Protein AF-0000000084531752 (afdb_homodimer)

Solvent-accessible surface area (backbone atoms only — not comparable to full-atom values): 24708 Å² total; per-residue (Å²): 107,68,66,57,52,52,50,52,43,53,70,77,39,72,72,45,44,14,34,28,37,18,66,50,58,51,70,68,70,48,55,97,81,47,59,44,35,33,40,34,35,34,50,82,89,58,66,35,32,36,35,26,39,72,54,98,91,33,48,32,39,37,40,34,20,16,65,68,46,43,53,52,49,44,51,47,26,42,73,69,29,45,38,58,68,29,49,40,47,52,63,26,41,77,75,42,47,91,79,44,53,42,58,51,49,20,50,53,20,44,49,50,62,71,68,32,36,78,77,73,54,68,67,56,50,50,51,44,32,31,50,42,39,51,37,52,51,50,42,74,66,43,76,52,67,66,29,31,52,38,23,46,53,47,40,51,50,36,39,46,52,52,47,18,52,77,57,40,31,51,46,43,61,48,58,36,28,58,55,30,36,37,69,46,32,82,59,64,26,51,46,42,53,51,17,45,49,47,22,42,45,70,64,52,52,62,59,28,50,53,47,43,49,50,46,30,54,75,72,75,31,77,39,53,68,76,43,69,48,68,69,76,86,64,83,77,79,74,119,105,68,67,56,52,50,49,52,43,52,71,76,40,73,73,44,43,13,33,24,37,18,65,50,57,51,70,68,69,48,55,96,81,46,59,43,36,35,39,34,36,35,51,84,89,57,66,34,32,38,35,26,40,72,54,96,89,33,47,33,39,38,39,34,21,16,66,68,47,44,54,52,49,45,51,46,24,41,72,69,29,46,39,57,67,28,48,39,46,50,64,26,41,78,76,41,45,89,80,44,54,42,59,52,50,20,52,52,20,43,52,50,64,70,68,31,36,77,78,74,54,69,68,57,50,51,51,43,33,31,51,42,38,51,38,50,52,50,43,73,65,42,76,52,67,65,29,31,53,39,23,47,54,46,40,50,50,35,40,47,51,53,48,18,50,76,55,41,32,49,45,43,61,48,58,36,27,57,56,31,36,38,70,45,29,83,59,64,26,52,46,40,52,50,16,48,48,46,21,44,46,70,61,51,50,62,59,28,52,52,46,43,48,51,46,30,53,74,70,76,32,76,38,51,68,76,44,69,47,67,68,78,88,63,82,79,82,72,118

pLDDT: mean 94.81, std 6.8, range [54.66, 98.94]

Sequence (478 aa):
MIAQAGRVAAERFPDALAVLLAGSAATGRATATSDLDLAVLVPDGGATYRETVRYEGRLVELFVHTGAGLAELRAADAASRRAVIQSMYATGLLLSDPHGHGARAREQALADLRQGPPALAADTVETMRYGLTDLLDDLADARDPYERLAVAGHVLTAAADLLCDHRRAWLGGGKWLPRRLREADGELGPELLAGHRLLCETGAAGPLSAVARRVLDLTGGPLAEGYRRDWGGAIVRTVMIAQAGRVAAERFPDALAVLLAGSAATGRATATSDLDLAVLVPDGGATYRETVRYEGRLVELFVHTGAGLAELRAADAASRRAVIQSMYATGLLLSDPHGHGARAREQALADLRQGPPALAADTVETMRYGLTDLLDDLADARDPYERLAVAGHVLTAAADLLCDHRRAWLGGGKWLPRRLREADGELGPELLAGHRLLCETGAAGPLSAVARRVLDLTGGPLAEGYRRDWGGAIVRTV

Nearest PDB structures (foldseek):
  6nmm-assembly1_D  TM=6.547E-01  e=3.229E-07  Geobacillus stearothermophilus
  6p06-assembly1_A  TM=6.361E-01  e=2.734E-07  Bacillus sp. (in: firmicutes)
  6un8-assembly1_A  TM=5.957E-01  e=4.764E-07  Staphylococcus aureus
  1kny-assembly1_B  TM=6.139E-01  e=3.327E-06  Staphylococcus aureus
  1kan-assembly1_B  TM=6.199E-01  e=9.555E-06  Staphylococcus aureus

InterPro domains:
  IPR002934 Polymerase, nucleotidyl transferase domain [PF01909] (11-61)
  IPR043519 Nucleotidyltransferase superfamily [G3DSA:3.30.460.10] (4-110)
  IPR043519 Nucleotidyltransferase superfamily [SSF81301] (7-101)

Organism: Streptomyces rubellomurinus (strain ATCC 31215) (NCBI:txid359131)

Secondary structure (DSSP, 8-state):
-HHHHHHHHHHH-TT-SEEEEEGGGTTT---TTPPEEEEEE--TTS--EEEEEEETTEEEEEEEE-HHHHHHHHHHHHHHT--HHHHHHHHSEEEE-TTSHHHHHHHHHHHHHHH-PPPPPHHHHHHHHHHHHHHHHHHHH--SHHHHHHHHHHHHHHHHHHHHHHTT-----TTHHHHHHHHH-TTHHHHHHHHHHHHHHH---HHHHHHHHHHHHHTT---BTB-EEE--SS-----/-HHHHHHHHHHH-TT-SEEEEETTTTTT---TTPPEEEEEE--TTS--EEEEEEETTEEEEEEEE-HHHHHHHHHHHHHTT--HHHHHHHHSEEEE-TTSHHHHHHHHHHHHHHH-PPPPPHHHHHHHHHHHHHHHHHHHH--SHHHHHHHHHHHHHHHHHHHHHHTT-----TTHHHHHHHHH-TTHHHHHHHHHHHHHHH---HHHHHHHHHHHHHTT---BTB-EEE--SS-----

Structure (mmCIF, N/CA/C/O backbone):
data_AF-0000000084531752-model_v1
#
loop_
_entity.id
_entity.type
_entity.pdbx_description
1 polymer Nucleotidyltransferase
#
loop_
_atom_site.group_PDB
_atom_site.id
_atom_site.type_symbol
_atom_site.label_atom_id
_atom_site.label_alt_id
_atom_site.label_comp_id
_atom_site.label_asym_id
_atom_site.label_entity_id
_atom_site.label_seq_id
_atom_site.pdbx_PDB_ins_code
_atom_site.Cartn_x
_atom_site.Cartn_y
_atom_site.Cartn_z
_atom_site.occupancy
_atom_site.B_iso_or_equiv
_atom_site.auth_seq_id
_atom_site.auth_comp_id
_atom_site.auth_asym_id
_atom_site.auth_atom_id
_atom_site.pdbx_PDB_model_num
ATOM 1 N N . MET A 1 1 ? -0.711 -27.922 -21.016 1 83.69 1 MET A N 1
ATOM 2 C CA . MET A 1 1 ? -0.629 -27.234 -19.734 1 83.69 1 MET A CA 1
ATOM 3 C C . MET A 1 1 ? -1.277 -28.047 -18.625 1 83.69 1 MET A C 1
ATOM 5 O O . MET A 1 1 ? -0.621 -28.406 -17.641 1 83.69 1 MET A O 1
ATOM 9 N N . ILE A 1 2 ? -2.426 -28.594 -18.938 1 85.75 2 ILE A N 1
ATOM 10 C CA . ILE A 1 2 ? -3.131 -29.391 -17.922 1 85.75 2 ILE A CA 1
ATOM 11 C C . ILE A 1 2 ? -2.377 -30.688 -17.672 1 85.75 2 ILE A C 1
ATOM 13 O O . ILE A 1 2 ? -2.162 -31.078 -16.531 1 85.75 2 ILE A O 1
ATOM 17 N N . ALA A 1 3 ? -1.936 -31.312 -18.766 1 90 3 ALA A N 1
ATOM 18 C CA . ALA A 1 3 ? -1.191 -32.562 -18.625 1 90 3 ALA A CA 1
ATOM 19 C C . ALA A 1 3 ? 0.113 -32.344 -17.875 1 90 3 ALA A C 1
ATOM 21 O O . ALA A 1 3 ? 0.495 -33.156 -17.031 1 90 3 ALA A O 1
ATOM 22 N N . GLN A 1 4 ? 0.763 -31.266 -18.203 1 92.38 4 GLN A N 1
ATOM 23 C CA . GLN A 1 4 ? 2.016 -30.938 -17.531 1 92.38 4 GLN A CA 1
ATOM 24 C C . GLN A 1 4 ? 1.796 -30.688 -16.047 1 92.38 4 GLN A C 1
ATOM 26 O O . GLN A 1 4 ? 2.582 -31.141 -15.211 1 92.38 4 GLN A O 1
ATOM 31 N N . ALA A 1 5 ? 0.75 -29.984 -15.68 1 93.69 5 ALA A N 1
ATOM 32 C CA . ALA A 1 5 ? 0.397 -29.719 -14.289 1 93.69 5 ALA A CA 1
ATOM 33 C C . ALA A 1 5 ? 0.161 -31.031 -13.531 1 93.69 5 ALA A C 1
ATOM 35 O O . ALA A 1 5 ? 0.611 -31.188 -12.398 1 93.69 5 ALA A O 1
ATOM 36 N N . GLY A 1 6 ? -0.52 -31.922 -14.211 1 94.25 6 GLY A N 1
ATOM 37 C CA . GLY A 1 6 ? -0.761 -33.25 -13.617 1 94.25 6 GLY A CA 1
ATOM 38 C C . GLY A 1 6 ? 0.514 -34 -13.352 1 94.25 6 GLY A C 1
ATOM 39 O O . GLY A 1 6 ? 0.637 -34.688 -12.32 1 94.25 6 GLY A O 1
ATOM 40 N N . ARG A 1 7 ? 1.446 -33.938 -14.242 1 95.81 7 ARG A N 1
ATOM 41 C CA . ARG A 1 7 ? 2.709 -34.656 -14.078 1 95.81 7 ARG A CA 1
ATOM 42 C C . ARG A 1 7 ? 3.516 -34.094 -12.922 1 95.81 7 ARG A C 1
ATOM 44 O O . ARG A 1 7 ? 4.066 -34.844 -12.109 1 95.81 7 ARG A O 1
ATOM 51 N N . VAL A 1 8 ? 3.559 -32.75 -12.859 1 95.56 8 VAL A N 1
ATOM 52 C CA . VAL A 1 8 ? 4.262 -32.125 -11.75 1 95.56 8 VAL A CA 1
ATOM 53 C C . VAL A 1 8 ? 3.672 -32.594 -10.422 1 95.56 8 VAL A C 1
ATOM 55 O O . VAL A 1 8 ? 4.41 -32.969 -9.508 1 95.56 8 VAL A O 1
ATOM 58 N N . ALA A 1 9 ? 2.385 -32.562 -10.328 1 95.19 9 ALA A N 1
ATOM 59 C CA . ALA A 1 9 ? 1.689 -32.938 -9.102 1 95.19 9 ALA A CA 1
ATOM 60 C C . ALA A 1 9 ? 1.974 -34.406 -8.734 1 95.19 9 ALA A C 1
ATOM 62 O O . ALA A 1 9 ? 2.248 -34.719 -7.57 1 95.19 9 ALA A O 1
ATOM 63 N N . ALA A 1 10 ? 1.908 -35.281 -9.711 1 95.19 10 ALA A N 1
ATOM 64 C CA . ALA A 1 10 ? 2.104 -36.719 -9.469 1 95.19 10 ALA A CA 1
ATOM 65 C C . ALA A 1 10 ? 3.529 -37 -9.008 1 95.19 10 ALA A C 1
ATOM 67 O O . ALA A 1 10 ? 3.748 -37.844 -8.148 1 95.19 10 ALA A O 1
ATOM 68 N N . GLU A 1 11 ? 4.441 -36.312 -9.57 1 96.69 11 GLU A N 1
ATOM 69 C CA . GLU A 1 11 ? 5.852 -36.562 -9.266 1 96.69 11 GLU A CA 1
ATOM 70 C C . GLU A 1 11 ? 6.242 -35.938 -7.926 1 96.69 11 GLU A C 1
ATOM 72 O O . GLU A 1 11 ? 6.93 -36.594 -7.125 1 96.69 11 GLU A O 1
ATOM 77 N N . ARG A 1 12 ? 5.789 -34.812 -7.629 1 96 12 ARG A N 1
ATOM 78 C CA . ARG A 1 12 ? 6.27 -34.062 -6.469 1 96 12 ARG A CA 1
ATOM 79 C C . ARG A 1 12 ? 5.379 -34.312 -5.254 1 96 12 ARG A C 1
ATOM 81 O O . ARG A 1 12 ? 5.824 -34.188 -4.113 1 96 12 ARG A O 1
ATOM 88 N N . PHE A 1 13 ? 4.141 -34.625 -5.562 1 96.94 13 PHE A N 1
ATOM 89 C CA . PHE A 1 13 ? 3.184 -34.781 -4.473 1 96.94 13 PHE A CA 1
ATOM 90 C C . PHE A 1 13 ? 2.334 -36.031 -4.656 1 96.94 13 PHE A C 1
ATOM 92 O O . PHE A 1 13 ? 1.108 -35.938 -4.75 1 96.94 13 PHE A O 1
ATOM 99 N N . PRO A 1 14 ? 2.934 -37.156 -4.594 1 95.62 14 PRO A N 1
ATOM 100 C CA . PRO A 1 14 ? 2.184 -38.375 -4.824 1 95.62 14 PRO A CA 1
ATOM 101 C C . PRO A 1 14 ? 1.107 -38.625 -3.768 1 95.62 14 PRO A C 1
ATOM 103 O O . PRO A 1 14 ? 0.099 -39.281 -4.047 1 95.62 14 PRO A O 1
ATOM 106 N N . ASP A 1 15 ? 1.211 -38.031 -2.635 1 95.69 15 ASP A N 1
ATOM 107 C CA . ASP A 1 15 ? 0.272 -38.281 -1.546 1 95.69 15 ASP A CA 1
ATOM 108 C C . ASP A 1 15 ? -0.665 -37.094 -1.343 1 95.69 15 ASP A C 1
ATOM 110 O O . ASP A 1 15 ? -1.307 -36.969 -0.297 1 95.69 15 ASP A O 1
ATOM 114 N N . ALA A 1 16 ? -0.689 -36.188 -2.305 1 97.75 16 ALA A N 1
ATOM 115 C CA . ALA A 1 16 ? -1.537 -35 -2.17 1 97.75 16 ALA A CA 1
ATOM 116 C C . ALA A 1 16 ? -3 -35.406 -1.985 1 97.75 16 ALA A C 1
ATOM 118 O O . ALA A 1 16 ? -3.482 -36.344 -2.625 1 97.75 16 ALA A O 1
ATOM 119 N N . LEU A 1 17 ? -3.666 -34.656 -1.126 1 98.06 17 LEU A N 1
ATOM 120 C CA . LEU A 1 17 ? -5.098 -34.875 -0.927 1 98.06 17 LEU A CA 1
ATOM 121 C C . LEU A 1 17 ? -5.895 -34.312 -2.098 1 98.06 17 LEU A C 1
ATOM 123 O O . LEU A 1 17 ? -6.941 -34.844 -2.459 1 98.06 17 LEU A O 1
ATOM 127 N N . ALA A 1 18 ? -5.441 -33.281 -2.639 1 98.19 18 ALA A N 1
ATOM 128 C CA . ALA A 1 18 ? -6.047 -32.625 -3.805 1 98.19 18 ALA A CA 1
ATOM 129 C C . ALA A 1 18 ? -5.031 -31.75 -4.531 1 98.19 18 ALA A C 1
ATOM 131 O O . ALA A 1 18 ? -4.102 -31.234 -3.918 1 98.19 18 ALA A O 1
ATOM 132 N N . VAL A 1 19 ? -5.191 -31.594 -5.848 1 98.19 19 VAL A N 1
ATOM 133 C CA . VAL A 1 19 ? -4.391 -30.703 -6.68 1 98.19 19 VAL A CA 1
ATOM 134 C C . VAL A 1 19 ? -5.309 -29.875 -7.586 1 98.19 19 VAL A C 1
ATOM 136 O O . VAL A 1 19 ? -6.188 -30.438 -8.25 1 98.19 19 VAL A O 1
ATOM 139 N N . LEU A 1 20 ? -5.074 -28.609 -7.516 1 97.38 20 LEU A N 1
ATOM 140 C CA . LEU A 1 20 ? -5.848 -27.688 -8.344 1 97.38 20 LEU A CA 1
ATOM 141 C C . LEU A 1 20 ? -4.93 -26.859 -9.234 1 97.38 20 LEU A C 1
ATOM 143 O O . LEU A 1 20 ? -3.896 -26.359 -8.773 1 97.38 20 LEU A O 1
ATOM 147 N N . LEU A 1 21 ? -5.246 -26.812 -10.484 1 96.31 21 LEU A N 1
ATOM 148 C CA . LEU A 1 21 ? -4.617 -25.859 -11.398 1 96.31 21 LEU A CA 1
ATOM 149 C C . LEU A 1 21 ? -5.348 -24.516 -11.383 1 96.31 21 LEU A C 1
ATOM 151 O O . LEU A 1 21 ? -6.547 -24.469 -11.656 1 96.31 21 LEU A O 1
ATOM 155 N N . ALA A 1 22 ? -4.648 -23.469 -10.953 1 93.31 22 ALA A N 1
ATOM 156 C CA . ALA A 1 22 ? -5.25 -22.141 -10.852 1 93.31 22 ALA A CA 1
ATOM 157 C C . ALA A 1 22 ? -4.621 -21.188 -11.852 1 93.31 22 ALA A C 1
ATOM 159 O O . ALA A 1 22 ? -3.82 -21.578 -12.695 1 93.31 22 ALA A O 1
ATOM 160 N N . GLY A 1 23 ? -5.137 -19.906 -11.852 1 86.25 23 GLY A N 1
ATOM 161 C CA . GLY A 1 23 ? -4.551 -18.859 -12.664 1 86.25 23 GLY A CA 1
ATOM 162 C C . GLY A 1 23 ? -5.043 -18.859 -14.094 1 86.25 23 GLY A C 1
ATOM 163 O O . GLY A 1 23 ? -6.168 -19.281 -14.367 1 86.25 23 GLY A O 1
ATOM 164 N N . SER A 1 24 ? -4.195 -18.297 -14.977 1 78.31 24 SER A N 1
ATOM 165 C CA . SER A 1 24 ? -4.578 -18.062 -16.359 1 78.31 24 SER A CA 1
ATOM 166 C C . SER A 1 24 ? -4.758 -19.375 -17.109 1 78.31 24 SER A C 1
ATOM 168 O O . SER A 1 24 ? -5.527 -19.438 -18.078 1 78.31 24 SER A O 1
ATOM 170 N N . ALA A 1 25 ? -4.035 -20.344 -16.688 1 73.94 25 ALA A N 1
ATOM 171 C CA . ALA A 1 25 ? -4.133 -21.641 -17.359 1 73.94 25 ALA A CA 1
ATOM 172 C C . ALA A 1 25 ? -5.512 -22.25 -17.141 1 73.94 25 ALA A C 1
ATOM 174 O O . ALA A 1 25 ? -6.039 -22.922 -18.031 1 73.94 25 ALA A O 1
ATOM 175 N N . ALA A 1 26 ? -6.062 -21.969 -16.047 1 74.69 26 ALA A N 1
ATOM 176 C CA . ALA A 1 26 ? -7.371 -22.531 -15.734 1 74.69 26 ALA A CA 1
ATOM 177 C C . ALA A 1 26 ? -8.477 -21.844 -16.531 1 74.69 26 ALA A C 1
ATOM 179 O O . ALA A 1 26 ? -9.539 -22.438 -16.766 1 74.69 26 ALA A O 1
ATOM 180 N N . THR A 1 27 ? -8.172 -20.656 -16.984 1 71.31 27 THR A N 1
ATOM 181 C CA . THR A 1 27 ? -9.219 -19.891 -17.641 1 71.31 27 THR A CA 1
ATOM 182 C C . THR A 1 27 ? -9.016 -19.875 -19.156 1 71.31 27 THR A C 1
ATOM 184 O O . THR A 1 27 ? -9.75 -19.203 -19.891 1 71.31 27 THR A O 1
ATOM 187 N N . GLY A 1 28 ? -8.062 -20.562 -19.625 1 69.06 28 GLY A N 1
ATOM 188 C CA . GLY A 1 28 ? -7.832 -20.656 -21.047 1 69.06 28 GLY A CA 1
ATOM 189 C C . GLY A 1 28 ? -7.035 -19.484 -21.609 1 69.06 28 GLY A C 1
ATOM 190 O O . GLY A 1 28 ? -6.875 -19.359 -22.812 1 69.06 28 GLY A O 1
ATOM 191 N N . ARG A 1 29 ? -6.598 -18.641 -20.844 1 72.12 29 ARG A N 1
ATOM 192 C CA . ARG A 1 29 ? -5.887 -17.438 -21.297 1 72.12 29 ARG A CA 1
ATOM 193 C C . ARG A 1 29 ? -4.383 -17.672 -21.328 1 72.12 29 ARG A C 1
ATOM 195 O O . ARG A 1 29 ? -3.615 -16.781 -21.688 1 72.12 29 ARG A O 1
ATOM 202 N N . ALA A 1 30 ? -3.992 -18.859 -20.984 1 73.75 30 ALA A N 1
ATOM 203 C CA . ALA A 1 30 ? -2.57 -19.172 -20.844 1 73.75 30 ALA A CA 1
ATOM 204 C C . ALA A 1 30 ? -1.904 -19.328 -22.219 1 73.75 30 ALA A C 1
ATOM 206 O O . ALA A 1 30 ? -2.533 -19.797 -23.156 1 73.75 30 ALA A O 1
ATOM 207 N N . THR A 1 31 ? -0.723 -18.75 -22.219 1 73.44 31 THR A N 1
ATOM 208 C CA . THR A 1 31 ? 0.133 -19 -23.375 1 73.44 31 THR A CA 1
ATOM 209 C C . THR A 1 31 ? 1.144 -20.094 -23.062 1 73.44 31 THR A C 1
ATOM 211 O O . THR A 1 31 ? 1.199 -20.609 -21.938 1 73.44 31 THR A O 1
ATOM 214 N N . ALA A 1 32 ? 1.883 -20.391 -24.141 1 72.56 32 ALA A N 1
ATOM 215 C CA . ALA A 1 32 ? 2.861 -21.469 -24.016 1 72.56 32 ALA A CA 1
ATOM 216 C C . ALA A 1 32 ? 3.932 -21.125 -22.984 1 72.56 32 ALA A C 1
ATOM 218 O O . ALA A 1 32 ? 4.555 -22.016 -22.391 1 72.56 32 ALA A O 1
ATOM 219 N N . THR A 1 33 ? 4.039 -19.891 -22.656 1 76.44 33 THR A N 1
ATOM 220 C CA . THR A 1 33 ? 5.125 -19.5 -21.766 1 76.44 33 THR A CA 1
ATOM 221 C C . THR A 1 33 ? 4.594 -19.109 -20.391 1 76.44 33 THR A C 1
ATOM 223 O O . THR A 1 33 ? 5.367 -18.797 -19.484 1 76.44 33 THR A O 1
ATOM 226 N N . SER A 1 34 ? 3.33 -19.375 -20.266 1 85.25 34 SER A N 1
ATOM 227 C CA . SER A 1 34 ? 2.75 -18.984 -18.984 1 85.25 34 SER A CA 1
ATOM 228 C C . SER A 1 34 ? 3.16 -19.969 -17.891 1 85.25 34 SER A C 1
ATOM 230 O O . SER A 1 34 ? 3.305 -21.156 -18.141 1 85.25 34 SER A O 1
ATOM 232 N N . ASP A 1 35 ? 3.348 -19.375 -16.719 1 91.38 35 ASP A N 1
ATOM 233 C CA . ASP A 1 35 ? 3.625 -20.25 -15.57 1 91.38 35 ASP A CA 1
ATOM 234 C C . ASP A 1 35 ? 2.373 -21 -15.141 1 91.38 35 ASP A C 1
ATOM 236 O O . ASP A 1 35 ? 1.267 -20.688 -15.586 1 91.38 35 ASP A O 1
ATOM 240 N N . LEU A 1 36 ? 2.615 -22.109 -14.492 1 93.31 36 LEU A N 1
ATOM 241 C CA . LEU A 1 36 ? 1.527 -22.875 -13.891 1 93.31 36 LEU A CA 1
ATOM 242 C C . LEU A 1 36 ? 1.375 -22.531 -12.414 1 93.31 36 LEU A C 1
ATOM 244 O O . LEU A 1 36 ? 2.365 -22.469 -11.68 1 93.31 36 LEU A O 1
ATOM 248 N N . ASP A 1 37 ? 0.169 -22.312 -12 1 95.62 37 ASP A N 1
ATOM 249 C CA . ASP A 1 37 ? -0.142 -22.156 -10.586 1 95.62 37 ASP A CA 1
ATOM 250 C C . ASP A 1 37 ? -0.845 -23.391 -10.039 1 95.62 37 ASP A C 1
ATOM 252 O O . ASP A 1 37 ? -1.967 -23.703 -10.445 1 95.62 37 ASP A O 1
ATOM 256 N N . LEU A 1 38 ? -0.201 -24.031 -9.156 1 97.12 38 LEU A N 1
ATOM 257 C CA . LEU A 1 38 ? -0.788 -25.234 -8.578 1 97.12 38 LEU A CA 1
ATOM 258 C C . LEU A 1 38 ? -1.056 -25.047 -7.086 1 97.12 38 LEU A C 1
ATOM 260 O O . LEU A 1 38 ? -0.148 -24.703 -6.328 1 97.12 38 LEU A O 1
ATOM 264 N N . ALA A 1 39 ? -2.244 -25.234 -6.699 1 97.94 39 ALA A N 1
ATOM 265 C CA . ALA A 1 39 ? -2.57 -25.391 -5.285 1 97.94 39 ALA A CA 1
ATOM 266 C C . ALA A 1 39 ? -2.594 -26.859 -4.887 1 97.94 39 ALA A C 1
ATOM 268 O O . ALA A 1 39 ? -3.273 -27.672 -5.523 1 97.94 39 ALA A O 1
ATOM 269 N N . VAL A 1 40 ? -1.867 -27.172 -3.898 1 98.12 40 VAL A N 1
ATOM 270 C CA . VAL A 1 40 ? -1.732 -28.562 -3.484 1 98.12 40 VAL A CA 1
ATOM 271 C C . VAL A 1 40 ? -2.115 -28.703 -2.012 1 98.12 40 VAL A C 1
ATOM 273 O O . VAL A 1 40 ? -1.511 -28.062 -1.145 1 98.12 40 VAL A O 1
ATOM 276 N N . LEU A 1 41 ? -3.154 -29.484 -1.767 1 98.19 41 LEU A N 1
ATOM 277 C CA . LEU A 1 41 ? -3.518 -29.844 -0.401 1 98.19 41 LEU A CA 1
ATOM 278 C C . LEU A 1 41 ? -2.807 -31.125 0.027 1 98.19 41 LEU A C 1
ATOM 280 O O . LEU A 1 41 ? -2.926 -32.156 -0.635 1 98.19 41 LEU A O 1
ATOM 284 N N . VAL A 1 42 ? -2.078 -31.031 1.103 1 97.94 42 VAL A N 1
ATOM 285 C CA . VAL A 1 42 ? -1.301 -32.188 1.568 1 97.94 42 VAL A CA 1
ATOM 286 C C . VAL A 1 42 ? -1.802 -32.625 2.941 1 97.94 42 VAL A C 1
ATOM 288 O O . VAL A 1 42 ? -2.48 -31.859 3.635 1 97.94 42 VAL A O 1
ATOM 291 N N . PRO A 1 43 ? -1.526 -33.812 3.266 1 95.94 43 PRO A N 1
ATOM 292 C CA . PRO A 1 43 ? -1.985 -34.344 4.562 1 95.94 43 PRO A CA 1
ATOM 293 C C . PRO A 1 43 ? -1.375 -33.562 5.738 1 95.94 43 PRO A C 1
ATOM 295 O O . PRO A 1 43 ? -0.412 -32.812 5.562 1 95.94 43 PRO A O 1
ATOM 298 N N . ASP A 1 44 ? -2.037 -33.812 6.867 1 89.94 44 ASP A N 1
ATOM 299 C CA . ASP A 1 44 ? -1.539 -33.219 8.109 1 89.94 44 ASP A CA 1
ATOM 300 C C . ASP A 1 44 ? -0.09 -33.656 8.367 1 89.94 44 ASP A C 1
ATOM 302 O O . ASP A 1 44 ? 0.323 -34.75 8.008 1 89.94 44 ASP A O 1
ATOM 306 N N . GLY A 1 45 ? 0.688 -32.844 9.016 1 89.5 45 GLY A N 1
ATOM 307 C CA . GLY A 1 45 ? 2.105 -33.062 9.227 1 89.5 45 GLY A CA 1
ATOM 308 C C . GLY A 1 45 ? 2.988 -32.438 8.172 1 89.5 45 GLY A C 1
ATOM 309 O O . GLY A 1 45 ? 4.195 -32.281 8.375 1 89.5 45 GLY A O 1
ATOM 310 N N . GLY A 1 46 ? 2.408 -32.125 7.066 1 91.38 46 GLY A N 1
ATOM 311 C CA . GLY A 1 46 ? 3.139 -31.391 6.051 1 91.38 46 GLY A CA 1
ATOM 312 C C . GLY A 1 46 ? 3.312 -29.922 6.391 1 91.38 46 GLY A C 1
ATOM 313 O O . GLY A 1 46 ? 3.035 -29.5 7.516 1 91.38 46 GLY A O 1
ATOM 314 N N . ALA A 1 47 ? 3.902 -29.219 5.441 1 94.19 47 ALA A N 1
ATOM 315 C CA . ALA A 1 47 ? 4.148 -27.797 5.621 1 94.19 47 ALA A CA 1
ATOM 316 C C . ALA A 1 47 ? 3.279 -26.969 4.68 1 94.19 47 ALA A C 1
ATOM 318 O O . ALA A 1 47 ? 2.799 -27.469 3.664 1 94.19 47 ALA A O 1
ATOM 319 N N . THR A 1 48 ? 2.99 -25.812 5.086 1 97.38 48 THR A N 1
ATOM 320 C CA . THR A 1 48 ? 2.34 -24.812 4.242 1 97.38 48 THR A CA 1
ATOM 321 C C . THR A 1 48 ? 3.355 -23.797 3.717 1 97.38 48 THR A C 1
ATOM 323 O O . THR A 1 48 ? 4.047 -23.141 4.496 1 97.38 48 THR A O 1
ATOM 326 N N . TYR A 1 49 ? 3.494 -23.75 2.396 1 97.44 49 TYR A N 1
ATOM 327 C CA . TYR A 1 49 ? 4.5 -22.875 1.803 1 97.44 49 TYR A CA 1
ATOM 328 C C . TYR A 1 49 ? 4.164 -22.578 0.348 1 97.44 49 TYR A C 1
ATOM 330 O O . TYR A 1 49 ? 3.266 -23.188 -0.231 1 97.44 49 TYR A O 1
ATOM 338 N N . ARG A 1 50 ? 4.816 -21.641 -0.173 1 97.12 50 ARG A N 1
ATOM 339 C CA . ARG A 1 50 ? 4.852 -21.391 -1.609 1 97.12 50 ARG A CA 1
ATOM 340 C C . ARG A 1 50 ? 6.254 -21.594 -2.17 1 97.12 50 ARG A C 1
ATOM 342 O O . ARG A 1 50 ? 7.25 -21.328 -1.488 1 97.12 50 ARG A O 1
ATOM 349 N N . GLU A 1 51 ? 6.316 -22.047 -3.344 1 97.56 51 GLU A N 1
ATOM 350 C CA . GLU A 1 51 ? 7.586 -22.359 -3.994 1 97.56 51 GLU A CA 1
ATOM 351 C C . GLU A 1 51 ? 7.477 -22.219 -5.512 1 97.56 51 GLU A C 1
ATOM 353 O O . GLU A 1 51 ? 6.453 -22.562 -6.098 1 97.56 51 GLU A O 1
ATOM 358 N N . THR A 1 52 ? 8.453 -21.641 -6.082 1 97.94 52 THR A N 1
ATOM 359 C CA . THR A 1 52 ? 8.508 -21.578 -7.539 1 97.94 52 THR A CA 1
ATOM 360 C C . THR A 1 52 ? 9.617 -22.484 -8.07 1 97.94 52 THR A C 1
ATOM 362 O O . THR A 1 52 ? 10.773 -22.359 -7.676 1 97.94 52 THR A O 1
ATOM 365 N N . VAL A 1 53 ? 9.25 -23.359 -8.914 1 97.06 53 VAL A N 1
ATOM 366 C CA . VAL A 1 53 ? 10.195 -24.312 -9.492 1 97.06 53 VAL A CA 1
ATOM 367 C C . VAL A 1 53 ? 10.078 -24.297 -11.016 1 97.06 53 VAL A C 1
ATOM 369 O O . VAL A 1 53 ? 9.148 -23.703 -11.57 1 97.06 53 VAL A O 1
ATOM 372 N N . ARG A 1 54 ? 11.031 -24.891 -11.633 1 96.19 54 ARG A N 1
ATOM 373 C CA . ARG A 1 54 ? 10.945 -25.141 -13.07 1 96.19 54 ARG A CA 1
ATOM 374 C C . ARG A 1 54 ? 10.711 -26.625 -13.352 1 96.19 54 ARG A C 1
ATOM 376 O O . ARG A 1 54 ? 11.344 -27.484 -12.742 1 96.19 54 ARG A O 1
ATOM 383 N N . TYR A 1 55 ? 9.781 -26.891 -14.133 1 95.06 55 TYR A N 1
ATOM 384 C CA . TYR A 1 55 ? 9.445 -28.25 -14.539 1 95.06 55 TYR A CA 1
ATOM 385 C C . TYR A 1 55 ? 9.266 -28.344 -16.047 1 95.06 55 TYR A C 1
ATOM 387 O O . TYR A 1 55 ? 8.391 -27.688 -16.609 1 95.06 55 TYR A O 1
ATOM 395 N N . GLU A 1 56 ? 10.062 -29.172 -16.688 1 92.88 56 GLU A N 1
ATOM 396 C CA . GLU A 1 56 ? 10.031 -29.359 -18.141 1 92.88 56 GLU A CA 1
ATOM 397 C C . GLU A 1 56 ? 10.047 -28 -18.859 1 92.88 56 GLU A C 1
ATOM 399 O O . GLU A 1 56 ? 9.219 -27.766 -19.734 1 92.88 56 GLU A O 1
ATOM 404 N N . GLY A 1 57 ? 10.828 -27.094 -18.375 1 92.38 57 GLY A N 1
ATOM 405 C CA . GLY A 1 57 ? 11.086 -25.828 -19.031 1 92.38 57 GLY A CA 1
ATOM 406 C C . GLY A 1 57 ? 10.086 -24.75 -18.656 1 92.38 57 GLY A C 1
ATOM 407 O O . GLY A 1 57 ? 10.25 -23.594 -19.031 1 92.38 57 GLY A O 1
ATOM 408 N N . ARG A 1 58 ? 9.125 -25.094 -17.844 1 93.31 58 ARG A N 1
ATOM 409 C CA . ARG A 1 58 ? 8.07 -24.156 -17.469 1 93.31 58 ARG A CA 1
ATOM 410 C C . ARG A 1 58 ? 8.117 -23.844 -15.984 1 93.31 58 ARG A C 1
ATOM 412 O O . ARG A 1 58 ? 8.391 -24.719 -15.164 1 93.31 58 ARG A O 1
ATOM 419 N N . LEU A 1 59 ? 7.891 -22.562 -15.695 1 95.19 59 LEU A N 1
ATOM 420 C CA . LEU A 1 59 ? 7.797 -22.188 -14.289 1 95.19 59 LEU A CA 1
ATOM 421 C C . LEU A 1 59 ? 6.492 -22.688 -13.68 1 95.19 59 LEU A C 1
ATOM 423 O O . LEU A 1 59 ? 5.438 -22.625 -14.312 1 95.19 59 LEU A O 1
ATOM 427 N N . VAL A 1 60 ? 6.613 -23.203 -12.484 1 96.38 60 VAL A N 1
ATOM 428 C CA . VAL A 1 60 ? 5.461 -23.672 -11.719 1 96.38 60 VAL A CA 1
ATOM 429 C C . VAL A 1 60 ? 5.477 -23.031 -10.328 1 96.38 60 VAL A C 1
ATOM 431 O O . VAL A 1 60 ? 6.445 -23.188 -9.586 1 96.38 60 VAL A O 1
ATOM 434 N N . GLU A 1 61 ? 4.504 -22.281 -10.07 1 97.19 61 GLU A N 1
ATOM 435 C CA . GLU A 1 61 ? 4.305 -21.797 -8.711 1 97.19 61 GLU A CA 1
ATOM 436 C C . GLU A 1 61 ? 3.451 -22.766 -7.895 1 97.19 61 GLU A C 1
ATOM 438 O O . GLU A 1 61 ? 2.301 -23.031 -8.25 1 97.19 61 GLU A O 1
ATOM 443 N N . LEU A 1 62 ? 4.059 -23.25 -6.863 1 97.56 62 LEU A N 1
ATOM 444 C CA . LEU A 1 62 ? 3.406 -24.219 -5.992 1 97.56 62 LEU A CA 1
ATOM 445 C C . LEU A 1 62 ? 2.893 -23.562 -4.719 1 97.56 62 LEU A C 1
ATOM 447 O O . LEU A 1 62 ? 3.662 -22.922 -3.988 1 97.56 62 LEU A O 1
ATOM 451 N N . PHE A 1 63 ? 1.636 -23.609 -4.535 1 98 63 PHE A N 1
ATOM 452 C CA . PHE A 1 63 ? 1.003 -23.219 -3.279 1 98 63 PHE A CA 1
ATOM 453 C C . PHE A 1 63 ? 0.582 -24.453 -2.482 1 98 63 PHE A C 1
ATOM 455 O O . PHE A 1 63 ? -0.491 -25.016 -2.717 1 98 63 PHE A O 1
ATOM 462 N N . VAL A 1 64 ? 1.39 -24.812 -1.563 1 98 64 VAL A N 1
ATOM 463 C CA . VAL A 1 64 ? 1.19 -26.047 -0.815 1 98 64 VAL A CA 1
ATOM 464 C C . VAL A 1 64 ? 0.633 -25.734 0.57 1 98 64 VAL A C 1
ATOM 466 O O . VAL A 1 64 ? 1.132 -24.828 1.257 1 98 64 VAL A O 1
ATOM 469 N N . HIS A 1 65 ? -0.44 -26.5 0.853 1 96.5 65 HIS A N 1
ATOM 470 C CA . HIS A 1 65 ? -1.093 -26.25 2.131 1 96.5 65 HIS A CA 1
ATOM 471 C C . HIS A 1 65 ? -1.505 -27.547 2.811 1 96.5 65 HIS A C 1
ATOM 473 O O . HIS A 1 65 ? -1.953 -28.484 2.145 1 96.5 65 HIS A O 1
ATOM 479 N N . THR A 1 66 ? -1.353 -27.516 4.16 1 97.19 66 THR A N 1
ATOM 480 C CA . THR A 1 66 ? -2.127 -28.469 4.957 1 97.19 66 THR A CA 1
ATOM 481 C C . THR A 1 66 ? -3.557 -27.969 5.148 1 97.19 66 THR A C 1
ATOM 483 O O . THR A 1 66 ? -3.875 -26.828 4.797 1 97.19 66 THR A O 1
ATOM 486 N N . GLY A 1 67 ? -4.367 -28.828 5.676 1 96.38 67 GLY A N 1
ATOM 487 C CA . GLY A 1 67 ? -5.703 -28.375 6 1 96.38 67 GLY A CA 1
ATOM 488 C C . GLY A 1 67 ? -5.715 -27.188 6.941 1 96.38 67 GLY A C 1
ATOM 489 O O . GLY A 1 67 ? -6.395 -26.188 6.691 1 96.38 67 GLY A O 1
ATOM 490 N N . ALA A 1 68 ? -4.984 -27.297 7.984 1 96.38 68 ALA A N 1
ATOM 491 C CA . ALA A 1 68 ? -4.887 -26.234 8.977 1 96.38 68 ALA A CA 1
ATOM 492 C C . ALA A 1 68 ? -4.277 -24.969 8.367 1 96.38 68 ALA A C 1
ATOM 494 O O . ALA A 1 68 ? -4.758 -23.859 8.609 1 96.38 68 ALA A O 1
A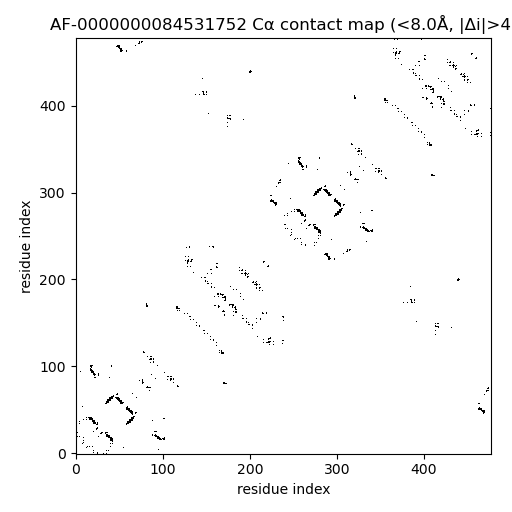TOM 495 N N . GLY A 1 69 ? -3.201 -25.141 7.59 1 97.06 69 GLY A N 1
ATOM 496 C CA . GLY A 1 69 ? -2.572 -24 6.93 1 97.06 69 GLY A CA 1
ATOM 497 C C . GLY A 1 69 ? -3.504 -23.266 5.984 1 97.06 69 GLY A C 1
ATOM 498 O O . GLY A 1 69 ? -3.504 -22.031 5.93 1 97.06 69 GLY A O 1
ATOM 499 N N . LEU A 1 70 ? -4.258 -24.031 5.273 1 97.62 70 LEU A N 1
ATOM 500 C CA . LEU A 1 70 ? -5.215 -23.438 4.348 1 97.62 70 LEU A CA 1
ATOM 501 C C . LEU A 1 70 ? -6.25 -22.609 5.102 1 97.62 70 LEU A C 1
ATOM 503 O O . LEU A 1 70 ? -6.613 -21.516 4.664 1 97.62 70 LEU A O 1
ATOM 507 N N . ALA A 1 71 ? -6.711 -23.109 6.188 1 96.88 71 ALA A N 1
ATOM 508 C CA . ALA A 1 71 ? -7.68 -22.375 7.004 1 96.88 71 ALA A CA 1
ATOM 509 C C . ALA A 1 71 ? -7.09 -21.062 7.5 1 96.88 71 ALA A C 1
ATOM 511 O O . ALA A 1 71 ? -7.762 -20.031 7.488 1 96.88 71 ALA A O 1
ATOM 512 N N . GLU A 1 72 ? -5.855 -21.125 7.949 1 97.06 72 GLU A N 1
ATOM 513 C CA . GLU A 1 72 ? -5.176 -19.922 8.414 1 97.06 72 GLU A CA 1
ATOM 514 C C . GLU A 1 72 ? -5.012 -18.906 7.277 1 97.06 72 GLU A C 1
ATOM 516 O O . GLU A 1 72 ? -5.199 -17.703 7.477 1 97.06 72 GLU A O 1
ATOM 521 N N . LEU A 1 73 ? -4.641 -19.391 6.145 1 96.81 73 LEU A N 1
ATOM 522 C CA . LEU A 1 73 ? -4.449 -18.531 4.984 1 96.81 73 LEU A CA 1
ATOM 523 C C . LEU A 1 73 ? -5.762 -17.875 4.562 1 96.81 73 LEU A C 1
ATOM 525 O O . LEU A 1 73 ? -5.789 -16.703 4.211 1 96.81 73 LEU A O 1
ATOM 529 N N . ARG A 1 74 ? -6.781 -18.641 4.609 1 96.94 74 ARG A N 1
ATOM 530 C CA . ARG A 1 74 ? -8.094 -18.094 4.285 1 96.94 74 ARG A CA 1
ATOM 531 C C . ARG A 1 74 ? -8.461 -16.969 5.246 1 96.94 74 ARG A C 1
ATOM 533 O O . ARG A 1 74 ? -8.969 -15.93 4.824 1 96.94 74 ARG A O 1
ATOM 540 N N . ALA A 1 75 ? -8.188 -17.172 6.469 1 96.5 75 ALA A N 1
ATOM 541 C CA . ALA A 1 75 ? -8.5 -16.156 7.477 1 96.5 75 ALA A CA 1
ATOM 542 C C . ALA A 1 75 ? -7.66 -14.898 7.254 1 96.5 75 ALA A C 1
ATOM 544 O O . ALA A 1 75 ? -8.172 -13.781 7.348 1 96.5 75 ALA A O 1
ATOM 545 N N . ALA A 1 76 ? -6.422 -15.109 6.945 1 95.75 76 ALA A N 1
ATOM 546 C CA . ALA A 1 76 ? -5.523 -13.984 6.711 1 95.75 76 ALA A CA 1
ATOM 547 C C . ALA A 1 76 ? -5.938 -13.203 5.465 1 95.75 76 ALA A C 1
ATOM 549 O O . ALA A 1 76 ? -5.883 -11.977 5.449 1 95.75 76 ALA A O 1
ATOM 550 N N . ASP A 1 77 ? -6.324 -13.914 4.465 1 95.19 77 ASP A N 1
ATOM 551 C CA . ASP A 1 77 ? -6.781 -13.281 3.232 1 95.19 77 ASP A CA 1
ATOM 552 C C . ASP A 1 77 ? -8.07 -12.5 3.465 1 95.19 77 ASP A C 1
ATOM 554 O O . ASP A 1 77 ? -8.234 -11.391 2.949 1 95.19 77 ASP A O 1
ATOM 558 N N . ALA A 1 78 ? -8.922 -13.094 4.211 1 94.75 78 ALA A N 1
ATOM 559 C CA . ALA A 1 78 ? -10.156 -12.398 4.543 1 94.75 78 ALA A CA 1
ATOM 560 C C . ALA A 1 78 ? -9.867 -11.117 5.324 1 94.75 78 ALA A C 1
ATOM 562 O O . ALA A 1 78 ? -10.469 -10.07 5.055 1 94.75 78 ALA A O 1
ATOM 563 N N . ALA A 1 79 ? -8.953 -11.219 6.227 1 93 79 ALA A N 1
ATOM 564 C CA . ALA A 1 79 ? -8.586 -10.062 7.039 1 93 79 ALA A CA 1
ATOM 565 C C . ALA A 1 79 ? -7.961 -8.969 6.18 1 93 79 ALA A C 1
ATOM 567 O O . ALA A 1 79 ? -8.156 -7.777 6.441 1 93 79 ALA A O 1
ATOM 568 N N . SER A 1 80 ? -7.281 -9.336 5.195 1 93.25 80 SER A N 1
ATOM 569 C CA . SER A 1 80 ? -6.66 -8.367 4.297 1 93.25 80 SER A CA 1
ATOM 570 C C . SER A 1 80 ? -7.633 -7.926 3.205 1 93.25 80 SER A C 1
ATOM 572 O O . SER A 1 80 ? -7.297 -7.078 2.377 1 93.25 80 SER A O 1
ATOM 574 N N . ARG A 1 81 ? -8.766 -8.609 3.131 1 95.62 81 ARG A N 1
ATOM 575 C CA . ARG A 1 81 ? -9.883 -8.297 2.246 1 95.62 81 ARG A CA 1
ATOM 576 C C . ARG A 1 81 ? -9.523 -8.57 0.79 1 95.62 81 ARG A C 1
ATOM 578 O O . ARG A 1 81 ? -10.039 -7.91 -0.116 1 95.62 81 ARG A O 1
ATOM 585 N N . ARG A 1 82 ? -8.695 -9.438 0.348 1 93.94 82 ARG A N 1
ATOM 586 C CA . ARG A 1 82 ? -8.258 -9.695 -1.019 1 93.94 82 ARG A CA 1
ATOM 587 C C . ARG A 1 82 ? -8.766 -11.047 -1.505 1 93.94 82 ARG A C 1
ATOM 589 O O . ARG A 1 82 ? -8.93 -11.258 -2.709 1 93.94 82 ARG A O 1
ATOM 596 N N . ALA A 1 83 ? -8.82 -12.016 -0.589 1 95.44 83 ALA A N 1
ATOM 597 C CA . ALA A 1 83 ? -9.367 -13.352 -0.849 1 95.44 83 ALA A CA 1
ATOM 598 C C . ALA A 1 83 ? -8.594 -14.047 -1.968 1 95.44 83 ALA A C 1
ATOM 600 O O . ALA A 1 83 ? -9.195 -14.578 -2.906 1 95.44 83 ALA A O 1
ATOM 601 N N . VAL A 1 84 ? -7.293 -14.008 -1.97 1 94.69 84 VAL A N 1
ATOM 602 C CA . VAL A 1 84 ? -6.445 -14.562 -3.021 1 94.69 84 VAL A CA 1
ATOM 603 C C . VAL A 1 84 ? -6.566 -16.078 -3.037 1 94.69 84 VAL A C 1
ATOM 605 O O . VAL A 1 84 ? -6.895 -16.672 -4.07 1 94.69 84 VAL A O 1
ATOM 608 N N . ILE A 1 85 ? -6.41 -16.688 -1.856 1 96.44 85 ILE A N 1
ATOM 609 C CA . ILE A 1 85 ? -6.426 -18.141 -1.785 1 96.44 85 ILE A CA 1
ATOM 610 C C . ILE A 1 85 ? -7.84 -18.656 -2.047 1 96.44 85 ILE A C 1
ATOM 612 O O . ILE A 1 85 ? -8.023 -19.703 -2.672 1 96.44 85 ILE A O 1
ATOM 616 N N . GLN A 1 86 ? -8.828 -17.938 -1.599 1 97.25 86 GLN A N 1
ATOM 617 C CA . GLN A 1 86 ? -10.211 -18.312 -1.878 1 97.25 86 GLN A CA 1
ATOM 618 C C . GLN A 1 86 ? -10.484 -18.328 -3.379 1 97.25 86 GLN A C 1
ATOM 620 O O . GLN A 1 86 ? -11.102 -19.266 -3.893 1 97.25 86 GLN A O 1
ATOM 625 N N . SER A 1 87 ? -10.008 -17.328 -4.016 1 95.69 87 SER A N 1
ATOM 626 C CA . SER A 1 87 ? -10.227 -17.234 -5.453 1 95.69 87 SER A CA 1
ATOM 627 C C . SER A 1 87 ? -9.523 -18.375 -6.195 1 95.69 87 SER A C 1
ATOM 629 O O . SER A 1 87 ? -10.062 -18.922 -7.152 1 95.69 87 SER A O 1
ATOM 631 N N . MET A 1 88 ? -8.344 -18.703 -5.758 1 95.56 88 MET A N 1
ATOM 632 C CA . MET A 1 88 ? -7.578 -19.797 -6.355 1 95.56 88 MET A CA 1
ATOM 633 C C . MET A 1 88 ? -8.359 -21.109 -6.297 1 95.56 88 MET A C 1
ATOM 635 O O . MET A 1 88 ? -8.5 -21.797 -7.309 1 95.56 88 MET A O 1
ATOM 639 N N . TYR A 1 89 ? -8.93 -21.391 -5.203 1 96.88 89 TYR A N 1
ATOM 640 C CA . TYR A 1 89 ? -9.664 -22.641 -5.016 1 96.88 89 TYR A CA 1
ATOM 641 C C . TYR A 1 89 ? -11.023 -22.578 -5.703 1 96.88 89 TYR A C 1
ATOM 643 O O . TYR A 1 89 ? -11.516 -23.594 -6.219 1 96.88 89 TYR A O 1
ATOM 651 N N . ALA A 1 90 ? -11.586 -21.438 -5.68 1 96.12 90 ALA A N 1
ATOM 652 C CA . ALA A 1 90 ? -12.922 -21.281 -6.234 1 96.12 90 ALA A CA 1
ATOM 653 C C . ALA A 1 90 ? -12.914 -21.438 -7.754 1 96.12 90 ALA A C 1
ATOM 655 O O . ALA A 1 90 ? -13.852 -22 -8.328 1 96.12 90 ALA A O 1
ATOM 656 N N . THR A 1 91 ? -11.891 -20.984 -8.367 1 93.12 91 THR A N 1
ATOM 657 C CA . THR A 1 91 ? -11.891 -20.922 -9.82 1 93.12 91 THR A CA 1
ATOM 658 C C . THR A 1 91 ? -10.961 -21.984 -10.414 1 93.12 91 THR A C 1
ATOM 660 O O . THR A 1 91 ? -10.992 -22.234 -11.617 1 93.12 91 THR A O 1
ATOM 663 N N . GLY A 1 92 ? -10.148 -22.578 -9.609 1 95.31 92 GLY A N 1
ATOM 664 C CA . GLY A 1 92 ? -9.164 -23.531 -10.109 1 95.31 92 GLY A CA 1
ATOM 665 C C . GLY A 1 92 ? -9.781 -24.797 -10.656 1 95.31 92 GLY A C 1
ATOM 666 O O . GLY A 1 92 ? -10.922 -25.141 -10.312 1 95.31 92 GLY A O 1
ATOM 667 N N . LEU A 1 93 ? -9.062 -25.391 -11.516 1 95.38 93 LEU A N 1
ATOM 668 C CA . LEU A 1 93 ? -9.453 -26.703 -12.055 1 95.38 93 LEU A CA 1
ATOM 669 C C . LEU A 1 93 ? -8.93 -27.828 -11.18 1 95.38 93 LEU A C 1
ATOM 671 O O . LEU A 1 93 ? -7.719 -27.953 -10.977 1 95.38 93 LEU A O 1
ATOM 675 N N . LEU A 1 94 ? -9.82 -28.641 -10.695 1 95.81 94 LEU A N 1
ATOM 676 C CA . LEU A 1 94 ? -9.414 -29.797 -9.898 1 95.81 94 LEU A CA 1
ATOM 677 C C . LEU A 1 94 ? -8.781 -30.859 -10.773 1 95.81 94 LEU A C 1
ATOM 679 O O . LEU A 1 94 ? -9.453 -31.469 -11.609 1 95.81 94 LEU A O 1
ATOM 683 N N . LEU A 1 95 ? -7.523 -31.109 -10.57 1 96.06 95 LEU A N 1
ATOM 684 C CA . LEU A 1 95 ? -6.805 -32.125 -11.344 1 96.06 95 LEU A CA 1
ATOM 685 C C . LEU A 1 95 ? -6.883 -33.469 -10.664 1 96.06 95 LEU A C 1
ATOM 687 O O . LEU A 1 95 ? -6.855 -34.5 -11.336 1 96.06 95 LEU A O 1
ATOM 691 N N . SER A 1 96 ? -6.812 -33.5 -9.391 1 96.5 96 SER A N 1
ATOM 692 C CA . SER A 1 96 ? -6.887 -34.688 -8.57 1 96.5 96 SER A CA 1
ATOM 693 C C . SER A 1 96 ? -7.621 -34.406 -7.262 1 96.5 96 SER A C 1
ATOM 695 O O . SER A 1 96 ? -7.355 -33.406 -6.59 1 96.5 96 SER A O 1
ATOM 697 N N . ASP A 1 97 ? -8.531 -35.25 -6.926 1 97.5 97 ASP A N 1
ATOM 698 C CA . ASP A 1 97 ? -9.32 -35.125 -5.703 1 97.5 97 ASP A CA 1
ATOM 699 C C . ASP A 1 97 ? -10 -36.469 -5.367 1 97.5 97 ASP A C 1
ATOM 701 O O . ASP A 1 97 ? -11.234 -36.531 -5.305 1 97.5 97 ASP A O 1
ATOM 705 N N . PRO A 1 98 ? -9.219 -37.406 -5.016 1 95.62 98 PRO A N 1
ATOM 706 C CA . PRO A 1 98 ? -9.773 -38.781 -4.898 1 95.62 98 PRO A CA 1
ATOM 707 C C . PRO A 1 98 ? -10.758 -38.906 -3.736 1 95.62 98 PRO A C 1
ATOM 709 O O . PRO A 1 98 ? -11.656 -39.75 -3.777 1 95.62 98 PRO A O 1
ATOM 712 N N . HIS A 1 99 ? -10.648 -38.094 -2.725 1 96.81 99 HIS A N 1
ATOM 713 C CA . HIS A 1 99 ? -11.484 -38.281 -1.545 1 96.81 99 HIS A CA 1
ATOM 714 C C . HIS A 1 99 ? -12.312 -37.031 -1.251 1 96.81 99 HIS A C 1
ATOM 716 O O . HIS A 1 99 ? -12.859 -36.906 -0.154 1 96.81 99 HIS A O 1
ATOM 722 N N . GLY A 1 100 ? -12.312 -36.031 -2.078 1 97.5 100 GLY A N 1
ATOM 723 C CA . GLY A 1 100 ? -13.234 -34.938 -2.002 1 97.5 100 GLY A CA 1
ATOM 724 C C . GLY A 1 100 ? -12.703 -33.781 -1.166 1 97.5 100 GLY A C 1
ATOM 725 O O . GLY A 1 100 ? -13.445 -32.844 -0.85 1 97.5 100 GLY A O 1
ATOM 726 N N . HIS A 1 101 ? -11.484 -33.812 -0.77 1 97.69 101 HIS A N 1
ATOM 727 C CA . HIS A 1 101 ? -10.906 -32.75 0.03 1 97.69 101 HIS A CA 1
ATOM 728 C C . HIS A 1 101 ? -10.859 -31.438 -0.754 1 97.69 101 HIS A C 1
ATOM 730 O O . HIS A 1 101 ? -11.109 -30.375 -0.198 1 97.69 101 HIS A O 1
ATOM 736 N N . GLY A 1 102 ? -10.484 -31.484 -2.018 1 97.75 102 GLY A N 1
ATOM 737 C CA . GLY A 1 102 ? -10.453 -30.297 -2.865 1 97.75 102 GLY A CA 1
ATOM 738 C C . GLY A 1 102 ? -11.812 -29.672 -3.055 1 97.75 102 GLY A C 1
ATOM 739 O O . GLY A 1 102 ? -11.953 -28.453 -2.982 1 97.75 102 GLY A O 1
ATOM 740 N N . ALA A 1 103 ? -12.797 -30.547 -3.281 1 98 103 ALA A N 1
ATOM 741 C CA . ALA A 1 103 ? -14.164 -30.062 -3.451 1 98 103 ALA A CA 1
ATOM 742 C C . ALA A 1 103 ? -14.656 -29.344 -2.197 1 98 103 ALA A C 1
ATOM 744 O O . ALA A 1 103 ? -15.32 -28.312 -2.283 1 98 103 ALA A O 1
ATOM 745 N N . ARG A 1 104 ? -14.352 -29.922 -1.103 1 98.06 104 ARG A N 1
ATOM 746 C CA . ARG A 1 104 ? -14.742 -29.312 0.16 1 98.06 104 ARG A CA 1
ATOM 747 C C . ARG A 1 104 ? -14.055 -27.953 0.338 1 98.06 104 ARG A C 1
ATOM 749 O O . ARG A 1 104 ? -14.688 -26.984 0.757 1 98.06 104 ARG A O 1
ATOM 756 N N . ALA A 1 105 ? -12.758 -27.875 0.039 1 97.94 105 ALA A N 1
ATOM 757 C CA . ALA A 1 105 ? -12.023 -26.625 0.114 1 97.94 105 ALA A CA 1
ATOM 758 C C . ALA A 1 105 ? -12.617 -25.578 -0.831 1 97.94 105 ALA A C 1
ATOM 760 O O . ALA A 1 105 ? -12.727 -24.406 -0.479 1 97.94 105 ALA A O 1
ATOM 761 N N . ARG A 1 106 ? -12.977 -26 -1.993 1 98 106 ARG A N 1
ATOM 762 C CA . ARG A 1 106 ? -13.609 -25.109 -2.959 1 98 106 ARG A CA 1
ATOM 763 C C . ARG A 1 106 ? -14.938 -24.578 -2.428 1 98 106 ARG A C 1
ATOM 765 O O . ARG A 1 106 ? -15.234 -23.391 -2.559 1 98 106 ARG A O 1
ATOM 772 N N . GLU A 1 107 ? -15.688 -2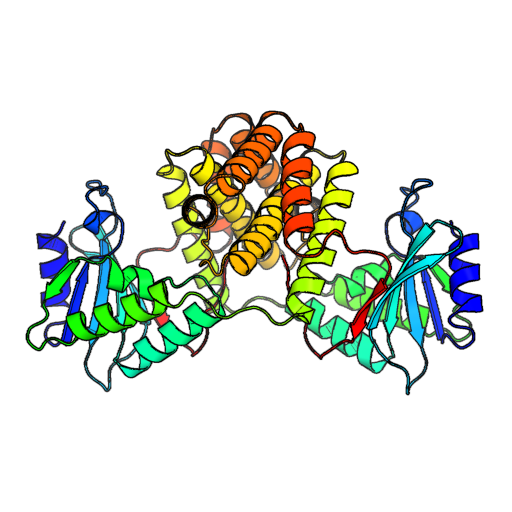5.422 -1.849 1 98.19 107 GLU A N 1
ATOM 773 C CA . GLU A 1 107 ? -16.969 -25 -1.285 1 98.19 107 GLU A CA 1
ATOM 774 C C . GLU A 1 107 ? -16.766 -23.953 -0.197 1 98.19 107 GLU A C 1
ATOM 776 O O . GLU A 1 107 ? -17.516 -22.969 -0.138 1 98.19 107 GLU A O 1
ATOM 781 N N . GLN A 1 108 ? -15.805 -24.219 0.629 1 98 108 GLN A N 1
ATOM 782 C CA . GLN A 1 108 ? -15.5 -23.25 1.679 1 98 108 GLN A CA 1
ATOM 783 C C . GLN A 1 108 ? -15.047 -21.922 1.086 1 98 108 GLN A C 1
ATOM 785 O O . GLN A 1 108 ? -15.445 -20.859 1.555 1 98 108 GLN A O 1
ATOM 790 N N . ALA A 1 109 ? -14.18 -22 0.118 1 97.94 109 ALA A N 1
ATOM 791 C CA . ALA A 1 109 ? -13.703 -20.812 -0.565 1 97.94 109 ALA A CA 1
ATOM 792 C C . ALA A 1 109 ? -14.859 -20.031 -1.185 1 97.94 109 ALA A C 1
ATOM 794 O O . ALA A 1 109 ? -14.93 -18.812 -1.053 1 97.94 109 ALA A O 1
ATOM 795 N N . LEU A 1 110 ? -15.75 -20.75 -1.842 1 97.88 110 LEU A N 1
ATOM 796 C CA . LEU A 1 110 ? -16.922 -20.125 -2.467 1 97.88 110 LEU A CA 1
ATOM 797 C C . LEU A 1 110 ? -17.812 -19.469 -1.42 1 97.88 110 LEU A C 1
ATOM 799 O O . LEU A 1 110 ? -18.344 -18.391 -1.651 1 97.88 110 LEU A O 1
ATOM 803 N N . ALA A 1 111 ? -17.984 -20.125 -0.321 1 97.94 111 ALA A N 1
ATOM 804 C CA . ALA A 1 111 ? -18.781 -19.562 0.767 1 97.94 111 ALA A CA 1
ATOM 805 C C . ALA A 1 111 ? -18.156 -18.25 1.271 1 97.94 111 ALA A C 1
ATOM 807 O O . ALA A 1 111 ? -18.859 -17.281 1.507 1 97.94 111 ALA A O 1
ATOM 808 N N . ASP A 1 112 ? -16.828 -18.266 1.472 1 97.75 112 ASP A N 1
ATOM 809 C CA . ASP A 1 112 ? -16.125 -17.047 1.871 1 97.75 112 ASP A CA 1
ATOM 810 C C . ASP A 1 112 ? -16.375 -15.922 0.876 1 97.75 112 ASP A C 1
ATOM 812 O O . ASP A 1 112 ? -16.672 -14.789 1.272 1 97.75 112 ASP A O 1
ATOM 816 N N . LEU A 1 113 ? -16.172 -16.234 -0.397 1 97.31 113 LEU A N 1
ATOM 817 C CA . LEU A 1 113 ? -16.312 -15.242 -1.452 1 97.31 113 LEU A CA 1
ATOM 818 C C . LEU A 1 113 ? -17.719 -14.656 -1.471 1 97.31 113 LEU A C 1
ATOM 820 O O . LEU A 1 113 ? -17.875 -13.445 -1.644 1 97.31 113 LEU A O 1
ATOM 824 N N . ARG A 1 114 ? -18.719 -15.492 -1.287 1 96.31 114 ARG A N 1
ATOM 825 C CA . ARG A 1 114 ? -20.109 -15.047 -1.282 1 96.31 114 ARG A CA 1
ATOM 826 C C . ARG A 1 114 ? -20.391 -14.156 -0.077 1 96.31 114 ARG A C 1
ATOM 828 O O . ARG A 1 114 ? -21.156 -13.188 -0.179 1 96.31 114 ARG A O 1
ATOM 835 N N . GLN A 1 115 ? -19.859 -14.531 1.031 1 96 115 GLN A N 1
ATOM 836 C CA . GLN A 1 115 ? -20.078 -13.773 2.26 1 96 115 GLN A CA 1
ATOM 837 C C . GLN A 1 115 ? -19.516 -12.359 2.145 1 96 115 GLN A C 1
ATOM 839 O O . GLN A 1 115 ? -20.062 -11.414 2.719 1 96 115 GLN A O 1
ATOM 844 N N . GLY A 1 116 ? -18.391 -12.195 1.425 1 96.62 116 GLY A N 1
ATOM 845 C CA . GLY A 1 116 ? -17.719 -10.906 1.318 1 96.62 116 GLY A CA 1
ATOM 846 C C . GLY A 1 116 ? -16.875 -10.578 2.535 1 96.62 116 GLY A C 1
ATOM 847 O O . GLY A 1 116 ? -16.984 -11.234 3.572 1 96.62 116 GLY A O 1
ATOM 848 N N . PRO A 1 117 ? -16.078 -9.641 2.438 1 96.88 117 PRO A N 1
ATOM 849 C CA . PRO A 1 117 ? -15.273 -9.227 3.592 1 96.88 117 PRO A CA 1
ATOM 850 C C . PRO A 1 117 ? -16.125 -8.586 4.691 1 96.88 117 PRO A C 1
ATOM 852 O O . PRO A 1 117 ? -17.172 -8.008 4.41 1 96.88 117 PRO A O 1
ATOM 855 N N . PRO A 1 118 ? -15.664 -8.75 5.867 1 94 118 PRO A N 1
ATOM 856 C CA . PRO A 1 118 ? -16.406 -8.062 6.926 1 94 118 PRO A CA 1
ATOM 857 C C . PRO A 1 118 ? -16.391 -6.547 6.766 1 94 118 PRO A C 1
ATOM 859 O O . PRO A 1 118 ? -15.453 -5.992 6.188 1 94 118 PRO A O 1
ATOM 862 N N . ALA A 1 119 ? -17.375 -5.914 7.34 1 95.25 119 ALA A N 1
ATOM 863 C CA . ALA A 1 119 ? -17.422 -4.457 7.316 1 95.25 119 ALA A CA 1
ATOM 864 C C . ALA A 1 119 ? -16.281 -3.859 8.133 1 95.25 119 ALA A C 1
ATOM 866 O O . ALA A 1 119 ? -15.953 -4.355 9.211 1 95.25 119 ALA A O 1
ATOM 867 N N . LEU A 1 120 ? -15.75 -2.824 7.633 1 96.12 120 LEU A N 1
ATOM 868 C CA . LEU A 1 120 ? -14.75 -2.092 8.406 1 96.12 120 LEU A CA 1
ATOM 869 C C . LEU A 1 120 ? -15.406 -1.386 9.594 1 96.12 120 LEU A C 1
ATOM 871 O O . LEU A 1 120 ? -16.562 -0.976 9.523 1 96.12 120 LEU A O 1
ATOM 875 N N . ALA A 1 121 ? -14.625 -1.265 10.656 1 95.5 121 ALA A N 1
ATOM 876 C CA . ALA A 1 121 ? -15.094 -0.477 11.797 1 95.5 121 ALA A CA 1
ATOM 877 C C . ALA A 1 121 ? -15.312 0.981 11.398 1 95.5 121 ALA A C 1
ATOM 879 O O . ALA A 1 121 ? -14.625 1.5 10.516 1 95.5 121 ALA A O 1
ATOM 880 N N . ALA A 1 122 ? -16.188 1.644 12.062 1 95.81 122 ALA A N 1
ATOM 881 C CA . ALA A 1 122 ? -16.562 3.023 11.758 1 95.81 122 ALA A CA 1
ATOM 882 C C . ALA A 1 122 ? -15.336 3.941 11.82 1 95.81 122 ALA A C 1
ATOM 884 O O . ALA A 1 122 ? -15.18 4.828 10.984 1 95.81 122 ALA A O 1
ATOM 885 N N . ASP A 1 123 ? -14.5 3.717 12.758 1 94.69 123 ASP A N 1
ATOM 886 C CA . ASP A 1 123 ? -13.312 4.547 12.914 1 94.69 123 ASP A CA 1
ATOM 887 C C . ASP A 1 123 ? -12.352 4.363 11.742 1 94.69 123 ASP A C 1
ATOM 889 O O . ASP A 1 123 ? -11.688 5.312 11.32 1 94.69 123 ASP A O 1
ATOM 893 N N . THR A 1 124 ? -12.281 3.141 11.266 1 95.5 124 THR A N 1
ATOM 894 C CA . THR A 1 124 ? -11.438 2.869 10.109 1 95.5 124 THR A CA 1
ATOM 895 C C . THR A 1 124 ? -11.977 3.58 8.875 1 95.5 124 THR A C 1
ATOM 897 O O . THR A 1 124 ? -11.211 4.195 8.125 1 95.5 124 THR A O 1
ATOM 900 N N . VAL A 1 125 ? -13.258 3.543 8.703 1 97.12 125 VAL A N 1
ATOM 901 C CA . VAL A 1 125 ? -13.883 4.215 7.566 1 97.12 125 VAL A CA 1
ATOM 902 C C . VAL A 1 125 ? -13.656 5.723 7.668 1 97.12 125 VAL A C 1
ATOM 904 O O . VAL A 1 125 ? -13.359 6.379 6.672 1 97.12 125 VAL A O 1
ATOM 907 N N . GLU A 1 126 ? -13.805 6.219 8.836 1 96.69 126 GLU A N 1
ATOM 908 C CA . GLU A 1 126 ? -13.555 7.641 9.062 1 96.69 126 GLU A CA 1
ATOM 909 C C . GLU A 1 126 ? -12.125 8.016 8.695 1 96.69 126 GLU A C 1
ATOM 911 O O . GLU A 1 126 ? -11.891 9.031 8.047 1 96.69 126 GLU A O 1
ATOM 916 N N . THR A 1 127 ? -11.18 7.211 9.102 1 96.56 127 THR A N 1
ATOM 917 C CA . THR A 1 127 ? -9.773 7.438 8.766 1 96.56 127 THR A CA 1
ATOM 918 C C . THR A 1 127 ? -9.562 7.391 7.258 1 96.56 127 THR A C 1
ATOM 920 O O . THR A 1 127 ? -8.812 8.195 6.703 1 96.56 127 THR A O 1
ATOM 923 N N . MET A 1 128 ? -10.234 6.469 6.625 1 97.56 128 MET A N 1
ATOM 924 C CA . MET A 1 128 ? -10.133 6.359 5.172 1 97.56 128 MET A CA 1
ATOM 925 C C . MET A 1 128 ? -10.711 7.594 4.488 1 97.56 128 MET A C 1
ATOM 927 O O . MET A 1 128 ? -10.156 8.086 3.506 1 97.56 128 MET A O 1
ATOM 931 N N . ARG A 1 129 ? -11.82 8.078 5.016 1 98.06 129 ARG A N 1
ATOM 932 C CA . ARG A 1 129 ? -12.406 9.305 4.48 1 98.06 129 ARG A CA 1
ATOM 933 C C . ARG A 1 129 ? -11.461 10.484 4.641 1 98.06 129 ARG A C 1
ATOM 935 O O . ARG A 1 129 ? -11.281 11.281 3.713 1 98.06 129 ARG A O 1
ATOM 942 N N . TYR A 1 130 ? -10.898 10.594 5.77 1 97.38 130 TYR A N 1
ATOM 943 C CA . TYR A 1 130 ? -9.922 11.648 6.023 1 97.38 130 TYR A CA 1
ATOM 944 C C . TYR A 1 130 ? -8.758 11.555 5.047 1 97.38 130 TYR A C 1
ATOM 946 O O . TYR A 1 130 ? -8.359 12.555 4.441 1 97.38 130 TYR A O 1
ATOM 954 N N . GLY A 1 131 ? -8.234 10.328 4.902 1 96.88 131 GLY A N 1
ATOM 955 C CA . GLY A 1 131 ? -7.121 10.094 3.992 1 96.88 131 GLY A CA 1
ATOM 956 C C . GLY A 1 131 ? -7.434 10.469 2.557 1 96.88 131 GLY A C 1
ATOM 957 O O . GLY A 1 131 ? -6.637 11.141 1.896 1 96.88 131 GLY A O 1
ATOM 958 N N . LEU A 1 132 ? -8.562 10.078 2.062 1 98.12 132 LEU A N 1
ATOM 959 C CA . LEU A 1 132 ? -8.945 10.383 0.687 1 98.12 132 LEU A CA 1
ATOM 960 C C . LEU A 1 132 ? -9.164 11.883 0.5 1 98.12 132 LEU A C 1
ATOM 962 O O . LEU A 1 132 ? -8.812 12.438 -0.54 1 98.12 132 LEU A O 1
ATOM 966 N N . THR A 1 133 ? -9.766 12.531 1.49 1 97.81 133 THR A N 1
ATOM 967 C CA . THR A 1 133 ? -9.953 13.977 1.438 1 97.81 133 THR A CA 1
ATOM 968 C C . THR A 1 133 ? -8.609 14.688 1.32 1 97.81 133 THR A C 1
ATOM 970 O O . THR A 1 133 ? -8.445 15.578 0.482 1 97.81 133 THR A O 1
ATOM 973 N N . ASP A 1 134 ? -7.703 14.242 2.115 1 95.06 134 ASP A N 1
ATOM 974 C CA . ASP A 1 134 ? -6.363 14.82 2.084 1 95.06 134 ASP A CA 1
ATOM 975 C C . ASP A 1 134 ? -5.695 14.586 0.731 1 95.06 134 ASP A C 1
ATOM 977 O O . ASP A 1 134 ? -5.055 15.484 0.185 1 95.06 134 ASP A O 1
ATOM 981 N N . LEU A 1 135 ? -5.809 13.453 0.216 1 97.12 135 LEU A N 1
ATOM 982 C CA . LEU A 1 135 ? -5.219 13.102 -1.072 1 97.12 135 LEU A CA 1
ATOM 983 C C . LEU A 1 135 ? -5.801 13.969 -2.188 1 97.12 135 LEU A C 1
ATOM 985 O O . LEU A 1 135 ? -5.082 14.367 -3.104 1 97.12 135 LEU A O 1
ATOM 989 N N . LEU A 1 136 ? -7.078 14.18 -2.127 1 97.81 136 LEU A N 1
ATOM 990 C CA . LEU A 1 136 ? -7.715 15.016 -3.139 1 97.81 136 LEU A CA 1
ATOM 991 C C . LEU A 1 136 ? -7.188 16.453 -3.068 1 97.81 136 LEU A C 1
ATOM 993 O O . LEU A 1 136 ? -6.988 17.094 -4.102 1 97.81 136 LEU A O 1
ATOM 997 N N . ASP A 1 137 ? -6.957 16.938 -1.905 1 94.62 137 ASP A N 1
ATOM 998 C CA . ASP A 1 137 ? -6.328 18.234 -1.744 1 94.62 137 ASP A CA 1
ATOM 999 C C . ASP A 1 137 ? -4.91 18.25 -2.314 1 94.62 137 ASP A C 1
ATOM 1001 O O . ASP A 1 137 ? -4.523 19.172 -3.018 1 94.62 137 ASP A O 1
ATOM 1005 N N . ASP A 1 138 ? -4.152 17.203 -1.98 1 94.31 138 ASP A N 1
ATOM 1006 C CA . ASP A 1 138 ? -2.799 17.078 -2.516 1 94.31 138 ASP A CA 1
ATOM 1007 C C . ASP A 1 138 ? -2.812 17.047 -4.043 1 94.31 138 ASP A C 1
ATOM 1009 O O . ASP A 1 138 ? -1.949 17.656 -4.684 1 94.31 138 ASP A O 1
ATOM 1013 N N . LEU A 1 139 ? -3.744 16.344 -4.562 1 97.25 139 LEU A N 1
ATOM 1014 C CA . LEU A 1 139 ? -3.84 16.219 -6.012 1 97.25 139 LEU A CA 1
ATOM 1015 C C . LEU A 1 139 ? -4.129 17.578 -6.652 1 97.25 139 LEU A C 1
ATOM 1017 O O . LEU A 1 139 ? -3.543 17.906 -7.684 1 97.25 139 LEU A O 1
ATOM 1021 N N . ALA A 1 140 ? -4.992 18.328 -6.066 1 95.44 140 ALA A N 1
ATOM 1022 C CA . ALA A 1 140 ? -5.34 19.656 -6.562 1 95.44 140 ALA A CA 1
ATOM 1023 C C . ALA A 1 140 ? -4.133 20.578 -6.531 1 95.44 140 ALA A C 1
ATOM 1025 O O . ALA A 1 140 ? -3.977 21.438 -7.41 1 95.44 140 ALA A O 1
ATOM 1026 N N . ASP A 1 141 ? -3.234 20.375 -5.633 1 91.81 141 ASP A N 1
ATOM 1027 C CA . ASP A 1 141 ? -2.115 21.281 -5.395 1 91.81 141 ASP A CA 1
ATOM 1028 C C . ASP A 1 141 ? -0.87 20.828 -6.156 1 91.81 141 ASP A C 1
ATOM 1030 O O . ASP A 1 141 ? 0.094 21.578 -6.285 1 91.81 141 ASP A O 1
ATOM 1034 N N . ALA A 1 142 ? -0.868 19.594 -6.582 1 93.38 142 ALA A N 1
ATOM 1035 C CA . ALA A 1 142 ? 0.341 19.031 -7.172 1 93.38 142 ALA A CA 1
ATOM 1036 C C . ALA A 1 142 ? 0.694 19.734 -8.484 1 93.38 142 ALA A C 1
ATOM 1038 O O . ALA A 1 142 ? -0.113 19.75 -9.414 1 93.38 142 ALA A O 1
ATOM 1039 N N . ARG A 1 143 ? 1.86 20.297 -8.531 1 92.44 143 ARG A N 1
ATOM 1040 C CA . ARG A 1 143 ? 2.354 20.938 -9.742 1 92.44 143 ARG A CA 1
ATOM 1041 C C . ARG A 1 143 ? 3.418 20.094 -10.422 1 92.44 143 ARG A C 1
ATOM 1043 O O . ARG A 1 143 ? 3.486 20.047 -11.656 1 92.44 143 ARG A O 1
ATOM 1050 N N . ASP A 1 144 ? 4.215 19.422 -9.594 1 95.81 144 ASP A N 1
ATOM 1051 C CA . ASP A 1 144 ? 5.191 18.484 -10.141 1 95.81 144 ASP A CA 1
ATOM 1052 C C . ASP A 1 144 ? 4.496 17.266 -10.758 1 95.81 144 ASP A C 1
ATOM 1054 O O . ASP A 1 144 ? 3.697 16.609 -10.094 1 95.81 144 ASP A O 1
ATOM 1058 N N . PRO A 1 145 ? 4.793 16.984 -12.023 1 97.44 145 PRO A N 1
ATOM 1059 C CA . PRO A 1 145 ? 4.066 15.898 -12.695 1 97.44 145 PRO A CA 1
ATOM 1060 C C . PRO A 1 145 ? 4.293 14.539 -12.031 1 97.44 145 PRO A C 1
ATOM 1062 O O . PRO A 1 145 ? 3.393 13.695 -12.023 1 97.44 145 PRO A O 1
ATOM 1065 N N . TYR A 1 146 ? 5.461 14.32 -11.508 1 98.31 146 TYR A N 1
ATOM 1066 C CA . TYR A 1 146 ? 5.723 13.055 -10.836 1 98.31 146 TYR A CA 1
ATOM 1067 C C . TYR A 1 146 ? 4.922 12.945 -9.539 1 98.31 146 TYR A C 1
ATOM 1069 O O . TYR A 1 146 ? 4.375 11.883 -9.234 1 98.31 146 TYR A O 1
ATOM 1077 N N . GLU A 1 147 ? 4.848 14.031 -8.828 1 97.69 147 GLU A N 1
ATOM 1078 C CA . GLU A 1 147 ? 4.031 14.047 -7.617 1 97.69 147 GLU A CA 1
ATOM 1079 C C . GLU A 1 147 ? 2.553 13.859 -7.949 1 97.69 147 GLU A C 1
ATOM 1081 O O . GLU A 1 147 ? 1.84 13.141 -7.242 1 97.69 147 GLU A O 1
ATOM 1086 N N . ARG A 1 148 ? 2.119 14.484 -8.992 1 98.12 148 ARG A N 1
ATOM 1087 C CA . ARG A 1 148 ? 0.728 14.367 -9.414 1 98.12 148 ARG A CA 1
ATOM 1088 C C . ARG A 1 148 ? 0.379 12.914 -9.742 1 98.12 148 ARG A C 1
ATOM 1090 O O . ARG A 1 148 ? -0.66 12.406 -9.32 1 98.12 148 ARG A O 1
ATOM 1097 N N . LEU A 1 149 ? 1.255 12.211 -10.43 1 98.56 149 LEU A N 1
ATOM 1098 C CA . LEU A 1 149 ? 1.03 10.812 -10.781 1 98.56 149 LEU A CA 1
ATOM 1099 C C . LEU A 1 149 ? 0.996 9.93 -9.531 1 98.56 149 LEU A C 1
ATOM 1101 O O . LEU A 1 149 ? 0.129 9.062 -9.398 1 98.56 149 LEU A O 1
ATOM 1105 N N . ALA A 1 150 ? 1.908 10.203 -8.625 1 98 150 ALA A N 1
ATOM 1106 C CA . ALA A 1 150 ? 1.973 9.422 -7.398 1 98 150 ALA A CA 1
ATOM 1107 C C . ALA A 1 150 ? 0.706 9.602 -6.566 1 98 150 ALA A C 1
ATOM 1109 O O . ALA A 1 150 ? 0.112 8.625 -6.105 1 98 150 ALA A O 1
ATOM 1110 N N . VAL A 1 151 ? 0.293 10.82 -6.41 1 98.06 151 VAL A N 1
ATOM 1111 C CA . VAL A 1 151 ? -0.895 11.117 -5.613 1 98.06 151 VAL A CA 1
ATOM 1112 C C . VAL A 1 151 ? -2.129 10.523 -6.289 1 98.06 151 VAL A C 1
ATOM 1114 O O . VAL A 1 151 ? -3.014 9.984 -5.621 1 98.06 151 VAL A O 1
ATOM 1117 N N . ALA A 1 152 ? -2.195 10.617 -7.605 1 98.69 152 ALA A N 1
ATOM 1118 C CA . ALA A 1 152 ? -3.334 10.078 -8.344 1 98.69 152 ALA A CA 1
ATOM 1119 C C . ALA A 1 152 ? -3.486 8.586 -8.102 1 98.69 152 ALA A C 1
ATOM 1121 O O . ALA A 1 152 ? -4.605 8.078 -7.953 1 98.69 152 ALA A O 1
ATOM 1122 N N . GLY A 1 153 ? -2.373 7.871 -8.102 1 97.94 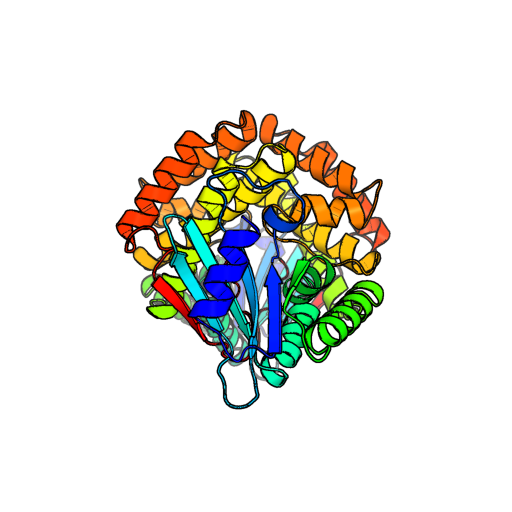153 GLY A N 1
ATOM 1123 C CA . GLY A 1 153 ? -2.424 6.453 -7.785 1 97.94 153 GLY A CA 1
ATOM 1124 C C . GLY A 1 153 ? -2.99 6.172 -6.406 1 97.94 153 GLY A C 1
ATOM 1125 O O . GLY A 1 153 ? -3.779 5.238 -6.234 1 97.94 153 GLY A O 1
ATOM 1126 N N . HIS A 1 154 ? -2.648 6.961 -5.457 1 97.5 154 HIS A N 1
ATOM 1127 C CA . HIS A 1 154 ? -3.154 6.797 -4.102 1 97.5 154 HIS A CA 1
ATOM 1128 C C . HIS A 1 154 ? -4.633 7.156 -4.016 1 97.5 154 HIS A C 1
ATOM 1130 O O . HIS A 1 154 ? -5.387 6.535 -3.262 1 97.5 154 HIS A O 1
ATOM 1136 N N . VAL A 1 155 ? -5.016 8.203 -4.77 1 98.56 155 VAL A N 1
ATOM 1137 C CA . VAL A 1 155 ? -6.43 8.555 -4.809 1 98.56 155 VAL A CA 1
ATOM 1138 C C . VAL A 1 155 ? -7.238 7.375 -5.34 1 98.56 155 VAL A C 1
ATOM 1140 O O . VAL A 1 155 ? -8.266 7.004 -4.758 1 98.56 155 VAL A O 1
ATOM 1143 N N . LEU A 1 156 ? -6.77 6.793 -6.43 1 98.56 156 LEU A N 1
ATOM 1144 C CA . LEU A 1 156 ? -7.461 5.641 -6.992 1 98.56 156 LEU A CA 1
ATOM 1145 C C . LEU A 1 156 ? -7.578 4.523 -5.961 1 98.56 156 LEU A C 1
ATOM 1147 O O . LEU A 1 156 ? -8.672 3.988 -5.742 1 98.56 156 LEU A O 1
ATOM 1151 N N . THR A 1 157 ? -6.508 4.203 -5.301 1 97.44 157 THR A N 1
ATOM 1152 C CA . THR A 1 157 ? -6.484 3.098 -4.352 1 97.44 157 THR A CA 1
ATOM 1153 C C . THR A 1 157 ? -7.371 3.4 -3.148 1 97.44 157 THR A C 1
ATOM 1155 O O . THR A 1 157 ? -8.141 2.545 -2.711 1 97.44 157 THR A O 1
ATOM 1158 N N . ALA A 1 158 ? -7.273 4.578 -2.617 1 97.88 158 ALA A N 1
ATOM 1159 C CA . ALA A 1 158 ? -8.078 4.961 -1.458 1 97.88 158 ALA A CA 1
ATOM 1160 C C . ALA A 1 158 ? -9.562 4.949 -1.793 1 97.88 158 ALA A C 1
ATOM 1162 O O . ALA A 1 158 ? -10.383 4.465 -1.007 1 97.88 158 ALA A O 1
ATOM 1163 N N . ALA A 1 159 ? -9.906 5.504 -2.932 1 98.69 159 ALA A N 1
ATOM 1164 C CA . ALA A 1 159 ? -11.305 5.512 -3.355 1 98.69 159 ALA A CA 1
ATOM 1165 C C . ALA A 1 159 ? -11.812 4.094 -3.596 1 98.69 159 ALA A C 1
ATOM 1167 O O . ALA A 1 159 ? -12.945 3.764 -3.234 1 98.69 159 ALA A O 1
ATOM 1168 N N . ALA A 1 160 ? -10.969 3.291 -4.195 1 98.25 160 ALA A N 1
ATOM 1169 C CA . ALA A 1 160 ? -11.336 1.896 -4.434 1 98.25 160 ALA A CA 1
ATOM 1170 C C . ALA A 1 160 ? -11.594 1.164 -3.119 1 98.25 160 ALA A C 1
ATOM 1172 O O . ALA A 1 160 ? -12.57 0.427 -2.994 1 98.25 160 ALA A O 1
ATOM 1173 N N . ASP A 1 161 ? -10.719 1.37 -2.17 1 97.62 161 ASP A N 1
ATOM 1174 C CA . ASP A 1 161 ? -10.875 0.716 -0.874 1 97.62 161 ASP A CA 1
ATOM 1175 C C . ASP A 1 161 ? -12.188 1.106 -0.213 1 97.62 161 ASP A C 1
ATOM 1177 O O . ASP A 1 161 ? -12.914 0.247 0.294 1 97.62 161 ASP A O 1
ATOM 1181 N N . LEU A 1 162 ? -12.492 2.371 -0.221 1 98.25 162 LEU A N 1
ATOM 1182 C CA . LEU A 1 162 ? -13.727 2.857 0.384 1 98.25 162 LEU A CA 1
ATOM 1183 C C . LEU A 1 162 ? -14.945 2.312 -0.353 1 98.25 162 LEU A C 1
ATOM 1185 O O . LEU A 1 162 ? -15.906 1.859 0.275 1 98.25 162 LEU A O 1
ATOM 1189 N N . LEU A 1 163 ? -14.891 2.387 -1.651 1 98.62 163 LEU A N 1
ATOM 1190 C CA . LEU A 1 163 ? -16.016 1.92 -2.461 1 98.62 163 LEU A CA 1
ATOM 1191 C C . LEU A 1 163 ? -16.25 0.427 -2.258 1 98.62 163 LEU A C 1
ATOM 1193 O O . LEU A 1 163 ? -17.391 -0.009 -2.082 1 98.62 163 LEU A O 1
ATOM 1197 N N . CYS A 1 164 ? -15.148 -0.338 -2.287 1 98.31 164 CYS A N 1
ATOM 1198 C CA . CYS A 1 164 ? -15.273 -1.779 -2.1 1 98.31 164 CYS A CA 1
ATOM 1199 C C . CYS A 1 164 ? -15.82 -2.105 -0.715 1 98.31 164 CYS A C 1
ATOM 1201 O O . CYS A 1 164 ? -16.609 -3.035 -0.559 1 98.31 164 CYS A O 1
ATOM 1203 N N . ASP A 1 165 ? -15.359 -1.369 0.309 1 97.94 165 ASP A N 1
ATOM 1204 C CA . ASP A 1 165 ? -15.922 -1.595 1.636 1 97.94 165 ASP A CA 1
ATOM 1205 C C . ASP A 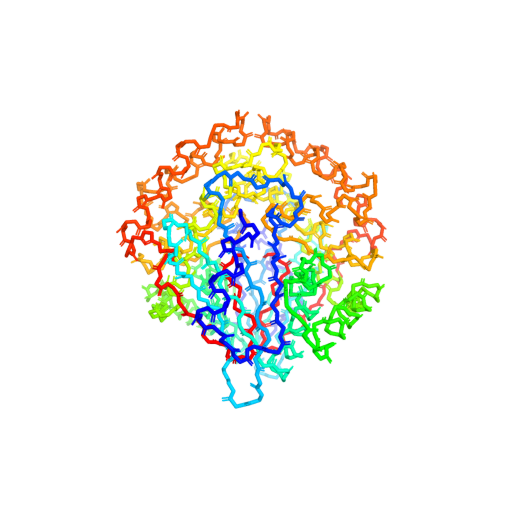1 165 ? -17.422 -1.317 1.648 1 97.94 165 ASP A C 1
ATOM 1207 O O . ASP A 1 165 ? -18.203 -2.117 2.168 1 97.94 165 ASP A O 1
ATOM 1211 N N . HIS A 1 166 ? -17.797 -0.186 1.064 1 98.06 166 HIS A N 1
ATOM 1212 C CA . HIS A 1 166 ? -19.203 0.204 1.021 1 98.06 166 HIS A CA 1
ATOM 1213 C C . HIS A 1 166 ? -20.047 -0.858 0.324 1 98.06 166 HIS A C 1
ATOM 1215 O O . HIS A 1 166 ? -21.188 -1.114 0.726 1 98.06 166 HIS A O 1
ATOM 1221 N N . ARG A 1 167 ? -19.453 -1.489 -0.652 1 98.12 167 ARG A N 1
ATOM 1222 C CA . ARG A 1 167 ? -20.172 -2.494 -1.43 1 98.12 167 ARG A CA 1
ATOM 1223 C C . ARG A 1 167 ? -19.938 -3.893 -0.872 1 98.12 167 ARG A C 1
ATOM 1225 O O . ARG A 1 167 ? -20.406 -4.883 -1.438 1 98.12 167 ARG A O 1
ATOM 1232 N N . ARG A 1 168 ? -19.203 -4.008 0.187 1 97.19 168 ARG A N 1
ATOM 1233 C CA . ARG A 1 168 ? -18.812 -5.285 0.777 1 97.19 168 ARG A CA 1
ATOM 1234 C C . ARG A 1 168 ? -18.172 -6.199 -0.265 1 97.19 168 ARG A C 1
ATOM 1236 O O . ARG A 1 168 ? -18.531 -7.375 -0.368 1 97.19 168 ARG A O 1
ATOM 1243 N N . ALA A 1 169 ? -17.297 -5.59 -1.036 1 98.06 169 ALA A N 1
ATOM 1244 C CA . ALA A 1 169 ? -16.625 -6.289 -2.127 1 98.06 169 ALA A CA 1
ATOM 1245 C C . ALA A 1 169 ? -15.156 -6.516 -1.808 1 98.06 169 ALA A C 1
ATOM 1247 O O . ALA A 1 169 ? -14.555 -5.754 -1.045 1 98.06 169 ALA A O 1
ATOM 1248 N N . TRP A 1 170 ? -14.562 -7.52 -2.361 1 97.5 170 TRP A N 1
ATOM 1249 C CA . TRP A 1 170 ? -13.156 -7.867 -2.158 1 97.5 170 TRP A CA 1
ATOM 1250 C C . TRP A 1 170 ? -12.242 -6.898 -2.908 1 97.5 170 TRP A C 1
ATOM 1252 O O . TRP A 1 170 ? -12.609 -6.398 -3.975 1 97.5 170 TRP A O 1
ATOM 1262 N N . LEU A 1 171 ? -11.055 -6.707 -2.373 1 96.44 171 LEU A N 1
ATOM 1263 C CA . LEU A 1 171 ? -10.055 -5.844 -2.984 1 96.44 171 LEU A CA 1
ATOM 1264 C C . LEU A 1 171 ? -9.164 -6.641 -3.934 1 96.44 171 LEU A C 1
ATOM 1266 O O . LEU A 1 171 ? -9.07 -7.867 -3.828 1 96.44 171 LEU A O 1
ATOM 1270 N N . GLY A 1 172 ? -8.602 -5.988 -4.898 1 93.62 172 GLY A N 1
ATOM 1271 C CA . GLY A 1 172 ? -7.59 -6.578 -5.766 1 93.62 172 GLY A CA 1
ATOM 1272 C C . GLY A 1 172 ? -6.285 -5.805 -5.77 1 93.62 172 GLY A C 1
ATOM 1273 O O . GLY A 1 172 ? -6.285 -4.578 -5.656 1 93.62 172 GLY A O 1
ATOM 1274 N N . GLY A 1 173 ? -5.215 -6.441 -5.945 1 90.62 173 GLY A N 1
ATOM 1275 C CA . GLY A 1 173 ? -3.914 -5.82 -6.141 1 90.62 173 GLY A CA 1
ATOM 1276 C C . GLY A 1 173 ? -3.369 -6 -7.543 1 90.62 173 GLY A C 1
ATOM 1277 O O . GLY A 1 173 ? -3.785 -6.91 -8.266 1 90.62 173 GLY A O 1
ATOM 1278 N N . GLY A 1 174 ? -2.441 -5.125 -7.887 1 91.88 174 GLY A N 1
ATOM 1279 C CA . GLY A 1 174 ? -1.845 -5.238 -9.203 1 91.88 174 GLY A CA 1
ATOM 1280 C C . GLY A 1 174 ? -2.869 -5.266 -10.328 1 91.88 174 GLY A C 1
ATOM 1281 O O . GLY A 1 174 ? -3.727 -4.383 -10.414 1 91.88 174 GLY A O 1
ATOM 1282 N N . LYS A 1 175 ? -2.773 -6.312 -11.102 1 92.69 175 LYS A N 1
ATOM 1283 C CA . LYS A 1 175 ? -3.66 -6.398 -12.266 1 92.69 175 LYS A CA 1
ATOM 1284 C C . LYS A 1 175 ? -5.09 -6.707 -11.836 1 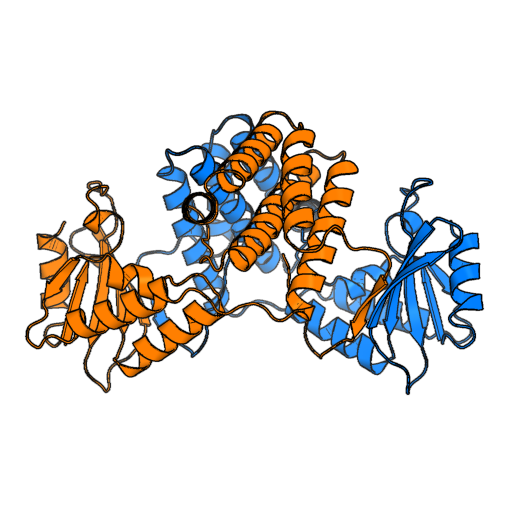92.69 175 LYS A C 1
ATOM 1286 O O . LYS A 1 175 ? -6.031 -6.531 -12.617 1 92.69 175 LYS A O 1
ATOM 1291 N N . TRP A 1 176 ? -5.328 -7.117 -10.633 1 93.75 176 TRP A N 1
ATOM 1292 C CA . TRP A 1 176 ? -6.66 -7.477 -10.148 1 93.75 176 TRP A CA 1
ATOM 1293 C C . TRP A 1 176 ? -7.41 -6.246 -9.648 1 93.75 176 TRP A C 1
ATOM 1295 O O . TRP A 1 176 ? -8.625 -6.293 -9.445 1 93.75 176 TRP A O 1
ATOM 1305 N N . LEU A 1 177 ? -6.711 -5.145 -9.398 1 96.5 177 LEU A N 1
ATOM 1306 C CA . LEU A 1 177 ? -7.371 -3.938 -8.914 1 96.5 177 LEU A CA 1
ATOM 1307 C C . LEU A 1 177 ? -8.484 -3.512 -9.859 1 96.5 177 LEU A C 1
ATOM 1309 O O . LEU A 1 177 ? -9.648 -3.412 -9.453 1 96.5 177 LEU A O 1
ATOM 1313 N N . PRO A 1 178 ? -8.211 -3.324 -11.188 1 97.94 178 PRO A N 1
ATOM 1314 C CA . PRO A 1 178 ? -9.297 -2.926 -12.086 1 97.94 178 PRO A CA 1
ATOM 1315 C C . PRO A 1 178 ? -10.406 -3.977 -12.18 1 97.94 178 PRO A C 1
ATOM 1317 O O . PRO A 1 178 ? -11.586 -3.629 -12.266 1 97.94 178 PRO A O 1
ATOM 1320 N N . ARG A 1 179 ? -10.07 -5.219 -12.094 1 95.38 179 ARG A N 1
ATOM 1321 C CA . ARG A 1 179 ? -11.047 -6.293 -12.188 1 95.38 179 ARG A CA 1
ATOM 1322 C C . ARG A 1 179 ? -12.031 -6.25 -11.023 1 95.38 179 ARG A C 1
ATOM 1324 O O . ARG A 1 179 ? -13.242 -6.215 -11.227 1 95.38 179 ARG A O 1
ATOM 1331 N N . ARG A 1 180 ? -11.469 -6.16 -9.852 1 96.88 180 ARG A N 1
ATOM 1332 C CA . ARG A 1 180 ? -12.297 -6.176 -8.648 1 96.88 180 ARG A CA 1
ATOM 1333 C C . ARG A 1 180 ? -13.102 -4.887 -8.523 1 96.88 180 ARG A C 1
ATOM 1335 O O . ARG A 1 180 ? -14.227 -4.895 -8.023 1 96.88 180 ARG A O 1
ATOM 1342 N N . LEU A 1 181 ? -12.477 -3.797 -8.93 1 98.06 181 LEU A N 1
ATOM 1343 C CA . LEU A 1 181 ? -13.164 -2.512 -8.844 1 98.06 181 LEU A CA 1
ATOM 1344 C C . LEU A 1 181 ? -14.383 -2.482 -9.758 1 98.06 181 LEU A C 1
ATOM 1346 O O . LEU A 1 181 ? -15.445 -1.997 -9.359 1 98.06 181 LEU A O 1
ATOM 1350 N N . ARG A 1 182 ? -14.273 -3.041 -10.945 1 97.81 182 ARG A N 1
ATOM 1351 C CA . ARG A 1 182 ? -15.398 -3.137 -11.867 1 97.81 182 ARG A CA 1
ATOM 1352 C C . ARG A 1 182 ? -16.484 -4.051 -11.32 1 97.81 182 ARG A C 1
ATOM 1354 O O . ARG A 1 182 ? -17.672 -3.799 -11.516 1 97.81 182 ARG A O 1
ATOM 1361 N N . GLU A 1 183 ? -16.062 -5.09 -10.664 1 96.38 183 GLU A N 1
ATOM 1362 C CA . GLU A 1 183 ? -17.016 -6.02 -10.055 1 96.38 183 GLU A CA 1
ATOM 1363 C C . GLU A 1 183 ? -17.734 -5.375 -8.883 1 96.38 183 GLU A C 1
ATOM 1365 O O . GLU A 1 183 ? -18.922 -5.629 -8.664 1 96.38 183 GLU A O 1
ATOM 1370 N N . ALA A 1 184 ? -17.109 -4.535 -8.141 1 97.81 184 ALA A N 1
ATOM 1371 C CA . ALA A 1 184 ? -17.656 -3.93 -6.926 1 97.81 184 ALA A CA 1
ATOM 1372 C C . ALA A 1 184 ? -18.766 -2.932 -7.262 1 97.81 184 ALA A C 1
ATOM 1374 O O . ALA A 1 184 ? -19.781 -2.861 -6.566 1 97.81 184 ALA A O 1
ATOM 1375 N N . ASP A 1 185 ? -18.531 -2.152 -8.266 1 98.44 185 ASP A N 1
ATOM 1376 C CA . ASP A 1 185 ? -19.469 -1.11 -8.688 1 98.44 185 ASP A CA 1
ATOM 1377 C C . ASP A 1 185 ? -19.375 -0.865 -10.188 1 98.44 185 ASP A C 1
ATOM 1379 O O . ASP A 1 185 ? -18.359 -0.373 -10.688 1 98.44 185 ASP A O 1
ATOM 1383 N N . GLY A 1 186 ? -20.453 -1.183 -10.898 1 98.25 186 GLY A N 1
ATOM 1384 C CA . GLY A 1 186 ? -20.469 -1.147 -12.352 1 98.25 186 GLY A CA 1
ATOM 1385 C C . GLY A 1 186 ? -20.453 0.262 -12.914 1 98.25 186 GLY A C 1
ATOM 1386 O O . GLY A 1 186 ? -20.25 0.455 -14.109 1 98.25 186 GLY A O 1
ATOM 1387 N N . GLU A 1 187 ? -20.594 1.268 -12.125 1 98.5 187 GLU A N 1
ATOM 1388 C CA . GLU A 1 187 ? -20.594 2.658 -12.562 1 98.5 187 GLU A CA 1
ATOM 1389 C C . GLU A 1 187 ? -19.359 3.404 -12.039 1 98.5 187 GLU A C 1
ATOM 1391 O O . GLU A 1 187 ? -18.469 3.75 -12.812 1 98.5 187 GLU A O 1
ATOM 1396 N N . LEU A 1 188 ? -19.203 3.459 -10.742 1 98.81 188 LEU A N 1
ATOM 1397 C CA . LEU A 1 188 ? -18.109 4.238 -10.164 1 98.81 188 LEU A CA 1
ATOM 1398 C C . LEU A 1 188 ? -16.766 3.551 -10.398 1 98.81 188 LEU A C 1
ATOM 1400 O O . LEU A 1 188 ? -15.742 4.219 -10.539 1 98.81 188 LEU A O 1
ATOM 1404 N N . GLY A 1 189 ? -16.781 2.23 -10.445 1 98.62 189 GLY A N 1
ATOM 1405 C CA . GLY A 1 189 ? -15.547 1.497 -10.711 1 98.62 189 GLY A CA 1
ATOM 1406 C C . GLY A 1 189 ? -14.891 1.894 -12.016 1 98.62 189 GLY A C 1
ATOM 1407 O O . GLY A 1 189 ? -13.766 2.395 -12.023 1 98.62 189 GLY A O 1
ATOM 1408 N N . PRO A 1 190 ? -15.641 1.725 -13.062 1 98.69 190 PRO A N 1
ATOM 1409 C CA . PRO A 1 190 ? -15.102 2.137 -14.359 1 98.69 190 PRO A CA 1
ATOM 1410 C C . PRO A 1 190 ? -14.781 3.629 -14.414 1 98.69 190 PRO A C 1
ATOM 1412 O O . PRO A 1 190 ? -13.805 4.031 -15.055 1 98.69 190 PRO A O 1
ATOM 1415 N N . GLU A 1 191 ? -15.539 4.43 -13.781 1 98.88 191 GLU A N 1
ATOM 1416 C CA . GLU A 1 191 ? -15.297 5.871 -13.797 1 98.88 191 GLU A CA 1
ATOM 1417 C C . GLU A 1 191 ? -14 6.219 -13.078 1 98.88 191 GLU A C 1
ATOM 1419 O O . GLU A 1 191 ? -13.25 7.094 -13.523 1 98.88 191 GLU A O 1
ATOM 1424 N N . LEU A 1 192 ? -13.719 5.555 -11.938 1 98.94 192 LEU A N 1
ATOM 1425 C CA . LEU A 1 192 ? -12.461 5.762 -11.227 1 98.94 192 LEU A CA 1
ATOM 1426 C C . LEU A 1 192 ? -11.273 5.383 -12.102 1 98.94 192 LEU A C 1
ATOM 1428 O O . LEU A 1 192 ? -10.297 6.129 -12.195 1 98.94 192 LEU A O 1
ATOM 1432 N N . LEU A 1 193 ? -11.414 4.242 -12.75 1 98.81 193 LEU A N 1
ATOM 1433 C CA . LEU A 1 193 ? -10.336 3.764 -13.617 1 98.81 193 LEU A CA 1
ATOM 1434 C C . LEU A 1 193 ? -10.117 4.715 -14.789 1 98.81 193 LEU A C 1
ATOM 1436 O O . LEU A 1 193 ? -8.984 5.07 -15.102 1 98.81 193 LEU A O 1
ATOM 1440 N N . ALA A 1 194 ? -11.188 5.152 -15.375 1 98.88 194 ALA A N 1
ATOM 1441 C CA . ALA A 1 194 ? -11.102 6.062 -16.516 1 98.88 194 ALA A CA 1
ATOM 1442 C C . ALA A 1 194 ? -10.508 7.406 -16.094 1 98.88 194 ALA A C 1
ATOM 1444 O O . ALA A 1 194 ? -9.711 7.996 -16.828 1 98.88 194 ALA A O 1
ATOM 1445 N N . GLY A 1 195 ? -10.938 7.879 -14.953 1 98.94 195 GLY A N 1
ATOM 1446 C CA . GLY A 1 195 ? -10.375 9.117 -14.438 1 98.94 195 GLY A CA 1
ATOM 1447 C C . GLY A 1 195 ? -8.891 9.031 -14.172 1 98.94 195 GLY A C 1
ATOM 1448 O O . GLY A 1 195 ? -8.141 9.961 -14.5 1 98.94 195 GLY A O 1
ATOM 1449 N N . HIS A 1 196 ? -8.5 7.98 -13.578 1 98.88 196 HIS A N 1
ATOM 1450 C CA . HIS A 1 196 ? -7.078 7.781 -13.328 1 98.88 196 HIS A CA 1
ATOM 1451 C C . HIS A 1 196 ? -6.289 7.699 -14.625 1 98.88 196 HIS A C 1
ATOM 1453 O O . HIS A 1 196 ? -5.219 8.305 -14.75 1 98.88 196 HIS A O 1
ATOM 1459 N N . ARG A 1 197 ? -6.793 6.945 -15.57 1 98.81 197 ARG A N 1
ATOM 1460 C CA . ARG A 1 197 ? -6.117 6.82 -16.859 1 98.81 197 ARG A CA 1
ATOM 1461 C C . ARG A 1 197 ? -5.988 8.18 -17.547 1 98.81 197 ARG A C 1
ATOM 1463 O O . ARG A 1 197 ? -4.93 8.516 -18.078 1 98.81 197 ARG A O 1
ATOM 1470 N N . LEU A 1 198 ? -7.047 8.945 -17.562 1 98.81 198 LEU A N 1
ATOM 1471 C CA . LEU A 1 198 ? -7 10.266 -18.172 1 98.81 198 LEU A CA 1
ATOM 1472 C C . LEU A 1 198 ? -5.918 11.125 -17.531 1 98.81 198 LEU A C 1
ATOM 1474 O O . LEU A 1 198 ? -5.164 11.805 -18.234 1 98.81 198 LEU A O 1
ATOM 1478 N N . LEU A 1 199 ? -5.875 11.102 -16.203 1 98.81 199 LEU A N 1
ATOM 1479 C CA . LEU A 1 199 ? -4.836 11.859 -15.516 1 98.81 199 LEU A CA 1
ATOM 1480 C C . LEU A 1 199 ? -3.449 11.375 -15.922 1 98.81 199 LEU A C 1
ATOM 1482 O O . LEU A 1 199 ? -2.549 12.188 -16.156 1 98.81 199 LEU A O 1
ATOM 1486 N N . CYS A 1 200 ? -3.242 10.094 -16 1 98.69 200 CYS A N 1
ATOM 1487 C CA . CYS A 1 200 ? -1.96 9.531 -16.406 1 98.69 200 CYS A CA 1
ATOM 1488 C C . CYS A 1 200 ? -1.559 10.016 -17.781 1 98.69 200 CYS A C 1
ATOM 1490 O O . CYS A 1 200 ? -0.413 10.414 -18 1 98.69 200 CYS A O 1
ATOM 1492 N N . GLU A 1 201 ? -2.455 10.047 -18.625 1 98.38 201 GLU A N 1
ATOM 1493 C CA . GLU A 1 201 ? -2.17 10.344 -20.031 1 98.38 201 GLU A CA 1
ATOM 1494 C C . GLU A 1 201 ? -1.986 11.844 -20.25 1 98.38 201 GLU A C 1
ATOM 1496 O O . GLU A 1 201 ? -1.158 12.258 -21.062 1 98.38 201 GLU A O 1
ATOM 1501 N N . THR A 1 202 ? -2.766 12.688 -19.484 1 98.12 202 THR A N 1
ATOM 1502 C CA . THR A 1 202 ? -2.84 14.086 -19.875 1 98.12 202 THR A CA 1
ATOM 1503 C C . THR A 1 202 ? -2.48 15.008 -18.719 1 98.12 202 THR A C 1
ATOM 1505 O O . THR A 1 202 ? -2.225 16.188 -18.906 1 98.12 202 THR A O 1
ATOM 1508 N N . GLY A 1 203 ? -2.572 14.484 -17.547 1 97.62 203 GLY A N 1
ATOM 1509 C CA . GLY A 1 203 ? -2.365 15.305 -16.375 1 97.62 203 GLY A CA 1
ATOM 1510 C C . GLY A 1 203 ? -3.645 15.93 -15.844 1 97.62 203 GLY A C 1
ATOM 1511 O O . GLY A 1 203 ? -3.645 16.562 -14.789 1 97.62 203 GLY A O 1
ATOM 1512 N N . ALA A 1 204 ? -4.746 15.758 -16.531 1 98.12 204 ALA A N 1
ATOM 1513 C CA . ALA A 1 204 ? -6.016 16.328 -16.094 1 98.12 204 ALA A CA 1
ATOM 1514 C C . ALA A 1 204 ? -6.57 15.586 -14.891 1 98.12 204 ALA A C 1
ATOM 1516 O O . ALA A 1 204 ? -7.004 14.438 -15.016 1 98.12 204 ALA A O 1
ATOM 1517 N N . ALA A 1 205 ? -6.652 16.25 -13.82 1 98.25 205 ALA A N 1
ATOM 1518 C CA . ALA A 1 205 ? -7 15.594 -12.555 1 98.25 205 ALA A CA 1
ATOM 1519 C C . ALA A 1 205 ? -8.5 15.664 -12.297 1 98.25 205 ALA A C 1
ATOM 1521 O O . ALA A 1 205 ? -9.031 14.93 -11.461 1 98.25 205 ALA A O 1
ATOM 1522 N N . GLY A 1 206 ? -9.234 16.516 -12.953 1 98.44 206 GLY A N 1
ATOM 1523 C CA . GLY A 1 206 ? -10.625 16.859 -12.672 1 98.44 206 GLY A CA 1
ATOM 1524 C C . GLY A 1 206 ? -11.523 15.641 -12.578 1 98.44 206 GLY A C 1
ATOM 1525 O O . GLY A 1 206 ? -12.195 15.43 -11.57 1 98.44 206 GLY A O 1
ATOM 1526 N N . PRO A 1 207 ? -11.555 14.836 -13.617 1 98.81 207 PRO A N 1
ATOM 1527 C CA . PRO A 1 207 ? -12.477 13.695 -13.633 1 98.81 207 PRO A CA 1
ATOM 1528 C C . PRO A 1 207 ? -12.211 12.711 -12.5 1 98.81 207 PRO A C 1
ATOM 1530 O O . PRO A 1 207 ? -13.156 12.219 -11.875 1 98.81 207 PRO A O 1
ATOM 1533 N N . LEU A 1 208 ? -10.945 12.383 -12.227 1 98.88 208 LEU A N 1
ATOM 1534 C CA . LEU A 1 208 ? -10.625 11.492 -11.117 1 98.88 208 LEU A CA 1
ATOM 1535 C C . LEU A 1 208 ? -11.094 12.086 -9.789 1 98.88 208 LEU A C 1
ATOM 1537 O O . LEU A 1 208 ? -11.695 11.383 -8.969 1 98.88 208 LEU A O 1
ATOM 1541 N N . SER A 1 209 ? -10.82 13.359 -9.625 1 98.88 209 SER A N 1
ATOM 1542 C CA . SER A 1 209 ? -11.234 14.047 -8.406 1 98.88 209 SER A CA 1
ATOM 1543 C C . SER A 1 209 ? -12.75 14.016 -8.242 1 98.88 209 SER A C 1
ATOM 1545 O O . SER A 1 209 ? -13.258 13.789 -7.141 1 98.88 209 SER A O 1
ATOM 1547 N N . ALA A 1 210 ? -13.43 14.227 -9.32 1 98.88 210 ALA A N 1
ATOM 1548 C CA . ALA A 1 210 ? -14.891 14.273 -9.273 1 98.88 210 ALA A CA 1
ATOM 1549 C C . ALA A 1 210 ? -15.469 12.922 -8.859 1 98.88 210 ALA A C 1
ATOM 1551 O O . ALA A 1 210 ? -16.359 12.859 -8.008 1 98.88 210 ALA A O 1
ATOM 1552 N N . VAL A 1 211 ? -15.008 11.859 -9.422 1 98.94 211 VAL A N 1
ATOM 1553 C CA . VAL A 1 211 ? -15.555 10.547 -9.094 1 98.94 211 VAL A CA 1
ATOM 1554 C C . VAL A 1 211 ? -15.133 10.148 -7.68 1 98.94 211 VAL A C 1
ATOM 1556 O O . VAL A 1 211 ? -15.906 9.531 -6.945 1 98.94 211 VAL A O 1
ATOM 1559 N N . ALA A 1 212 ? -13.914 10.43 -7.277 1 98.94 212 ALA A N 1
ATOM 1560 C CA . ALA A 1 212 ? -13.484 10.156 -5.91 1 98.94 212 ALA A CA 1
ATOM 1561 C C . ALA A 1 212 ? -14.352 10.898 -4.898 1 98.94 212 ALA A C 1
ATOM 1563 O O . ALA A 1 212 ? -14.656 10.367 -3.828 1 98.94 212 ALA A O 1
ATOM 1564 N N . ARG A 1 213 ? -14.766 12.109 -5.25 1 98.81 213 ARG A N 1
ATOM 1565 C CA . ARG A 1 213 ? -15.664 12.859 -4.383 1 98.81 213 ARG A CA 1
ATOM 1566 C C . ARG A 1 213 ? -17.031 12.18 -4.289 1 98.81 213 ARG A C 1
ATOM 1568 O O . ARG A 1 213 ? -17.656 12.164 -3.225 1 98.81 213 ARG A O 1
ATOM 1575 N N . ARG A 1 214 ? -17.484 11.664 -5.352 1 98.88 214 ARG A N 1
ATOM 1576 C CA . ARG A 1 214 ? -18.75 10.93 -5.316 1 98.88 214 ARG A CA 1
ATOM 1577 C C . ARG A 1 214 ? -18.641 9.711 -4.402 1 98.88 214 ARG A C 1
ATOM 1579 O O . ARG A 1 214 ? -19.594 9.375 -3.695 1 98.88 214 ARG A O 1
ATOM 1586 N N . VAL A 1 215 ? -17.484 9.031 -4.414 1 98.88 215 VAL A N 1
ATOM 1587 C CA . VAL A 1 215 ? -17.25 7.914 -3.508 1 98.88 215 VAL A CA 1
ATOM 1588 C C . VAL A 1 215 ? -17.297 8.406 -2.062 1 98.88 215 VAL A C 1
ATOM 1590 O O . VAL A 1 215 ? -17.891 7.766 -1.199 1 98.88 215 VAL A O 1
ATOM 1593 N N . LEU A 1 216 ? -16.641 9.547 -1.823 1 98.81 216 LEU A N 1
ATOM 1594 C CA . LEU A 1 216 ? -16.703 10.133 -0.49 1 98.81 216 LEU A CA 1
ATOM 1595 C C . LEU A 1 216 ? -18.141 10.422 -0.08 1 98.81 216 LEU A C 1
ATOM 1597 O O . LEU A 1 216 ? -18.547 10.078 1.032 1 98.81 216 LEU A O 1
ATOM 1601 N N . ASP A 1 217 ? -18.891 10.945 -0.983 1 98.62 217 ASP A N 1
ATOM 1602 C CA . ASP A 1 217 ? -20.281 11.266 -0.686 1 98.62 217 ASP A CA 1
ATOM 1603 C C . ASP A 1 217 ? -21.078 10.008 -0.352 1 98.62 217 ASP A C 1
ATOM 1605 O O . ASP A 1 217 ? -21.938 10.031 0.535 1 98.62 217 ASP A O 1
ATOM 1609 N N . LEU A 1 218 ? -20.766 8.961 -1.005 1 98 218 LEU A N 1
ATOM 1610 C CA . LEU A 1 218 ? -21.438 7.68 -0.815 1 98 218 LEU A CA 1
ATOM 1611 C C . LEU A 1 218 ? -21.094 7.078 0.542 1 98 218 LEU A C 1
ATOM 1613 O O . LEU A 1 218 ? -21.859 6.277 1.084 1 98 218 LEU A O 1
ATOM 1617 N N . THR A 1 219 ? -19.953 7.488 1.113 1 97.88 219 THR A N 1
ATOM 1618 C CA . THR A 1 219 ? -19.438 6.781 2.279 1 97.88 219 THR A CA 1
ATOM 1619 C C . THR A 1 219 ? -19.375 7.703 3.494 1 97.88 219 THR A C 1
ATOM 1621 O O . THR A 1 219 ? -18.656 7.434 4.453 1 97.88 219 THR A O 1
ATOM 1624 N N . GLY A 1 220 ? -20 8.797 3.484 1 97.25 220 GLY A N 1
ATOM 1625 C CA . GLY A 1 220 ? -20.094 9.656 4.66 1 97.25 220 GLY A CA 1
ATOM 1626 C C . GLY A 1 220 ? -19.594 11.062 4.418 1 97.25 220 GLY A C 1
ATOM 1627 O O . GLY A 1 220 ? -19.656 11.914 5.309 1 97.25 220 GLY A O 1
ATOM 1628 N N . GLY A 1 221 ? -19.094 11.344 3.146 1 98.31 221 GLY A N 1
ATOM 1629 C CA . GLY A 1 221 ? -18.672 12.688 2.766 1 98.31 221 GLY A CA 1
ATOM 1630 C C . GLY A 1 221 ? -17.234 12.984 3.119 1 98.31 221 GLY A C 1
ATOM 1631 O O . GLY A 1 221 ? -16.578 12.203 3.82 1 98.31 221 GLY A O 1
ATOM 1632 N N . PRO A 1 222 ? -16.703 14.125 2.562 1 98 222 PRO A N 1
ATOM 1633 C CA . PRO A 1 222 ? -15.352 14.531 2.922 1 98 222 PRO A CA 1
ATOM 1634 C C . PRO A 1 222 ? -15.188 14.789 4.418 1 98 222 PRO A C 1
ATOM 1636 O O . PRO A 1 222 ? -16.156 15.133 5.102 1 98 222 PRO A O 1
ATOM 1639 N N . LEU A 1 223 ? -13.984 14.531 4.871 1 97.69 223 LEU A N 1
ATOM 1640 C CA . LEU A 1 223 ? -13.688 14.758 6.281 1 97.69 223 LEU A CA 1
ATOM 1641 C C . LEU A 1 223 ? -12.328 15.414 6.453 1 97.69 223 LEU A C 1
ATOM 1643 O O . LEU A 1 223 ? -11.328 14.938 5.918 1 97.69 223 LEU A O 1
ATOM 1647 N N . ALA A 1 224 ? -12.219 16.578 7.051 1 96.38 224 ALA A N 1
ATOM 1648 C CA . ALA A 1 224 ? -11.023 17.281 7.492 1 96.38 224 ALA A CA 1
ATOM 1649 C C . ALA A 1 224 ? -11.195 17.844 8.906 1 96.38 224 ALA A C 1
ATOM 1651 O O . ALA A 1 224 ? -10.883 17.156 9.883 1 96.38 224 ALA A O 1
ATOM 1652 N N . GLU A 1 225 ? -11.945 18.938 8.93 1 96.5 225 GLU A N 1
ATOM 1653 C CA . GLU A 1 225 ? -12.297 19.469 10.242 1 96.5 225 GLU A CA 1
ATOM 1654 C C . GLU A 1 225 ? -13.125 18.469 11.047 1 96.5 225 GLU A C 1
ATOM 1656 O O . GLU A 1 225 ? -14.07 17.891 10.523 1 96.5 225 GLU A O 1
ATOM 1661 N N . GLY A 1 226 ? -12.727 18.266 12.305 1 96.31 226 GLY A N 1
ATOM 1662 C CA . GLY A 1 226 ? -13.469 17.375 13.188 1 96.31 226 GLY A CA 1
ATOM 1663 C C . GLY A 1 226 ? -12.852 15.992 13.297 1 96.31 226 GLY A C 1
ATOM 1664 O O . GLY A 1 226 ? -13.242 15.195 14.156 1 96.31 226 GLY A O 1
ATOM 1665 N N . TYR A 1 227 ? -11.914 15.734 12.406 1 97.38 227 TYR A N 1
ATOM 1666 C CA . TYR A 1 227 ? -11.227 14.453 12.5 1 97.38 227 TYR A CA 1
ATOM 1667 C C . TYR A 1 227 ? -10.312 14.422 13.719 1 97.38 227 TYR A C 1
ATOM 1669 O O . TYR A 1 227 ? -9.578 15.375 13.984 1 97.38 227 TYR A O 1
ATOM 1677 N N . ARG A 1 228 ? -10.336 13.305 14.43 1 96.69 228 ARG A N 1
ATOM 1678 C CA . ARG A 1 228 ? -9.438 13.07 15.555 1 96.69 228 ARG A CA 1
ATOM 1679 C C . ARG A 1 228 ? -9.117 11.586 15.703 1 96.69 228 ARG A C 1
ATOM 1681 O O . ARG A 1 228 ? -10.008 10.742 15.57 1 96.69 228 ARG A O 1
ATOM 1688 N N . ARG A 1 229 ? -7.863 11.289 15.984 1 95.62 229 ARG A N 1
ATOM 1689 C CA . ARG A 1 229 ? -7.449 9.914 16.234 1 95.62 229 ARG A CA 1
ATOM 1690 C C . ARG A 1 229 ? -6.387 9.844 17.328 1 95.62 229 ARG A C 1
ATOM 1692 O O . ARG A 1 229 ? -5.34 10.484 17.219 1 95.62 229 ARG A O 1
ATOM 1699 N N . ASP A 1 230 ? -6.746 9.109 18.266 1 95.69 230 ASP A N 1
ATOM 1700 C CA . ASP A 1 230 ? -5.777 8.844 19.328 1 95.69 230 ASP A CA 1
ATOM 1701 C C . ASP A 1 230 ? -4.777 7.777 18.906 1 95.69 230 ASP A C 1
ATOM 1703 O O . ASP A 1 230 ? -5.125 6.852 18.172 1 95.69 230 ASP A O 1
ATOM 1707 N N . TRP A 1 231 ? -3.562 8 19.375 1 94.75 231 TRP A N 1
ATOM 1708 C CA . TRP A 1 231 ? -2.541 6.992 19.109 1 94.75 231 TRP A CA 1
ATOM 1709 C C . TRP A 1 231 ? -2.883 5.68 19.812 1 94.75 231 TRP A C 1
ATOM 1711 O O . TRP A 1 231 ? -3.102 5.652 21.031 1 94.75 231 TRP A O 1
ATOM 1721 N N . GLY A 1 232 ? -2.945 4.672 19.047 1 90.81 232 GLY A N 1
ATOM 1722 C CA . GLY A 1 232 ? -3.307 3.369 19.578 1 90.81 232 GLY A CA 1
ATOM 1723 C C . GLY A 1 232 ? -2.133 2.41 19.656 1 90.81 232 GLY A C 1
ATOM 1724 O O . GLY A 1 232 ? -2.318 1.211 19.875 1 90.81 232 GLY A O 1
ATOM 1725 N N . GLY A 1 233 ? -0.938 2.912 19.375 1 89.56 233 GLY A N 1
ATOM 1726 C CA . GLY A 1 233 ? 0.235 2.066 19.531 1 89.56 233 GLY A CA 1
ATOM 1727 C C . GLY A 1 233 ? 0.786 1.571 18.203 1 89.56 233 GLY A C 1
ATOM 1728 O O . GLY A 1 233 ? 1.831 0.918 18.172 1 89.56 233 GLY A O 1
ATOM 1729 N N . ALA A 1 234 ? 0.082 1.858 17.094 1 88 234 ALA A N 1
ATOM 1730 C CA . ALA A 1 234 ? 0.562 1.438 15.781 1 88 234 ALA A CA 1
ATOM 1731 C C . ALA A 1 234 ? 0.076 2.389 14.695 1 88 234 ALA A C 1
ATOM 1733 O O . ALA A 1 234 ? -0.978 3.014 14.828 1 88 234 ALA A O 1
ATOM 1734 N N . ILE A 1 235 ? 0.89 2.5 13.688 1 82.06 235 ILE A N 1
ATOM 1735 C CA . ILE A 1 235 ? 0.48 3.287 12.531 1 82.06 235 ILE A CA 1
ATOM 1736 C C . ILE A 1 235 ? -0.588 2.531 11.742 1 82.06 235 ILE A C 1
ATOM 1738 O O . ILE A 1 235 ? -0.446 1.333 11.484 1 82.06 235 ILE A O 1
ATOM 1742 N N . VAL A 1 236 ? -1.587 3.172 11.539 1 73.12 236 VAL A N 1
ATOM 1743 C CA . VAL A 1 236 ? -2.625 2.598 10.688 1 73.12 236 VAL A CA 1
ATOM 1744 C C . VAL A 1 236 ? -2.469 3.115 9.258 1 73.12 236 VAL A C 1
ATOM 1746 O O . VAL A 1 236 ? -2.598 4.316 9.008 1 73.12 236 VAL A O 1
ATOM 1749 N N . ARG A 1 237 ? -2.049 2.174 8.391 1 67.12 237 ARG A N 1
ATOM 1750 C CA . ARG A 1 237 ? -1.847 2.584 7 1 67.12 237 ARG A CA 1
ATOM 1751 C C . ARG A 1 237 ? -3.16 2.562 6.227 1 67.12 237 ARG A C 1
ATOM 1753 O O . ARG A 1 237 ? -3.924 1.598 6.316 1 67.12 237 ARG A O 1
ATOM 1760 N N . THR A 1 238 ? -3.59 3.693 5.875 1 54.66 238 THR A N 1
ATOM 1761 C CA . THR A 1 238 ? -4.805 3.699 5.066 1 54.66 238 THR A CA 1
ATOM 1762 C C . THR A 1 238 ? -4.465 3.576 3.582 1 54.66 238 THR A C 1
ATOM 1764 O O . THR A 1 238 ? -5.281 3.096 2.791 1 54.66 238 THR A O 1
ATOM 1767 N N . VAL A 1 239 ? -3.316 4.305 3.143 1 55.59 239 VAL A N 1
ATOM 1768 C CA . VAL A 1 239 ? -2.953 4.113 1.742 1 55.59 239 VAL A CA 1
ATOM 1769 C C . VAL A 1 239 ? -1.44 3.941 1.619 1 55.59 239 VAL A C 1
ATOM 1771 O O . VAL A 1 239 ? -0.68 4.484 2.424 1 55.59 239 VAL A O 1
ATOM 1774 N N . MET B 1 1 ? 0.785 33.344 8.555 1 84.12 1 MET B N 1
ATOM 1775 C CA . MET B 1 1 ? 0.755 31.922 8.812 1 84.12 1 MET B CA 1
ATOM 1776 C C . MET B 1 1 ? 1.478 31.578 10.109 1 84.12 1 MET B C 1
ATOM 1778 O O . MET B 1 1 ? 0.879 31.016 11.031 1 84.12 1 MET B O 1
ATOM 1782 N N . ILE B 1 2 ? 2.631 32.188 10.289 1 85.88 2 ILE B N 1
ATOM 1783 C CA . ILE B 1 2 ? 3.402 31.906 11.492 1 85.88 2 ILE B CA 1
ATOM 1784 C C . ILE B 1 2 ? 2.695 32.5 12.711 1 85.88 2 ILE B C 1
ATOM 1786 O O . ILE B 1 2 ? 2.547 31.844 13.734 1 85.88 2 ILE B O 1
ATOM 1790 N N . ALA B 1 3 ? 2.213 33.75 12.539 1 90.12 3 ALA B N 1
ATOM 1791 C CA . ALA B 1 3 ? 1.507 34.406 13.641 1 90.12 3 ALA B CA 1
ATOM 1792 C C . ALA B 1 3 ? 0.237 33.625 14.008 1 90.12 3 ALA B C 1
ATOM 1794 O O . ALA B 1 3 ? -0.085 33.469 15.188 1 90.12 3 ALA B O 1
ATOM 1795 N N . GLN B 1 4 ? -0.45 33.188 12.992 1 92.5 4 GLN B N 1
ATOM 1796 C CA . GLN B 1 4 ? -1.677 32.438 13.211 1 92.5 4 GLN B CA 1
ATOM 1797 C C . GLN B 1 4 ? -1.39 31.125 13.93 1 92.5 4 GLN B C 1
ATOM 1799 O O . GLN B 1 4 ? -2.123 30.734 14.844 1 92.5 4 GLN B O 1
ATOM 1804 N N . ALA B 1 5 ? -0.347 30.422 13.547 1 93.81 5 ALA B N 1
ATOM 1805 C CA . ALA B 1 5 ? 0.068 29.188 14.203 1 93.81 5 ALA B CA 1
ATOM 1806 C C . ALA B 1 5 ? 0.371 29.422 15.68 1 93.81 5 ALA B C 1
ATOM 1808 O O . ALA B 1 5 ? -0.02 28.625 16.531 1 93.81 5 ALA B O 1
ATOM 1809 N N . GLY B 1 6 ? 1.037 30.516 15.938 1 94.31 6 GLY B N 1
ATOM 1810 C CA . GLY B 1 6 ? 1.337 30.875 17.312 1 94.31 6 GLY B CA 1
ATOM 1811 C C . GLY B 1 6 ? 0.096 31.125 18.156 1 94.31 6 GLY B C 1
ATOM 1812 O O . GLY B 1 6 ? 0.04 30.719 19.312 1 94.31 6 GLY B O 1
ATOM 1813 N N . ARG B 1 7 ? -0.886 31.75 17.578 1 95.88 7 ARG B N 1
ATOM 1814 C CA . ARG B 1 7 ? -2.123 32.031 18.312 1 95.88 7 ARG B CA 1
ATOM 1815 C C . ARG B 1 7 ? -2.883 30.75 18.625 1 95.88 7 ARG B C 1
ATOM 1817 O O . ARG B 1 7 ? -3.371 30.562 19.734 1 95.88 7 ARG B O 1
ATOM 1824 N N . VAL B 1 8 ? -2.947 29.875 17.609 1 95.56 8 VAL B N 1
ATOM 1825 C CA . VAL B 1 8 ? -3.609 28.594 17.844 1 95.56 8 VAL B CA 1
ATOM 1826 C C . VAL B 1 8 ? -2.941 27.859 19 1 95.56 8 VAL B C 1
ATOM 1828 O O . VAL B 1 8 ? -3.621 27.359 19.891 1 95.56 8 VAL B O 1
ATOM 1831 N N . ALA B 1 9 ? -1.652 27.812 18.969 1 95.19 9 ALA B N 1
ATOM 1832 C CA . ALA B 1 9 ? -0.888 27.094 20 1 95.19 9 ALA B CA 1
ATOM 1833 C C . ALA B 1 9 ? -1.123 27.703 21.375 1 95.19 9 ALA B C 1
ATOM 1835 O O . ALA B 1 9 ? -1.333 26.984 22.344 1 95.19 9 ALA B O 1
ATOM 1836 N N . ALA B 1 10 ? -1.086 29.016 21.469 1 95.12 10 ALA B N 1
ATOM 1837 C CA . ALA B 1 10 ? -1.237 29.703 22.734 1 95.12 10 ALA B CA 1
ATOM 1838 C C . ALA B 1 10 ? -2.633 29.484 23.312 1 95.12 10 ALA B C 1
ATOM 1840 O O . ALA B 1 10 ? -2.789 29.328 24.531 1 95.12 10 ALA B O 1
ATOM 1841 N N . GLU B 1 11 ? -3.592 29.484 22.484 1 96.62 11 GLU B N 1
ATOM 1842 C CA . GLU B 1 11 ? -4.977 29.359 22.938 1 96.62 11 GLU B CA 1
ATOM 1843 C C . GLU B 1 11 ? -5.316 27.922 23.297 1 96.62 11 GLU B C 1
ATOM 1845 O O . GLU B 1 11 ? -5.953 27.672 24.312 1 96.62 11 GLU B O 1
ATOM 1850 N N . ARG B 1 12 ? -4.871 27 22.578 1 96 12 ARG B N 1
ATOM 1851 C CA . ARG B 1 12 ? -5.305 25.609 22.734 1 96 12 ARG B CA 1
ATOM 1852 C C . ARG B 1 12 ? -4.352 24.844 23.641 1 96 12 ARG B C 1
ATOM 1854 O O . ARG B 1 12 ? -4.746 23.844 24.266 1 96 12 ARG B O 1
ATOM 1861 N N . PHE B 1 13 ? -3.127 25.312 23.641 1 96.94 13 PHE B N 1
ATOM 1862 C CA . PHE B 1 13 ? -2.119 24.562 24.375 1 96.94 13 PHE B CA 1
ATOM 1863 C C . PHE B 1 13 ? -1.252 25.516 25.203 1 96.94 13 PHE B C 1
ATOM 1865 O O . PHE B 1 13 ? -0.034 25.562 25.031 1 96.94 13 PHE B O 1
ATOM 1872 N N . PRO B 1 14 ? -1.815 26.141 26.156 1 95.56 14 PRO B N 1
ATOM 1873 C CA . PRO B 1 14 ? -1.051 27.109 26.953 1 95.56 14 PRO B CA 1
ATOM 1874 C C . PRO B 1 14 ? 0.081 26.453 27.734 1 95.56 14 PRO B C 1
ATOM 1876 O O . PRO B 1 14 ? 1.088 27.109 28.031 1 95.56 14 PRO B O 1
ATOM 1879 N N . ASP B 1 15 ? 0.021 25.203 27.984 1 95.62 15 ASP B N 1
ATOM 1880 C CA . ASP B 1 15 ? 1.018 24.531 28.812 1 95.62 15 ASP B CA 1
ATOM 1881 C C . ASP B 1 15 ? 1.935 23.656 27.953 1 95.62 15 ASP B C 1
ATOM 1883 O O . ASP B 1 15 ? 2.621 22.766 28.484 1 95.62 15 ASP B O 1
ATOM 1887 N N . ALA B 1 16 ? 1.897 23.844 26.656 1 97.69 16 ALA B N 1
ATOM 1888 C CA . ALA B 1 16 ? 2.725 23.031 25.766 1 97.69 16 ALA B CA 1
ATOM 1889 C C . ALA B 1 16 ? 4.203 23.156 26.125 1 97.69 16 ALA B C 1
ATOM 1891 O O . ALA B 1 16 ? 4.676 24.25 26.438 1 97.69 16 ALA B O 1
ATOM 1892 N N . LEU B 1 17 ? 4.891 22.062 26.047 1 98.06 17 LEU B N 1
ATOM 1893 C CA . LEU B 1 17 ? 6.332 22.062 26.266 1 98.06 17 LEU B CA 1
ATOM 1894 C C . LEU B 1 17 ? 7.055 22.641 25.047 1 98.06 17 LEU B C 1
ATOM 1896 O O . LEU B 1 17 ? 8.094 23.297 25.203 1 98.06 17 LEU B O 1
ATOM 1900 N N . ALA B 1 18 ? 6.551 22.422 23.938 1 98.19 18 ALA B N 1
ATOM 1901 C CA . ALA B 1 18 ? 7.082 22.953 22.688 1 98.19 18 ALA B CA 1
ATOM 1902 C C . ALA B 1 18 ? 6.012 22.953 21.594 1 98.19 18 ALA B C 1
ATOM 1904 O O . ALA B 1 18 ? 5.102 22.109 21.609 1 98.19 18 ALA B O 1
ATOM 1905 N N . VAL B 1 19 ? 6.102 23.875 20.641 1 98.19 19 VAL B N 1
ATOM 1906 C CA . VAL B 1 19 ? 5.242 23.953 19.453 1 98.19 19 VAL B CA 1
ATOM 1907 C C . VAL B 1 19 ? 6.094 24.172 18.203 1 98.19 19 VAL B C 1
ATOM 1909 O O . VAL B 1 19 ? 6.949 25.062 18.188 1 98.19 19 VAL B O 1
ATOM 1912 N N . LEU B 1 20 ? 5.84 23.328 17.266 1 97.44 20 LEU B N 1
ATOM 1913 C CA . LEU B 1 20 ? 6.547 23.422 15.992 1 97.44 20 LEU B CA 1
ATOM 1914 C C . LEU B 1 20 ? 5.562 23.578 14.836 1 97.44 20 LEU B C 1
ATOM 1916 O O . LEU B 1 20 ? 4.547 22.891 14.781 1 97.44 20 LEU B O 1
ATOM 1920 N N . LEU B 1 21 ? 5.82 24.531 14.008 1 96.38 21 LEU B N 1
ATOM 1921 C CA . LEU B 1 21 ? 5.125 24.641 12.727 1 96.38 21 LEU B CA 1
ATOM 1922 C C . LEU B 1 21 ? 5.824 23.812 11.656 1 96.38 21 LEU B C 1
ATOM 1924 O O . LEU B 1 21 ? 7.008 24.031 11.375 1 96.38 21 LEU B O 1
ATOM 1928 N N . ALA B 1 22 ? 5.129 22.812 11.141 1 93.38 22 ALA B N 1
ATOM 1929 C CA . ALA B 1 22 ? 5.707 21.922 10.133 1 93.38 22 ALA B CA 1
ATOM 1930 C C . ALA B 1 22 ? 5.008 22.078 8.789 1 93.38 22 ALA B C 1
ATOM 1932 O O . ALA B 1 22 ? 4.176 22.969 8.617 1 93.38 22 ALA B O 1
ATOM 1933 N N . GLY B 1 23 ? 5.496 21.312 7.773 1 86.5 23 GLY B N 1
ATOM 1934 C CA . GLY B 1 23 ? 4.852 21.266 6.469 1 86.5 23 GLY B CA 1
ATOM 1935 C C . GLY B 1 23 ? 5.27 22.422 5.562 1 86.5 23 GLY B C 1
ATOM 1936 O O . GLY B 1 23 ? 6.391 22.922 5.664 1 86.5 23 GLY B O 1
ATOM 1937 N N . SER B 1 24 ? 4.363 22.734 4.617 1 78.56 24 SER B N 1
ATOM 1938 C CA . SER B 1 24 ? 4.664 23.688 3.553 1 78.56 24 SER B CA 1
ATOM 1939 C C . SER B 1 24 ? 4.844 25.094 4.109 1 78.56 24 SER B C 1
ATOM 1941 O O . SER B 1 24 ? 5.566 25.906 3.531 1 78.56 24 SER B O 1
ATOM 1943 N N . ALA B 1 25 ? 4.168 25.328 5.172 1 73.94 25 ALA B N 1
ATOM 1944 C CA . ALA B 1 25 ? 4.27 26.656 5.77 1 73.94 25 ALA B CA 1
ATOM 1945 C C . ALA B 1 25 ? 5.672 26.906 6.316 1 73.94 25 ALA B C 1
ATOM 1947 O O . ALA B 1 25 ? 6.176 28.031 6.262 1 73.94 25 ALA B O 1
ATOM 1948 N N . ALA B 1 26 ? 6.258 25.891 6.746 1 74.69 26 ALA B N 1
ATOM 1949 C CA . ALA B 1 26 ? 7.594 26.016 7.32 1 74.69 26 ALA B CA 1
ATOM 1950 C C . ALA B 1 26 ? 8.641 26.234 6.234 1 74.69 26 ALA B C 1
ATOM 1952 O O . ALA B 1 26 ? 9.703 26.812 6.492 1 74.69 26 ALA B O 1
ATOM 1953 N N . THR B 1 27 ? 8.297 25.844 5.031 1 72 27 THR B N 1
ATOM 1954 C CA . THR B 1 27 ? 9.289 25.891 3.965 1 72 27 THR B CA 1
ATOM 1955 C C . THR B 1 27 ? 9.023 27.062 3.025 1 72 27 THR B C 1
ATOM 1957 O O . THR B 1 27 ? 9.703 27.219 2.008 1 72 27 THR B O 1
ATOM 1960 N N . GLY B 1 28 ? 8.055 27.828 3.33 1 69.31 28 GLY B N 1
ATOM 1961 C CA . GLY B 1 28 ? 7.758 29 2.525 1 69.31 28 GLY B CA 1
ATOM 1962 C C . GLY B 1 28 ? 6.91 28.688 1.307 1 69.31 28 GLY B C 1
ATOM 1963 O O . GLY B 1 28 ? 6.695 29.547 0.456 1 69.31 28 GLY B O 1
ATOM 1964 N N . ARG B 1 29 ? 6.477 27.578 1.146 1 72.25 29 ARG B N 1
ATOM 1965 C CA . ARG B 1 29 ? 5.723 27.172 -0.038 1 72.25 29 ARG B CA 1
ATOM 1966 C C . ARG B 1 29 ? 4.223 27.281 0.2 1 72.25 29 ARG B C 1
ATOM 1968 O O . ARG B 1 29 ? 3.422 27 -0.689 1 72.25 29 ARG B O 1
ATOM 1975 N N . ALA B 1 30 ? 3.887 27.75 1.347 1 74.06 30 ALA B N 1
ATOM 1976 C CA . ALA B 1 30 ? 2.48 27.797 1.739 1 74.06 30 ALA B CA 1
ATOM 1977 C C . ALA B 1 30 ? 1.752 28.938 1.036 1 74.06 30 ALA B C 1
ATOM 1979 O O . ALA B 1 30 ? 2.34 29.984 0.77 1 74.06 30 ALA B O 1
ATOM 1980 N N . THR B 1 31 ? 0.555 28.547 0.636 1 74 31 THR B N 1
ATOM 1981 C CA . THR B 1 31 ? -0.351 29.578 0.139 1 74 31 THR B CA 1
ATOM 1982 C C . THR B 1 31 ? -1.325 30.016 1.23 1 74 31 THR B C 1
ATOM 1984 O O . THR B 1 31 ? -1.313 29.469 2.336 1 74 31 THR B O 1
ATOM 1987 N N . ALA B 1 32 ? -2.113 31 0.829 1 72.44 32 ALA B N 1
ATOM 1988 C CA . ALA B 1 32 ? -3.062 31.547 1.788 1 72.44 32 ALA B CA 1
ATOM 1989 C C . ALA B 1 32 ? -4.086 30.5 2.221 1 72.44 32 ALA B C 1
ATOM 1991 O O . ALA B 1 32 ? -4.652 30.594 3.312 1 72.44 32 ALA B O 1
ATOM 1992 N N . THR B 1 33 ? -4.195 29.484 1.473 1 76.5 33 THR B N 1
ATOM 1993 C CA . THR B 1 33 ? -5.246 28.531 1.771 1 76.5 33 THR B CA 1
ATOM 1994 C C . THR B 1 33 ? -4.652 27.234 2.312 1 76.5 33 THR B C 1
ATOM 1996 O O . THR B 1 33 ? -5.391 26.312 2.67 1 76.5 33 THR B O 1
ATOM 1999 N N . SER B 1 34 ? -3.383 27.328 2.527 1 85.38 34 SER B N 1
ATOM 2000 C CA . SER B 1 34 ? -2.75 26.094 3.004 1 85.38 34 SER B CA 1
ATOM 2001 C C . SER B 1 34 ? -3.088 25.828 4.469 1 85.38 34 SER B C 1
ATOM 2003 O O . SER B 1 34 ? -3.221 26.766 5.258 1 85.38 34 SER B O 1
ATOM 2005 N N . ASP B 1 35 ? -3.24 24.562 4.754 1 91.44 35 ASP B N 1
ATOM 2006 C CA . ASP B 1 35 ? -3.441 24.203 6.152 1 91.44 35 ASP B CA 1
ATOM 2007 C C . ASP B 1 35 ? -2.154 24.359 6.957 1 91.44 35 ASP B C 1
ATOM 2009 O O . ASP B 1 35 ? -1.078 24.547 6.383 1 91.44 35 ASP B O 1
ATOM 2013 N N . LEU B 1 36 ? -2.336 24.562 8.234 1 93.31 36 LEU B N 1
ATOM 2014 C CA . LEU B 1 36 ? -1.205 24.594 9.148 1 93.31 36 LEU B CA 1
ATOM 2015 C C . LEU B 1 36 ? -0.986 23.219 9.789 1 93.31 36 LEU B C 1
ATOM 2017 O O . LEU B 1 36 ? -1.939 22.578 10.242 1 93.31 36 LEU B O 1
ATOM 2021 N N . ASP B 1 37 ? 0.233 22.781 9.805 1 95.75 37 ASP B N 1
ATOM 2022 C CA . ASP B 1 37 ? 0.609 21.594 10.547 1 95.75 37 ASP B CA 1
ATOM 2023 C C . ASP B 1 37 ? 1.368 21.953 11.828 1 95.75 37 ASP B C 1
ATOM 2025 O O . ASP B 1 37 ? 2.479 22.484 11.766 1 95.75 37 ASP B O 1
ATOM 2029 N N . LEU B 1 38 ? 0.788 21.641 12.906 1 97.19 38 LEU B N 1
ATOM 2030 C CA . LEU B 1 38 ? 1.43 21.953 14.18 1 97.19 38 LEU B CA 1
ATOM 2031 C C . LEU B 1 38 ? 1.768 20.672 14.938 1 97.19 38 LEU B C 1
ATOM 2033 O O . LEU B 1 38 ? 0.891 19.844 15.188 1 97.19 38 LEU B O 1
ATOM 2037 N N . ALA B 1 39 ? 2.975 20.516 15.266 1 97.94 39 ALA B N 1
ATOM 2038 C CA . ALA B 1 39 ? 3.375 19.516 16.25 1 97.94 39 ALA B CA 1
ATOM 2039 C C . ALA B 1 39 ? 3.451 20.109 17.641 1 97.94 39 ALA B C 1
ATOM 2041 O O . ALA B 1 39 ? 4.117 21.125 17.859 1 97.94 39 ALA B O 1
ATOM 2042 N N . VAL B 1 40 ? 2.791 19.516 18.547 1 98.12 40 VAL B N 1
ATOM 2043 C CA . VAL B 1 40 ? 2.709 20.047 19.891 1 98.12 40 VAL B CA 1
ATOM 2044 C C . VAL B 1 40 ? 3.166 19 20.906 1 98.12 40 VAL B C 1
ATOM 2046 O O . VAL B 1 40 ? 2.594 17.906 20.969 1 98.12 40 VAL B O 1
ATOM 2049 N N . LEU B 1 41 ? 4.223 19.312 21.609 1 98.19 41 LEU B N 1
ATOM 2050 C CA . LEU B 1 41 ? 4.656 18.484 22.734 1 98.19 41 LEU B CA 1
ATOM 2051 C C . LEU B 1 41 ? 3.994 18.922 24.031 1 98.19 41 LEU B C 1
ATOM 2053 O O . LEU B 1 41 ? 4.098 20.094 24.422 1 98.19 41 LEU B O 1
ATOM 2057 N N . VAL B 1 42 ? 3.33 18 24.672 1 97.88 42 VAL B N 1
ATOM 2058 C CA . VAL B 1 42 ? 2.602 18.328 25.891 1 97.88 42 VAL B CA 1
ATOM 2059 C C . VAL B 1 42 ? 3.178 17.547 27.062 1 97.88 42 VAL B C 1
ATOM 2061 O O . VAL B 1 42 ? 3.869 16.547 26.859 1 97.88 42 VAL B O 1
ATOM 2064 N N . PRO B 1 43 ? 2.955 18.047 28.219 1 95.69 43 PRO B N 1
ATOM 2065 C CA . PRO B 1 43 ? 3.488 17.359 29.406 1 95.69 43 PRO B CA 1
ATOM 2066 C C . PRO B 1 43 ? 2.91 15.961 29.578 1 95.69 43 PRO B C 1
ATOM 2068 O O . PRO B 1 43 ? 1.921 15.609 28.922 1 95.69 43 PRO B O 1
ATOM 2071 N N . ASP B 1 44 ? 3.619 15.25 30.453 1 89.44 44 ASP B N 1
ATOM 2072 C CA . ASP B 1 44 ? 3.166 13.906 30.797 1 89.44 44 ASP B CA 1
ATOM 2073 C C . ASP B 1 44 ? 1.733 13.938 31.328 1 89.44 44 ASP B C 1
ATOM 2075 O O . ASP B 1 44 ? 1.322 14.898 31.969 1 89.44 44 ASP B O 1
ATOM 2079 N N . GLY B 1 45 ? 0.975 12.898 31.141 1 89.38 45 GLY B N 1
ATOM 2080 C CA . GLY B 1 45 ? -0.429 12.844 31.516 1 89.38 45 GLY B CA 1
ATOM 2081 C C . GLY B 1 45 ? -1.362 13.242 30.375 1 89.38 45 GLY B C 1
ATOM 2082 O O . GLY B 1 45 ? -2.562 12.961 30.438 1 89.38 45 GLY B O 1
ATOM 2083 N N . GLY B 1 46 ? -0.839 13.922 29.422 1 91.25 46 GLY B N 1
ATOM 2084 C CA . GLY B 1 46 ? -1.623 14.242 28.25 1 91.25 46 GLY B CA 1
ATOM 2085 C C . GLY B 1 46 ? -1.816 13.055 27.312 1 91.25 46 GLY B C 1
ATOM 2086 O O . GLY B 1 46 ? -1.508 11.914 27.688 1 91.25 46 GLY B O 1
ATOM 2087 N N . ALA B 1 47 ? -2.477 13.352 26.219 1 94.12 47 ALA B N 1
ATOM 2088 C CA . ALA B 1 47 ? -2.746 12.312 25.234 1 94.12 47 ALA B CA 1
ATOM 2089 C C . ALA B 1 47 ? -1.949 12.555 23.953 1 94.12 47 ALA B C 1
ATOM 2091 O O . ALA B 1 47 ? -1.506 13.672 23.703 1 94.12 47 ALA B O 1
ATOM 2092 N N . THR B 1 48 ? -1.657 11.523 23.281 1 97.31 48 THR B N 1
ATOM 2093 C CA . THR B 1 48 ? -1.075 11.578 21.953 1 97.31 48 THR B CA 1
ATOM 2094 C C . THR B 1 48 ? -2.143 11.344 20.891 1 97.31 48 THR B C 1
ATOM 2096 O O . THR B 1 48 ? -2.814 10.305 20.891 1 97.31 48 THR B O 1
ATOM 2099 N N . TYR B 1 49 ? -2.346 12.336 20.031 1 97.44 49 TYR B N 1
ATOM 2100 C CA . TYR B 1 49 ? -3.398 12.234 19.031 1 97.44 49 TYR B CA 1
ATOM 2101 C C . TYR B 1 49 ? -3.143 13.188 17.875 1 97.44 49 TYR B C 1
ATOM 2103 O O . TYR B 1 49 ? -2.256 14.047 17.953 1 97.44 49 TYR B O 1
ATOM 2111 N N . ARG B 1 50 ? -3.844 13.008 16.859 1 97.12 50 ARG B N 1
ATOM 2112 C CA . ARG B 1 50 ? -3.955 13.969 15.758 1 97.12 50 ARG B CA 1
ATOM 2113 C C . ARG B 1 50 ? -5.379 14.508 15.641 1 97.12 50 ARG B C 1
ATOM 2115 O O . ARG B 1 50 ? -6.344 13.781 15.906 1 97.12 50 ARG B O 1
ATOM 2122 N N . GLU B 1 51 ? -5.484 15.703 15.273 1 97.56 51 GLU B N 1
ATOM 2123 C CA . GLU B 1 51 ? -6.781 16.375 15.172 1 97.56 51 GLU B CA 1
ATOM 2124 C C . GLU B 1 51 ? -6.75 17.469 14.117 1 97.56 51 GLU B C 1
ATOM 2126 O O . GLU B 1 51 ? -5.746 18.172 13.969 1 97.56 51 GLU B O 1
ATOM 2131 N N . THR B 1 52 ? -7.766 17.531 13.352 1 97.94 52 THR B N 1
ATOM 2132 C CA . THR B 1 52 ? -7.895 18.641 12.406 1 97.94 52 THR B CA 1
ATOM 2133 C C . THR B 1 52 ? -9.008 19.594 12.836 1 97.94 52 THR B C 1
ATOM 2135 O O . THR B 1 52 ? -10.148 19.172 13.039 1 97.94 52 THR B O 1
ATOM 2138 N N . VAL B 1 53 ? -8.672 20.797 12.977 1 97.12 53 VAL B N 1
ATOM 2139 C CA . VAL B 1 53 ? -9.617 21.828 13.414 1 97.12 53 VAL B CA 1
ATOM 2140 C C . VAL B 1 53 ? -9.57 23.016 12.453 1 97.12 53 VAL B C 1
ATOM 2142 O O . VAL B 1 53 ? -8.688 23.094 11.594 1 97.12 53 VAL B O 1
ATOM 2145 N N . ARG B 1 54 ? -10.531 23.844 12.578 1 96.19 54 ARG B N 1
ATOM 2146 C CA . ARG B 1 54 ? -10.516 25.125 11.883 1 96.19 54 ARG B CA 1
ATOM 2147 C C . ARG B 1 54 ? -10.258 26.266 12.852 1 96.19 54 ARG B C 1
ATOM 2149 O O . ARG B 1 54 ? -10.844 26.312 13.938 1 96.19 54 ARG B O 1
ATOM 2156 N N . TYR B 1 55 ? -9.367 27.062 12.523 1 95.12 55 TYR B N 1
ATOM 2157 C CA . TYR B 1 55 ? -9.023 28.234 13.32 1 95.12 55 TYR B CA 1
ATOM 2158 C C . TYR B 1 55 ? -8.914 29.484 12.445 1 95.12 55 TYR B C 1
ATOM 2160 O O . TYR B 1 55 ? -8.078 29.547 11.547 1 95.12 55 TYR B O 1
ATOM 2168 N N . GLU B 1 56 ? -9.719 30.469 12.75 1 93 56 GLU B N 1
ATOM 2169 C CA . GLU B 1 56 ? -9.758 31.719 11.984 1 93 56 GLU B CA 1
ATOM 2170 C C . GLU B 1 56 ? -9.836 31.453 10.484 1 93 56 GLU B C 1
ATOM 2172 O O . GLU B 1 56 ? -9.055 32 9.711 1 93 56 GLU B O 1
ATOM 2177 N N . GLY B 1 57 ? -10.617 30.5 10.109 1 92.44 57 GLY B N 1
ATOM 2178 C CA . GLY B 1 57 ? -10.93 30.219 8.719 1 92.44 57 GLY B CA 1
ATOM 2179 C C . GLY B 1 57 ? -9.945 29.281 8.062 1 92.44 57 GLY B C 1
ATOM 2180 O O . GLY B 1 57 ? -10.141 28.859 6.918 1 92.44 57 GLY B O 1
ATOM 2181 N N . ARG B 1 58 ? -8.922 28.875 8.789 1 93.38 58 ARG B N 1
ATOM 2182 C CA . ARG B 1 58 ? -7.875 28.031 8.234 1 93.38 58 ARG B CA 1
ATOM 2183 C C . ARG B 1 58 ? -7.863 26.656 8.914 1 93.38 58 ARG B C 1
ATOM 2185 O O . ARG B 1 58 ? -8.078 26.562 10.125 1 93.38 58 ARG B O 1
ATOM 2192 N N . LEU B 1 59 ? -7.648 25.656 8.086 1 95.25 59 LEU B N 1
ATOM 2193 C CA . LEU B 1 59 ? -7.496 24.312 8.656 1 95.25 59 LEU B CA 1
ATOM 2194 C C . LEU B 1 59 ? -6.156 24.172 9.375 1 95.25 59 LEU B C 1
ATOM 2196 O O . LEU B 1 59 ? -5.137 24.672 8.883 1 95.25 59 LEU B O 1
ATOM 2200 N N . VAL B 1 60 ? -6.215 23.562 10.516 1 96.44 60 VAL B N 1
ATOM 2201 C CA . VAL B 1 60 ? -5.02 23.281 11.297 1 96.44 60 VAL B CA 1
ATOM 2202 C C . VAL B 1 60 ? -4.98 21.797 11.664 1 96.44 60 VAL B C 1
ATOM 2204 O O . VAL B 1 60 ? -5.91 21.281 12.281 1 96.44 60 VAL B O 1
ATOM 2207 N N . GLU B 1 61 ? -4.004 21.156 11.203 1 97.19 61 GLU B N 1
ATOM 2208 C CA . GLU B 1 61 ? -3.75 19.781 11.648 1 97.19 61 GLU B CA 1
ATOM 2209 C C . GLU B 1 61 ? -2.836 19.766 12.875 1 97.19 61 GLU B C 1
ATOM 2211 O O . GLU B 1 61 ? -1.704 20.25 12.812 1 97.19 61 GLU B O 1
ATOM 2216 N N . LEU B 1 62 ? -3.373 19.25 13.93 1 97.56 62 LEU B N 1
ATOM 2217 C CA . LEU B 1 62 ? -2.66 19.203 15.195 1 97.56 62 LEU B CA 1
ATOM 2218 C C . LEU B 1 62 ? -2.1 17.797 15.445 1 97.56 62 LEU B C 1
ATOM 2220 O O . LEU B 1 62 ? -2.848 16.812 15.445 1 97.56 62 LEU B O 1
ATOM 2224 N N . PHE B 1 63 ? -0.837 17.719 15.539 1 98 63 PHE B N 1
ATOM 2225 C CA . PHE B 1 63 ? -0.153 16.516 15.984 1 98 63 PHE B CA 1
ATOM 2226 C C . PHE B 1 63 ? 0.336 16.672 17.422 1 98 63 PHE B C 1
ATOM 2228 O O . PHE B 1 63 ? 1.407 17.234 17.656 1 98 63 PHE B O 1
ATOM 2235 N N . VAL B 1 64 ? -0.414 16.141 18.297 1 97.94 64 VAL B N 1
ATOM 2236 C CA . VAL B 1 64 ? -0.151 16.344 19.719 1 97.94 64 VAL B CA 1
ATOM 2237 C C . VAL B 1 64 ? 0.458 15.062 20.312 1 97.94 64 VAL B C 1
ATOM 2239 O O . VAL B 1 64 ? -0.037 13.961 20.062 1 97.94 64 VAL B O 1
ATOM 2242 N N . HIS B 1 65 ? 1.552 15.32 21.016 1 96.31 65 HIS B N 1
ATOM 2243 C CA . HIS B 1 65 ? 2.217 14.156 21.594 1 96.31 65 HIS B CA 1
ATOM 2244 C C . HIS B 1 65 ? 2.748 14.469 23 1 96.31 65 HIS B C 1
ATOM 2246 O O . HIS B 1 65 ? 3.211 15.578 23.25 1 96.31 65 HIS B O 1
ATOM 2252 N N . THR B 1 66 ? 2.672 13.414 23.844 1 97.12 66 THR B N 1
ATOM 2253 C CA . THR B 1 66 ? 3.514 13.398 25.031 1 97.12 66 THR B CA 1
ATOM 2254 C C . THR B 1 66 ? 4.938 12.969 24.688 1 97.12 66 THR B C 1
ATOM 2256 O O . THR B 1 66 ? 5.203 12.547 23.562 1 97.12 66 THR B O 1
ATOM 2259 N N . GLY B 1 67 ? 5.793 13.125 25.656 1 96.25 67 GLY B N 1
ATOM 2260 C CA . GLY B 1 67 ? 7.133 12.617 25.422 1 96.25 67 GLY B CA 1
ATOM 2261 C C . GLY B 1 67 ? 7.16 11.141 25.078 1 96.25 67 GLY B C 1
ATOM 2262 O O . GLY B 1 67 ? 7.809 10.734 24.109 1 96.25 67 GLY B O 1
ATOM 2263 N N . ALA B 1 68 ? 6.484 10.383 25.844 1 96.25 68 ALA B N 1
ATOM 2264 C CA . ALA B 1 68 ? 6.41 8.945 25.625 1 96.25 68 ALA B CA 1
ATOM 2265 C C . ALA B 1 68 ? 5.742 8.625 24.297 1 96.25 68 ALA B C 1
ATOM 2267 O O . ALA B 1 68 ? 6.207 7.754 23.562 1 96.25 68 ALA B O 1
ATOM 2268 N N . GLY B 1 69 ? 4.633 9.297 24 1 96.94 69 GLY B N 1
ATOM 2269 C CA . GLY B 1 69 ? 3.941 9.094 22.734 1 96.94 69 GLY B CA 1
ATOM 2270 C C . GLY B 1 69 ? 4.805 9.406 21.531 1 96.94 69 GLY B C 1
ATOM 2271 O O . GLY B 1 69 ? 4.77 8.688 20.531 1 96.94 69 GLY B O 1
ATOM 2272 N N . LEU B 1 70 ? 5.531 10.461 21.641 1 97.56 70 LEU B N 1
ATOM 2273 C CA . LEU B 1 70 ? 6.43 10.836 20.562 1 97.56 70 LEU B CA 1
ATOM 2274 C C . LEU B 1 70 ? 7.484 9.758 20.328 1 97.56 70 LEU B C 1
ATOM 2276 O O . LEU B 1 70 ? 7.793 9.43 19.188 1 97.56 70 LEU B O 1
ATOM 2280 N N . ALA B 1 71 ? 8.016 9.227 21.375 1 96.81 71 ALA B N 1
ATOM 2281 C CA . ALA B 1 71 ? 9.008 8.164 21.25 1 96.81 71 ALA B CA 1
ATOM 2282 C C . ALA B 1 71 ? 8.414 6.938 20.562 1 96.81 71 ALA B C 1
ATOM 2284 O O . ALA B 1 71 ? 9.055 6.32 19.719 1 96.81 71 ALA B O 1
ATOM 2285 N N . GLU B 1 72 ? 7.199 6.59 20.953 1 97.06 72 GLU B N 1
ATOM 2286 C CA . GLU B 1 72 ? 6.52 5.457 20.328 1 97.06 72 GLU B CA 1
ATOM 2287 C C . GLU B 1 72 ? 6.273 5.711 18.844 1 97.06 72 GLU B C 1
ATOM 2289 O O . GLU B 1 72 ? 6.441 4.812 18.016 1 97.06 72 GLU B O 1
ATOM 2294 N N . LEU B 1 73 ? 5.859 6.895 18.531 1 96.75 73 LEU B N 1
ATOM 2295 C CA . LEU B 1 73 ? 5.586 7.262 17.156 1 96.75 73 LEU B CA 1
ATOM 2296 C C . LEU B 1 73 ? 6.863 7.223 16.312 1 96.75 73 LEU B C 1
ATOM 2298 O O . LEU B 1 73 ? 6.844 6.762 15.172 1 96.75 73 LEU B O 1
ATOM 2302 N N . ARG B 1 74 ? 7.902 7.688 16.891 1 96.94 74 ARG B N 1
ATOM 2303 C CA . ARG B 1 74 ? 9.18 7.629 16.188 1 96.94 74 ARG B CA 1
ATOM 2304 C C . ARG B 1 74 ? 9.57 6.188 15.883 1 96.94 74 ARG B C 1
ATOM 2306 O O . ARG B 1 74 ? 10.039 5.883 14.781 1 96.94 74 ARG B O 1
ATOM 2313 N N . ALA B 1 75 ? 9.375 5.344 16.812 1 96.5 75 ALA B N 1
ATOM 2314 C CA . ALA B 1 75 ? 9.703 3.936 16.641 1 96.5 75 ALA B CA 1
ATOM 2315 C C . ALA B 1 75 ? 8.828 3.301 15.555 1 96.5 75 ALA B C 1
ATOM 2317 O O . ALA B 1 75 ? 9.32 2.547 14.719 1 96.5 75 ALA B O 1
ATOM 2318 N N . ALA B 1 76 ? 7.582 3.645 15.594 1 95.69 76 ALA B N 1
ATOM 2319 C CA . ALA B 1 76 ? 6.645 3.102 14.617 1 95.69 76 ALA B CA 1
ATOM 2320 C C . ALA B 1 76 ? 6.973 3.6 13.211 1 95.69 76 ALA B C 1
ATOM 2322 O O . ALA B 1 76 ? 6.895 2.84 12.242 1 95.69 76 ALA B O 1
ATOM 2323 N N . ASP B 1 77 ? 7.32 4.832 13.117 1 95.06 77 ASP B N 1
ATOM 2324 C CA . ASP B 1 77 ? 7.703 5.414 11.836 1 95.06 77 ASP B CA 1
ATOM 2325 C C . ASP B 1 77 ? 8.984 4.777 11.297 1 95.06 77 ASP B C 1
ATOM 2327 O O . ASP B 1 77 ? 9.086 4.496 10.102 1 95.06 77 ASP B O 1
ATOM 2331 N N . ALA B 1 78 ? 9.875 4.59 12.188 1 94.75 78 ALA B N 1
ATOM 2332 C CA . ALA B 1 78 ? 11.109 3.93 11.781 1 94.75 78 ALA B CA 1
ATOM 2333 C C . ALA B 1 78 ? 10.836 2.512 11.281 1 94.75 78 ALA B C 1
ATOM 2335 O O . ALA B 1 78 ? 11.391 2.086 10.266 1 94.75 78 ALA B O 1
ATOM 2336 N N . ALA B 1 79 ? 9.969 1.852 11.977 1 93 79 ALA B N 1
ATOM 2337 C CA . ALA B 1 79 ? 9.625 0.486 11.594 1 93 79 ALA B CA 1
ATOM 2338 C C . ALA B 1 79 ? 8.93 0.456 10.234 1 93 79 ALA B C 1
ATOM 2340 O O . ALA B 1 79 ? 9.117 -0.485 9.461 1 93 79 ALA B O 1
ATOM 2341 N N . SER B 1 80 ? 8.219 1.439 9.945 1 93.19 80 SER B N 1
ATOM 2342 C CA . SER B 1 80 ? 7.527 1.522 8.664 1 93.19 80 SER B CA 1
ATOM 2343 C C . SER B 1 80 ? 8.43 2.129 7.59 1 93.19 80 SER B C 1
ATOM 2345 O O . SER B 1 80 ? 8.023 2.25 6.434 1 93.19 80 SER B O 1
ATOM 2347 N N . ARG B 1 81 ? 9.57 2.637 8.016 1 95.56 81 ARG B N 1
ATOM 2348 C CA . ARG B 1 81 ? 10.633 3.162 7.16 1 95.56 81 ARG B CA 1
ATOM 2349 C C . ARG B 1 81 ? 10.203 4.461 6.492 1 95.56 81 ARG B C 1
ATOM 2351 O O . ARG B 1 81 ? 10.641 4.773 5.383 1 95.56 81 ARG B O 1
ATOM 2358 N N . ARG B 1 82 ? 9.375 5.332 6.941 1 93.88 82 ARG B N 1
ATOM 2359 C CA . ARG B 1 82 ? 8.875 6.555 6.32 1 93.88 82 ARG B CA 1
ATOM 2360 C C . ARG B 1 82 ? 9.391 7.789 7.051 1 93.88 82 ARG B C 1
ATOM 2362 O O . ARG B 1 82 ? 9.5 8.867 6.461 1 93.88 82 ARG B O 1
ATOM 2369 N N . ALA B 1 83 ? 9.523 7.68 8.375 1 95.38 83 ALA B N 1
ATOM 2370 C CA . ALA B 1 83 ? 10.078 8.727 9.234 1 95.38 83 ALA B CA 1
ATOM 2371 C C . ALA B 1 83 ? 9.273 10.016 9.117 1 95.38 83 ALA B C 1
ATOM 2373 O O . ALA B 1 83 ? 9.836 11.094 8.922 1 95.38 83 ALA B O 1
ATOM 2374 N N . VAL B 1 84 ? 7.973 9.969 9.141 1 94.69 84 VAL B N 1
ATOM 2375 C CA . VAL B 1 84 ? 7.09 11.109 8.969 1 94.69 84 VAL B CA 1
ATOM 2376 C C . VAL B 1 84 ? 7.246 12.07 10.141 1 94.69 84 VAL B C 1
ATOM 2378 O O . VAL B 1 84 ? 7.539 13.258 9.953 1 94.69 84 VAL B O 1
ATOM 2381 N N . ILE B 1 85 ? 7.16 11.516 11.352 1 96.38 85 ILE B N 1
ATOM 2382 C CA . ILE B 1 85 ? 7.211 12.367 12.539 1 96.38 85 ILE B CA 1
ATOM 2383 C C . ILE B 1 85 ? 8.625 12.922 12.719 1 96.38 85 ILE B C 1
ATOM 2385 O O . ILE B 1 85 ? 8.797 14.062 13.148 1 96.38 85 ILE B O 1
ATOM 2389 N N . GLN B 1 86 ? 9.609 12.148 12.383 1 97.25 86 GLN B N 1
ATOM 2390 C CA . GLN B 1 86 ? 10.984 12.633 12.43 1 97.25 86 GLN B CA 1
ATOM 2391 C C . GLN B 1 86 ? 11.188 13.828 11.508 1 97.25 86 GLN B C 1
ATOM 2393 O O . GLN B 1 86 ? 11.797 14.82 11.891 1 97.25 86 GLN B O 1
ATOM 2398 N N . SER B 1 87 ? 10.664 13.695 10.359 1 95.69 87 SER B N 1
ATOM 2399 C CA . SER B 1 87 ? 10.805 14.773 9.383 1 95.69 87 SER B CA 1
ATOM 2400 C C . SER B 1 87 ? 10.094 16.047 9.852 1 95.69 87 SER B C 1
ATOM 2402 O O . SER B 1 87 ? 10.602 17.141 9.664 1 95.69 87 SER B O 1
ATOM 2404 N N . MET B 1 88 ? 8.953 15.883 10.438 1 95.62 88 MET B N 1
ATOM 2405 C CA . MET B 1 88 ? 8.18 17 10.961 1 95.62 88 MET B CA 1
ATOM 2406 C C . MET B 1 88 ? 8.992 17.781 11.984 1 95.62 88 MET B C 1
ATOM 2408 O O . MET B 1 88 ? 9.102 19.016 11.898 1 95.62 88 MET B O 1
ATOM 2412 N N . TYR B 1 89 ? 9.617 17.125 12.859 1 96.94 89 TYR B N 1
ATOM 2413 C CA . TYR B 1 89 ? 10.391 17.766 13.914 1 96.94 89 TYR B CA 1
ATOM 2414 C C . TYR B 1 89 ? 11.719 18.297 13.383 1 96.94 89 TYR B C 1
ATOM 2416 O O . TYR B 1 89 ? 12.203 19.344 13.82 1 96.94 89 TYR B O 1
ATOM 2424 N N . ALA B 1 90 ? 12.25 17.578 12.469 1 96.12 90 ALA B N 1
ATOM 2425 C CA . ALA B 1 90 ? 13.562 17.953 11.938 1 96.12 90 ALA B CA 1
ATOM 2426 C C . ALA B 1 90 ? 13.477 19.25 11.125 1 96.12 90 ALA B C 1
ATOM 2428 O O . ALA B 1 90 ? 14.398 20.062 11.156 1 96.12 90 ALA B O 1
ATOM 2429 N N . THR B 1 91 ? 12.414 19.422 10.453 1 93.12 91 THR B N 1
ATOM 2430 C CA . THR B 1 91 ? 12.344 20.531 9.5 1 93.12 91 THR B CA 1
ATOM 2431 C C . THR B 1 91 ? 11.406 21.625 10.008 1 93.12 91 THR B C 1
ATOM 2433 O O . THR B 1 91 ? 11.391 22.719 9.461 1 93.12 91 THR B O 1
ATOM 2436 N N . GLY B 1 92 ? 10.656 21.328 11.016 1 95.31 92 GLY B N 1
ATOM 2437 C CA . GLY B 1 92 ? 9.664 22.281 11.5 1 95.31 92 GLY B CA 1
ATOM 2438 C C . GLY B 1 92 ? 10.289 23.516 12.125 1 95.31 92 GLY B C 1
ATOM 2439 O O . GLY B 1 92 ? 11.438 23.484 12.562 1 95.31 92 GLY B O 1
ATOM 2440 N N . LEU B 1 93 ? 9.547 24.547 12.086 1 95.44 93 LEU B N 1
ATOM 2441 C CA . LEU B 1 93 ? 9.945 25.797 12.742 1 95.44 93 LEU B CA 1
ATOM 2442 C C . LEU B 1 93 ? 9.484 25.797 14.195 1 95.44 93 LEU B C 1
ATOM 2444 O O . LEU B 1 93 ? 8.289 25.688 14.477 1 95.44 93 LEU B O 1
ATOM 2448 N N . LEU B 1 94 ? 10.406 25.953 15.086 1 95.81 94 LEU B N 1
ATOM 2449 C CA . LEU B 1 94 ? 10.078 26.031 16.5 1 95.81 94 LEU B CA 1
ATOM 2450 C C . LEU B 1 94 ? 9.414 27.375 16.828 1 95.81 94 LEU B C 1
ATOM 2452 O O . LEU B 1 94 ? 10.055 28.422 16.75 1 95.81 94 LEU B O 1
ATOM 2456 N N . LEU B 1 95 ? 8.18 27.328 17.219 1 96.12 95 LEU B N 1
ATOM 2457 C CA . LEU B 1 95 ? 7.445 28.531 17.562 1 96.12 95 LEU B CA 1
ATOM 2458 C C . LEU B 1 95 ? 7.586 28.859 19.031 1 96.12 95 LEU B C 1
ATOM 2460 O O . LEU B 1 95 ? 7.547 30.031 19.438 1 96.12 95 LEU B O 1
ATOM 2464 N N . SER B 1 96 ? 7.582 27.859 19.844 1 96.5 96 SER B N 1
ATOM 2465 C CA . SER B 1 96 ? 7.73 27.969 21.297 1 96.5 96 SER B CA 1
ATOM 2466 C C . SER B 1 96 ? 8.516 26.797 21.859 1 96.5 96 SER B C 1
ATOM 2468 O O . SER B 1 96 ? 8.25 25.641 21.516 1 96.5 96 SER B O 1
ATOM 2470 N N . ASP B 1 97 ? 9.461 27.062 22.672 1 97.5 97 ASP B N 1
ATOM 2471 C CA . ASP B 1 97 ? 10.312 26.062 23.297 1 97.5 97 ASP B CA 1
ATOM 2472 C C . ASP B 1 97 ? 11.047 26.625 24.5 1 97.5 97 ASP B C 1
ATOM 2474 O O . ASP B 1 97 ? 12.281 26.656 24.531 1 97.5 97 ASP B O 1
ATOM 2478 N N . PRO B 1 98 ? 10.32 26.938 25.516 1 95.62 98 PRO B N 1
ATOM 2479 C CA . PRO B 1 98 ? 10.914 27.688 26.609 1 95.62 98 PRO B CA 1
ATOM 2480 C C . PRO B 1 98 ? 11.953 26.891 27.391 1 95.62 98 PRO B C 1
ATOM 2482 O O . PRO B 1 98 ? 12.875 27.469 27.969 1 95.62 98 PRO B O 1
ATOM 2485 N N . HIS B 1 99 ? 11.867 25.594 27.406 1 96.75 99 HIS B N 1
ATOM 2486 C CA . HIS B 1 99 ? 12.766 24.812 28.234 1 96.75 99 HIS B CA 1
ATOM 2487 C C . HIS B 1 99 ? 13.578 23.828 27.406 1 96.75 99 HIS B C 1
ATOM 2489 O O . HIS B 1 99 ? 14.172 22.891 27.953 1 96.75 99 HIS B O 1
ATOM 2495 N N . GLY B 1 100 ? 13.508 23.844 26.109 1 97.44 100 GLY B N 1
ATOM 2496 C CA . GLY B 1 100 ? 14.406 23.125 25.219 1 97.44 100 GLY B CA 1
ATOM 2497 C C . GLY B 1 100 ? 13.891 21.734 24.859 1 97.44 100 GLY B C 1
ATOM 2498 O O . GLY B 1 100 ? 14.625 20.922 24.281 1 97.44 100 GLY B O 1
ATOM 2499 N N . HIS B 1 101 ? 12.695 21.422 25.219 1 97.62 101 HIS B N 1
ATOM 2500 C CA . HIS B 1 101 ? 12.133 20.125 24.906 1 97.62 101 HIS B CA 1
ATOM 2501 C C . HIS B 1 101 ? 12.008 19.922 23.391 1 97.62 101 HIS B C 1
ATOM 2503 O O . HIS B 1 101 ? 12.266 18.828 22.891 1 97.62 101 HIS B O 1
ATOM 2509 N N . GLY B 1 102 ? 11.57 20.922 22.656 1 97.75 102 GLY B N 1
ATOM 2510 C CA . GLY B 1 102 ? 11.469 20.859 21.203 1 97.75 102 GLY B CA 1
ATOM 2511 C C . GLY B 1 102 ? 12.805 20.641 20.531 1 97.75 102 GLY B C 1
ATOM 2512 O O . GLY B 1 102 ? 12.914 19.828 19.609 1 97.75 102 GLY B O 1
ATOM 2513 N N . ALA B 1 103 ? 13.805 21.391 21.031 1 98 103 ALA B N 1
ATOM 2514 C CA . ALA B 1 103 ? 15.148 21.266 20.469 1 98 103 ALA B CA 1
ATOM 2515 C C . ALA B 1 103 ? 15.68 19.844 20.672 1 98 103 ALA B C 1
ATOM 2517 O O . ALA B 1 103 ? 16.328 19.281 19.766 1 98 103 ALA B O 1
ATOM 2518 N N . ARG B 1 104 ? 15.453 19.344 21.812 1 98.06 104 ARG B N 1
ATOM 2519 C CA . ARG B 1 104 ? 15.891 17.969 22.094 1 98.06 104 ARG B CA 1
ATOM 2520 C C . ARG B 1 104 ? 15.18 16.984 21.188 1 98.06 104 ARG B C 1
ATOM 2522 O O . ARG B 1 104 ? 15.812 16.062 20.641 1 98.06 104 ARG B O 1
ATOM 2529 N N . ALA B 1 105 ? 13.867 17.141 21 1 97.94 105 ALA B N 1
ATOM 2530 C CA . ALA B 1 105 ? 13.102 16.281 20.094 1 97.94 105 ALA B CA 1
ATOM 2531 C C . ALA B 1 105 ? 13.625 16.391 18.672 1 97.94 105 ALA B C 1
ATOM 2533 O O . ALA B 1 105 ? 13.727 15.383 17.969 1 97.94 105 ALA B O 1
ATOM 2534 N N . ARG B 1 106 ? 13.93 17.562 18.25 1 98 106 ARG B N 1
ATOM 2535 C CA . ARG B 1 106 ? 14.492 17.781 16.922 1 98 106 ARG B CA 1
ATOM 2536 C C . ARG B 1 106 ? 15.828 17.062 16.781 1 98 106 ARG B C 1
ATOM 2538 O O . ARG B 1 106 ? 16.094 16.438 15.75 1 98 106 ARG B O 1
ATOM 2545 N N . GLU B 1 107 ? 16.625 17.172 17.766 1 98.19 107 GLU B N 1
ATOM 2546 C CA . GLU B 1 107 ? 17.922 16.5 17.719 1 98.19 107 GLU B CA 1
ATOM 2547 C C . GLU B 1 107 ? 17.766 14.984 17.578 1 98.19 107 GLU B C 1
ATOM 2549 O O . GLU B 1 107 ? 18.484 14.352 16.797 1 98.19 107 GLU B O 1
ATOM 2554 N N . GLN B 1 108 ? 16.844 14.477 18.344 1 98 108 GLN B N 1
ATOM 2555 C CA . GLN B 1 108 ? 16.578 13.047 18.25 1 98 108 GLN B CA 1
ATOM 2556 C C . GLN B 1 108 ? 16.062 12.68 16.859 1 98 108 GLN B C 1
ATOM 2558 O O . GLN B 1 108 ? 16.453 11.656 16.297 1 98 108 GLN B O 1
ATOM 2563 N N . ALA B 1 109 ? 15.141 13.461 16.375 1 97.94 109 ALA B N 1
ATOM 2564 C CA . ALA B 1 109 ? 14.602 13.242 15.031 1 97.94 109 ALA B CA 1
ATOM 2565 C C . ALA B 1 109 ? 15.711 13.273 13.977 1 97.94 109 ALA B C 1
ATOM 2567 O O . ALA B 1 109 ? 15.758 12.414 13.102 1 97.94 109 ALA B O 1
ATOM 2568 N N . LEU B 1 110 ? 16.578 14.258 14.094 1 97.88 110 LEU B N 1
ATOM 2569 C CA . LEU B 1 110 ? 17.703 14.391 13.164 1 97.88 110 LEU B CA 1
ATOM 2570 C C . LEU B 1 110 ? 18.625 13.18 13.25 1 97.88 110 LEU B C 1
ATOM 2572 O O . LEU B 1 110 ? 19.125 12.703 12.227 1 97.88 110 LEU B O 1
ATOM 2576 N N . ALA B 1 111 ? 18.875 12.727 14.438 1 97.94 111 ALA B N 1
ATOM 2577 C CA . ALA B 1 111 ? 19.703 11.539 14.625 1 97.94 111 ALA B CA 1
ATOM 2578 C C . ALA B 1 111 ? 19.078 10.32 13.953 1 97.94 111 ALA B C 1
ATOM 2580 O O . ALA B 1 111 ? 19.781 9.547 13.289 1 97.94 111 ALA B O 1
ATOM 2581 N N . ASP B 1 112 ? 17.766 10.141 14.148 1 97.75 112 ASP B N 1
ATOM 2582 C CA . ASP B 1 112 ? 17.047 9.055 13.477 1 97.75 112 ASP B CA 1
ATOM 2583 C C . ASP B 1 112 ? 17.219 9.141 11.961 1 97.75 112 ASP B C 1
ATOM 2585 O O . ASP B 1 112 ? 17.516 8.133 11.312 1 97.75 112 ASP B O 1
ATOM 2589 N N . LEU B 1 113 ? 16.969 10.328 11.438 1 97.31 113 LEU B N 1
ATOM 2590 C CA . LEU B 1 113 ? 17.016 10.539 9.992 1 97.31 113 LEU B CA 1
ATOM 2591 C C . LEU B 1 113 ? 18.406 10.219 9.453 1 97.31 113 LEU B C 1
ATOM 2593 O O . LEU B 1 113 ? 18.547 9.609 8.391 1 97.31 113 LEU B O 1
ATOM 2597 N N . ARG B 1 114 ? 19.453 10.625 10.172 1 96.25 114 ARG B N 1
ATOM 2598 C CA . ARG B 1 114 ? 20.828 10.383 9.758 1 96.25 114 ARG B CA 1
ATOM 2599 C C . ARG B 1 114 ? 21.156 8.891 9.797 1 96.25 114 ARG B C 1
ATOM 2601 O O . ARG B 1 114 ? 21.875 8.391 8.938 1 96.25 114 ARG B O 1
ATOM 2608 N N . GLN B 1 115 ? 20.688 8.234 10.789 1 96.06 115 GLN B N 1
ATOM 2609 C CA . GLN B 1 115 ? 20.953 6.812 10.945 1 96.06 115 GLN B CA 1
ATOM 2610 C C . GLN B 1 115 ? 20.344 6.008 9.797 1 96.06 115 GLN B C 1
ATOM 2612 O O . GLN B 1 115 ? 20.906 4.988 9.391 1 96.06 115 GLN B O 1
ATOM 2617 N N . GLY B 1 116 ? 19.188 6.43 9.281 1 96.69 116 GLY B N 1
ATOM 2618 C CA . GLY B 1 116 ? 18.469 5.699 8.242 1 96.69 116 GLY B CA 1
ATOM 2619 C C . GLY B 1 116 ? 17.688 4.52 8.781 1 96.69 116 GLY B C 1
ATOM 2620 O O . GLY B 1 116 ? 17.859 4.117 9.93 1 96.69 116 GLY B O 1
ATOM 2621 N N . PRO B 1 117 ? 16.859 3.994 8.023 1 96.81 117 PRO B N 1
ATOM 2622 C CA . PRO B 1 117 ? 16.109 2.811 8.445 1 96.81 117 PRO B CA 1
ATOM 2623 C C . PRO B 1 117 ? 16.984 1.573 8.586 1 96.81 117 PRO B C 1
ATOM 2625 O O . PRO B 1 117 ? 18.016 1.464 7.91 1 96.81 117 PRO B O 1
ATOM 2628 N N . PRO B 1 118 ? 16.594 0.746 9.469 1 94 118 PRO B N 1
ATOM 2629 C CA . PRO B 1 118 ? 17.375 -0.491 9.547 1 94 118 PRO B CA 1
ATOM 2630 C C . PRO B 1 118 ? 17.312 -1.308 8.258 1 94 118 PRO B C 1
ATOM 2632 O O . PRO B 1 118 ? 16.344 -1.222 7.516 1 94 118 PRO B O 1
ATOM 2635 N N . ALA B 1 119 ? 18.312 -2.129 8.07 1 95.25 119 ALA B N 1
ATOM 2636 C CA . ALA B 1 119 ? 18.328 -3.014 6.914 1 95.25 119 ALA B CA 1
ATOM 2637 C C . ALA B 1 119 ? 17.203 -4.051 7.008 1 95.25 119 ALA B C 1
ATOM 2639 O O . ALA B 1 119 ? 16.953 -4.594 8.086 1 95.25 119 ALA B O 1
ATOM 2640 N N . LEU B 1 120 ? 16.625 -4.32 5.918 1 96.12 120 LEU B N 1
ATOM 2641 C CA . LEU B 1 120 ? 15.656 -5.406 5.875 1 96.12 120 LEU B CA 1
ATOM 2642 C C . LEU B 1 120 ? 16.344 -6.758 6.027 1 96.12 120 LEU B C 1
ATOM 2644 O O . LEU B 1 120 ? 17.5 -6.926 5.598 1 96.12 120 LEU B O 1
ATOM 2648 N N . ALA B 1 121 ? 15.625 -7.676 6.633 1 95.5 121 ALA B N 1
ATOM 2649 C CA . ALA B 1 121 ? 16.125 -9.047 6.699 1 95.5 121 ALA B CA 1
ATOM 2650 C C . ALA B 1 121 ? 16.297 -9.641 5.301 1 95.5 121 ALA B C 1
ATOM 2652 O O . ALA B 1 121 ? 15.555 -9.281 4.379 1 95.5 121 ALA B O 1
ATOM 2653 N N . ALA B 1 122 ? 17.188 -10.555 5.145 1 95.94 122 ALA B N 1
ATOM 2654 C CA . ALA B 1 122 ? 17.5 -11.164 3.854 1 95.94 122 ALA B CA 1
ATOM 2655 C C . ALA B 1 122 ? 16.266 -11.82 3.238 1 95.94 122 ALA B C 1
ATOM 2657 O O . ALA B 1 122 ? 16.031 -11.711 2.031 1 95.94 122 ALA B O 1
ATOM 2658 N N . ASP B 1 123 ? 15.477 -12.43 4.043 1 94.88 123 ASP B N 1
ATOM 2659 C CA . ASP B 1 123 ? 14.273 -13.094 3.547 1 94.88 123 ASP B CA 1
ATOM 2660 C C . ASP B 1 123 ? 13.266 -12.086 3.01 1 94.88 123 ASP B C 1
ATOM 2662 O O . ASP B 1 123 ? 12.555 -12.359 2.041 1 94.88 123 ASP B O 1
ATOM 2666 N N . THR B 1 124 ? 13.195 -10.953 3.672 1 95.56 124 THR B N 1
ATOM 2667 C CA . THR B 1 124 ? 12.305 -9.898 3.207 1 95.56 124 THR B CA 1
ATOM 2668 C C . THR B 1 124 ? 12.766 -9.359 1.855 1 95.56 124 THR B C 1
ATOM 2670 O O . THR B 1 124 ? 11.953 -9.172 0.947 1 95.56 124 THR B O 1
ATOM 2673 N N . VAL B 1 125 ? 14.039 -9.172 1.714 1 97.25 125 VAL B N 1
ATOM 2674 C CA . VAL B 1 125 ? 14.586 -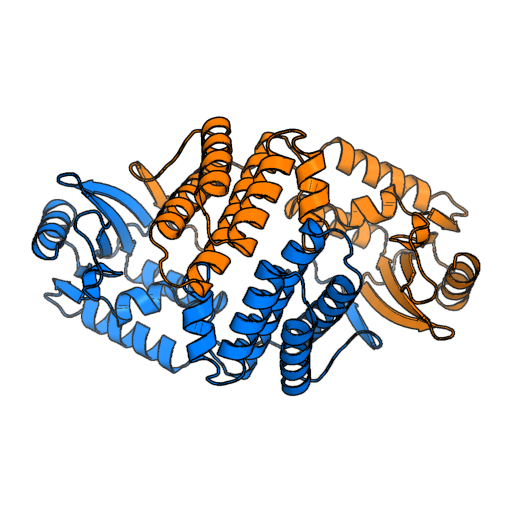8.688 0.452 1 97.25 125 VAL B CA 1
ATOM 2675 C C . VAL B 1 125 ? 14.328 -9.711 -0.651 1 97.25 125 VAL B C 1
ATOM 2677 O O . VAL B 1 125 ? 13.961 -9.344 -1.771 1 97.25 125 VAL B O 1
ATOM 2680 N N . GLU B 1 126 ? 14.531 -10.93 -0.316 1 96.81 126 GLU B N 1
ATOM 2681 C CA . GLU B 1 126 ? 14.258 -11.992 -1.275 1 96.81 126 GLU B CA 1
ATOM 2682 C C . GLU B 1 126 ? 12.805 -11.977 -1.725 1 96.81 126 GLU B C 1
ATOM 2684 O O . GLU B 1 126 ? 12.516 -12.109 -2.916 1 96.81 126 GLU B O 1
ATOM 2689 N N . THR B 1 127 ? 11.898 -11.812 -0.806 1 96.62 127 THR B N 1
ATOM 2690 C CA . THR B 1 127 ? 10.477 -11.727 -1.122 1 96.62 127 THR B CA 1
ATOM 2691 C C . THR B 1 127 ? 10.188 -10.523 -2.01 1 96.62 127 THR B C 1
ATOM 2693 O O . THR B 1 127 ? 9.391 -10.609 -2.949 1 96.62 127 THR B O 1
ATOM 2696 N N . MET B 1 128 ? 10.852 -9.43 -1.72 1 97.62 128 MET B N 1
ATOM 2697 C CA . MET B 1 128 ? 10.68 -8.227 -2.531 1 97.62 128 MET B CA 1
ATOM 2698 C C . MET B 1 128 ? 11.195 -8.453 -3.947 1 97.62 128 MET B C 1
ATOM 2700 O O . MET B 1 128 ? 10.578 -8 -4.914 1 97.62 128 MET B O 1
ATOM 2704 N N . ARG B 1 129 ? 12.312 -9.141 -4.051 1 98.12 129 ARG B N 1
ATOM 2705 C CA . ARG B 1 129 ? 12.852 -9.469 -5.367 1 98.12 129 ARG B CA 1
ATOM 2706 C C . ARG B 1 129 ? 11.883 -10.352 -6.148 1 98.12 129 ARG B C 1
ATOM 2708 O O . ARG B 1 129 ? 11.641 -10.125 -7.336 1 98.12 129 ARG B O 1
ATOM 2715 N N . TYR B 1 130 ? 11.375 -11.32 -5.508 1 97.44 130 TYR B N 1
ATOM 2716 C CA . TYR B 1 130 ? 10.383 -12.195 -6.125 1 97.44 130 TYR B CA 1
ATOM 2717 C C . TYR B 1 130 ? 9.172 -11.398 -6.602 1 97.44 130 TYR B C 1
ATOM 2719 O O . TYR B 1 130 ? 8.727 -11.555 -7.738 1 97.44 130 TYR B O 1
ATOM 2727 N N . GLY B 1 131 ? 8.672 -10.539 -5.711 1 96.94 131 GLY B N 1
ATOM 2728 C CA . GLY B 1 131 ? 7.527 -9.711 -6.039 1 96.94 131 GLY B CA 1
ATOM 2729 C C . GLY B 1 131 ? 7.762 -8.805 -7.238 1 96.94 131 GLY B C 1
ATOM 2730 O O . GLY B 1 131 ? 6.918 -8.727 -8.133 1 96.94 131 GLY B O 1
ATOM 2731 N N . LEU B 1 132 ? 8.867 -8.148 -7.285 1 98.19 132 LEU B N 1
ATOM 2732 C CA . LEU B 1 132 ? 9.18 -7.25 -8.391 1 98.19 132 LEU B CA 1
ATOM 2733 C C . LEU B 1 132 ? 9.352 -8.031 -9.695 1 98.19 132 LEU B C 1
ATOM 2735 O O . LEU B 1 132 ? 8.938 -7.57 -10.758 1 98.19 132 LEU B O 1
ATOM 2739 N N . THR B 1 133 ? 9.984 -9.195 -9.617 1 97.81 133 THR B N 1
ATOM 2740 C CA . THR B 1 133 ? 10.133 -10.055 -10.789 1 97.81 133 THR B CA 1
ATOM 2741 C C . THR B 1 133 ? 8.773 -10.43 -11.359 1 97.81 133 THR B C 1
ATOM 2743 O O . THR B 1 133 ? 8.547 -10.328 -12.57 1 97.81 133 THR B O 1
ATOM 2746 N N . ASP B 1 134 ? 7.918 -10.805 -10.477 1 95.06 134 ASP B N 1
ATOM 2747 C CA . ASP B 1 134 ? 6.562 -11.164 -10.883 1 95.06 134 ASP B CA 1
ATOM 2748 C C . ASP B 1 134 ? 5.836 -9.977 -11.508 1 95.06 134 ASP B C 1
ATOM 2750 O O . ASP B 1 134 ? 5.145 -10.117 -12.516 1 95.06 134 ASP B O 1
ATOM 2754 N N . LEU B 1 135 ? 5.953 -8.859 -10.938 1 97.12 135 LEU B N 1
ATOM 2755 C CA . LEU B 1 135 ? 5.312 -7.645 -11.438 1 97.12 135 LEU B CA 1
ATOM 2756 C C . LEU B 1 135 ? 5.816 -7.297 -12.836 1 97.12 135 LEU B C 1
ATOM 2758 O O . LEU B 1 135 ? 5.043 -6.848 -13.68 1 97.12 135 LEU B O 1
ATOM 2762 N N . LEU B 1 136 ? 7.09 -7.449 -13.023 1 97.81 136 LEU B N 1
ATOM 2763 C CA . LEU B 1 136 ? 7.656 -7.164 -14.336 1 97.81 136 LEU B CA 1
ATOM 2764 C C . LEU B 1 136 ? 7.098 -8.117 -15.391 1 97.81 136 LEU B C 1
ATOM 2766 O O . LEU B 1 136 ? 6.832 -7.715 -16.516 1 97.81 136 LEU B O 1
ATOM 2770 N N . ASP B 1 137 ? 6.914 -9.336 -15.039 1 94.69 137 ASP B N 1
ATOM 2771 C CA . ASP B 1 137 ? 6.262 -10.289 -15.938 1 94.69 137 ASP B CA 1
ATOM 2772 C C . ASP B 1 137 ? 4.82 -9.875 -16.219 1 94.69 137 ASP B C 1
ATOM 2774 O O . ASP B 1 137 ? 4.375 -9.914 -17.375 1 94.69 137 ASP B O 1
ATOM 2778 N N . ASP B 1 138 ? 4.098 -9.508 -15.172 1 94.31 138 ASP B N 1
ATOM 2779 C CA . ASP B 1 138 ? 2.727 -9.039 -15.336 1 94.31 138 ASP B CA 1
ATOM 2780 C C . ASP B 1 138 ? 2.666 -7.828 -16.266 1 94.31 138 ASP B C 1
ATOM 2782 O O . ASP B 1 138 ? 1.76 -7.723 -17.094 1 94.31 138 ASP B O 1
ATOM 2786 N N . LEU B 1 139 ? 3.59 -6.957 -16.062 1 97.31 139 LEU B N 1
ATOM 2787 C CA . LEU B 1 139 ? 3.617 -5.742 -16.875 1 97.31 139 LEU B CA 1
ATOM 2788 C C . LEU B 1 139 ? 3.84 -6.074 -18.344 1 97.31 139 LEU B C 1
ATOM 2790 O O . LEU B 1 139 ? 3.201 -5.484 -19.219 1 97.31 139 LEU B O 1
ATOM 2794 N N . ALA B 1 140 ? 4.715 -6.988 -18.609 1 95.5 140 ALA B N 1
ATOM 2795 C CA . ALA B 1 140 ? 5.008 -7.414 -19.969 1 95.5 140 ALA B CA 1
ATOM 2796 C C . ALA B 1 140 ? 3.781 -8.039 -20.625 1 95.5 140 ALA B C 1
ATOM 2798 O O . ALA B 1 140 ? 3.562 -7.887 -21.828 1 95.5 140 ALA B O 1
ATOM 2799 N N . ASP B 1 141 ? 2.928 -8.633 -19.859 1 91.81 141 ASP B N 1
ATOM 2800 C CA . ASP B 1 141 ? 1.802 -9.414 -20.375 1 91.81 141 ASP B CA 1
ATOM 2801 C C . ASP B 1 141 ? 0.531 -8.562 -20.422 1 91.81 141 ASP B C 1
ATOM 2803 O O . ASP B 1 141 ? -0.457 -8.953 -21.047 1 91.81 141 ASP B O 1
ATOM 2807 N N . ALA B 1 142 ? 0.54 -7.469 -19.719 1 93.38 142 ALA B N 1
ATOM 2808 C CA . ALA B 1 142 ? -0.683 -6.684 -19.578 1 93.38 142 ALA B CA 1
ATOM 2809 C C . ALA B 1 142 ? -1.117 -6.094 -20.922 1 93.38 142 ALA B C 1
ATOM 2811 O O . ALA B 1 142 ? -0.362 -5.352 -21.547 1 93.38 142 ALA B O 1
ATOM 2812 N N . ARG B 1 143 ? -2.301 -6.434 -21.344 1 92.44 143 ARG B N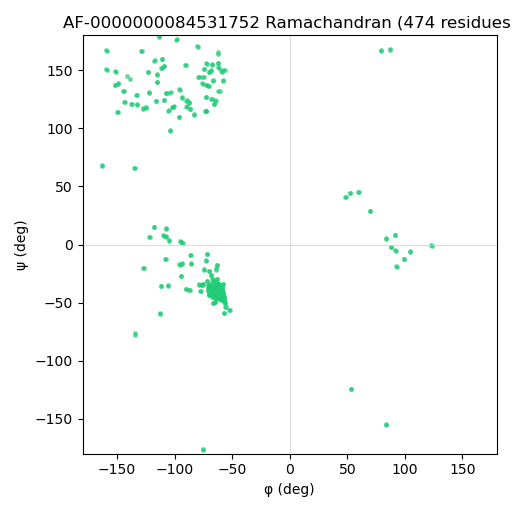 1
ATOM 2813 C CA . ARG B 1 143 ? -2.869 -5.902 -22.578 1 92.44 143 ARG B CA 1
ATOM 2814 C C . ARG B 1 143 ? -3.947 -4.863 -22.281 1 92.44 143 ARG B C 1
ATOM 2816 O O . ARG B 1 143 ? -4.078 -3.873 -23 1 92.44 143 ARG B O 1
ATOM 2823 N N . ASP B 1 144 ? -4.691 -5.121 -21.203 1 95.81 144 ASP B N 1
ATOM 2824 C CA . ASP B 1 144 ? -5.672 -4.133 -20.75 1 95.81 144 ASP B CA 1
ATOM 2825 C C . ASP B 1 144 ? -4.98 -2.883 -20.219 1 95.81 144 ASP B C 1
ATOM 2827 O O . ASP B 1 144 ? -4.133 -2.969 -19.328 1 95.81 144 ASP B O 1
ATOM 2831 N N . PRO B 1 145 ? -5.328 -1.708 -20.766 1 97.44 145 PRO B N 1
ATOM 2832 C CA . PRO B 1 145 ? -4.609 -0.496 -20.359 1 97.44 145 PRO B CA 1
ATOM 2833 C C . PRO B 1 145 ? -4.77 -0.177 -18.875 1 97.44 145 PRO B C 1
ATOM 2835 O O . PRO B 1 145 ? -3.85 0.363 -18.25 1 97.44 145 PRO B O 1
ATOM 2838 N N . TYR B 1 146 ? -5.902 -0.483 -18.328 1 98.31 146 TYR B N 1
ATOM 2839 C CA . TYR B 1 146 ? -6.102 -0.231 -16.906 1 98.31 146 TYR B CA 1
ATOM 2840 C C . TYR B 1 146 ? -5.234 -1.155 -16.062 1 98.31 146 TYR B C 1
ATOM 2842 O O . TYR B 1 146 ? -4.652 -0.729 -15.055 1 98.31 146 TYR B O 1
ATOM 2850 N N . GLU B 1 147 ? -5.156 -2.383 -16.453 1 97.69 147 GLU B N 1
ATOM 2851 C CA . GLU B 1 147 ? -4.277 -3.322 -15.766 1 97.69 147 GLU B CA 1
ATOM 2852 C C . GLU B 1 147 ? -2.814 -2.912 -15.898 1 97.69 147 GLU B C 1
ATOM 2854 O O . GLU B 1 147 ? -2.051 -3.002 -14.93 1 97.69 147 GLU B O 1
ATOM 2859 N N . ARG B 1 148 ? -2.449 -2.475 -17.062 1 98.12 148 ARG B N 1
ATOM 2860 C CA . ARG B 1 148 ? -1.078 -2.035 -17.297 1 98.12 148 ARG B CA 1
ATOM 2861 C C . ARG B 1 148 ? -0.712 -0.871 -16.375 1 98.12 148 ARG B C 1
ATOM 2863 O O . ARG B 1 148 ? 0.359 -0.867 -15.766 1 98.12 148 ARG B O 1
ATOM 2870 N N . LEU B 1 149 ? -1.604 0.083 -16.203 1 98.56 149 LEU B N 1
ATOM 2871 C CA . LEU B 1 149 ? -1.362 1.232 -15.336 1 98.56 149 LEU B CA 1
ATOM 2872 C C . LEU B 1 149 ? -1.247 0.801 -13.883 1 98.56 149 LEU B C 1
ATOM 2874 O O . LEU B 1 149 ? -0.354 1.258 -13.164 1 98.56 149 LEU B O 1
ATOM 2878 N N . ALA B 1 150 ? -2.119 -0.104 -13.492 1 98 150 ALA B N 1
ATOM 2879 C CA . ALA B 1 150 ? -2.105 -0.583 -12.109 1 98 150 ALA B CA 1
ATOM 2880 C C . ALA B 1 150 ? -0.804 -1.318 -11.797 1 98 150 ALA B C 1
ATOM 2882 O O . ALA B 1 150 ? -0.165 -1.056 -10.773 1 98 150 ALA B O 1
ATOM 2883 N N . VAL B 1 151 ? -0.413 -2.178 -12.68 1 98.06 151 VAL B N 1
ATOM 2884 C CA . VAL B 1 151 ? 0.805 -2.957 -12.477 1 98.06 151 VAL B CA 1
ATOM 2885 C C . VAL B 1 151 ? 2.02 -2.031 -12.492 1 98.06 151 VAL B C 1
ATOM 2887 O O . VAL B 1 151 ? 2.947 -2.199 -11.703 1 98.06 151 VAL B O 1
ATOM 2890 N N . ALA B 1 152 ? 2.02 -1.051 -13.383 1 98.69 152 ALA B N 1
ATOM 2891 C CA . ALA B 1 152 ? 3.131 -0.109 -13.477 1 98.69 152 ALA B CA 1
ATOM 2892 C C . ALA B 1 152 ? 3.332 0.634 -12.156 1 98.69 152 ALA B C 1
ATOM 2894 O O . ALA B 1 152 ? 4.469 0.855 -11.727 1 98.69 152 ALA B O 1
ATOM 2895 N N . GLY B 1 153 ? 2.234 1.044 -11.547 1 97.94 153 GLY B N 1
ATOM 2896 C CA . GLY B 1 153 ? 2.334 1.678 -10.242 1 97.94 153 GLY B CA 1
ATOM 2897 C C . GLY B 1 153 ? 2.973 0.786 -9.195 1 97.94 153 GLY B C 1
ATOM 2898 O O . GLY B 1 153 ? 3.791 1.247 -8.398 1 97.94 153 GLY B O 1
ATOM 2899 N N . HIS B 1 154 ? 2.664 -0.454 -9.211 1 97.44 154 HIS B N 1
ATOM 2900 C CA . HIS B 1 154 ? 3.238 -1.403 -8.258 1 97.44 154 HIS B CA 1
ATOM 2901 C C . HIS B 1 154 ? 4.711 -1.662 -8.562 1 97.44 154 HIS B C 1
ATOM 2903 O O . HIS B 1 154 ? 5.512 -1.854 -7.648 1 97.44 154 HIS B O 1
ATOM 2909 N N . VAL B 1 155 ? 5.031 -1.709 -9.875 1 98.56 155 VAL B N 1
ATOM 2910 C CA . VAL B 1 155 ? 6.438 -1.86 -10.242 1 98.56 155 VAL B CA 1
ATOM 2911 C C . VAL B 1 155 ? 7.246 -0.693 -9.68 1 98.56 155 VAL B C 1
ATOM 2913 O O . VAL B 1 155 ? 8.305 -0.896 -9.078 1 98.56 155 VAL B O 1
ATOM 2916 N N . LEU B 1 156 ? 6.734 0.511 -9.883 1 98.56 156 LEU B N 1
ATOM 2917 C CA . LEU B 1 156 ? 7.426 1.686 -9.359 1 98.56 156 LEU B CA 1
ATOM 2918 C C . LEU B 1 156 ? 7.621 1.575 -7.852 1 98.56 156 LEU B C 1
ATOM 2920 O O . LEU B 1 156 ? 8.734 1.763 -7.352 1 98.56 156 LEU B O 1
ATOM 2924 N N . THR B 1 157 ? 6.594 1.22 -7.148 1 97.44 157 THR B N 1
ATOM 2925 C CA . THR B 1 157 ? 6.645 1.163 -5.691 1 97.44 157 THR B CA 1
ATOM 2926 C C . THR B 1 157 ? 7.582 0.055 -5.223 1 97.44 157 THR B C 1
ATOM 2928 O O . THR B 1 157 ? 8.398 0.264 -4.324 1 97.44 157 THR B O 1
ATOM 2931 N N . ALA B 1 158 ? 7.48 -1.093 -5.816 1 97.88 158 ALA B N 1
ATOM 2932 C CA . ALA B 1 158 ? 8.328 -2.219 -5.441 1 97.88 158 ALA B CA 1
ATOM 2933 C C . ALA B 1 158 ? 9.797 -1.914 -5.711 1 97.88 158 ALA B C 1
ATOM 2935 O O . ALA B 1 158 ? 10.664 -2.205 -4.883 1 97.88 158 ALA B O 1
ATOM 2936 N N . ALA B 1 159 ? 10.078 -1.351 -6.863 1 98.69 159 ALA B N 1
ATOM 2937 C CA . ALA B 1 159 ? 11.453 -0.989 -7.199 1 98.69 159 ALA B CA 1
ATOM 2938 C C . ALA B 1 159 ? 11.977 0.092 -6.262 1 98.69 159 ALA B C 1
ATOM 2940 O O . ALA B 1 159 ? 13.133 0.043 -5.84 1 98.69 159 ALA B O 1
ATOM 2941 N N . ALA B 1 160 ? 11.125 1.036 -5.961 1 98.31 160 ALA B N 1
ATOM 2942 C CA . ALA B 1 160 ? 11.508 2.098 -5.031 1 98.31 160 ALA B CA 1
ATOM 2943 C C . ALA B 1 160 ? 11.852 1.528 -3.658 1 98.31 160 ALA B C 1
ATOM 2945 O O . ALA B 1 160 ? 12.852 1.914 -3.051 1 98.31 160 ALA B O 1
ATOM 2946 N N . ASP B 1 161 ? 11.031 0.631 -3.189 1 97.56 161 ASP B N 1
ATOM 2947 C CA . ASP B 1 161 ? 11.258 0.025 -1.882 1 97.56 161 ASP B CA 1
ATOM 2948 C C . ASP B 1 161 ? 12.602 -0.705 -1.843 1 97.56 161 ASP B C 1
ATOM 2950 O O . ASP B 1 161 ? 13.367 -0.552 -0.893 1 97.56 161 ASP B O 1
ATOM 2954 N N . LEU B 1 162 ? 12.867 -1.471 -2.85 1 98.25 162 LEU B N 1
ATOM 2955 C CA . LEU B 1 162 ? 14.117 -2.219 -2.92 1 98.25 162 LEU B CA 1
ATOM 2956 C C . LEU B 1 162 ? 15.312 -1.275 -3.01 1 98.25 162 LEU B C 1
ATOM 2958 O O . LEU B 1 162 ? 16.312 -1.465 -2.314 1 98.25 162 LEU B O 1
ATOM 2962 N N . LEU B 1 163 ? 15.188 -0.302 -3.873 1 98.62 163 LEU B N 1
ATOM 2963 C CA . LEU B 1 163 ? 16.281 0.65 -4.062 1 98.62 163 LEU B CA 1
ATOM 2964 C C . LEU B 1 163 ? 16.562 1.423 -2.779 1 98.62 163 LEU B C 1
ATOM 2966 O O . LEU B 1 163 ? 17.719 1.587 -2.387 1 98.62 163 LEU B O 1
ATOM 2970 N N . CYS B 1 164 ? 15.477 1.883 -2.141 1 98.31 164 CYS B N 1
ATOM 2971 C CA . CYS B 1 164 ? 15.641 2.635 -0.903 1 98.31 164 CYS B CA 1
ATOM 2972 C C . CYS B 1 164 ? 16.266 1.767 0.183 1 98.31 164 CYS B C 1
ATOM 2974 O O . CYS B 1 164 ? 17.094 2.242 0.969 1 98.31 164 CYS B O 1
ATOM 2976 N N . ASP B 1 165 ? 15.836 0.507 0.263 1 97.94 165 ASP B N 1
ATOM 2977 C CA . ASP B 1 165 ? 16.469 -0.38 1.232 1 97.94 165 ASP B CA 1
ATOM 2978 C C . ASP B 1 165 ? 17.969 -0.525 0.947 1 97.94 165 ASP B C 1
ATOM 2980 O O . ASP B 1 165 ? 18.797 -0.416 1.856 1 97.94 165 ASP B O 1
ATOM 2984 N N . HIS B 1 166 ? 18.281 -0.758 -0.316 1 98.06 166 HIS B N 1
ATOM 2985 C CA . HIS B 1 166 ? 19.672 -0.93 -0.722 1 98.06 166 HIS B CA 1
ATOM 2986 C C . HIS B 1 166 ? 20.516 0.295 -0.363 1 98.06 166 HIS B C 1
ATOM 2988 O O . HIS B 1 166 ? 21.672 0.167 0.028 1 98.06 166 HIS B O 1
ATOM 2994 N N . ARG B 1 167 ? 19.891 1.438 -0.442 1 98.12 167 ARG B N 1
ATOM 2995 C CA . ARG B 1 167 ? 20.594 2.689 -0.174 1 98.12 167 ARG B CA 1
ATOM 2996 C C . ARG B 1 167 ? 20.406 3.115 1.278 1 98.12 167 ARG B C 1
ATOM 2998 O O . ARG B 1 167 ? 20.875 4.188 1.678 1 98.12 167 ARG B O 1
ATOM 3005 N N . ARG B 1 168 ? 19.734 2.342 2.066 1 97.19 168 ARG B N 1
ATOM 3006 C CA . ARG B 1 168 ? 19.406 2.668 3.451 1 97.19 168 ARG B CA 1
ATOM 3007 C C . ARG B 1 168 ? 18.734 4.035 3.551 1 97.19 168 ARG B C 1
ATOM 3009 O O . ARG B 1 168 ? 19.125 4.859 4.383 1 97.19 168 ARG B O 1
ATOM 3016 N N . ALA B 1 169 ? 17.812 4.234 2.635 1 98 169 ALA B N 1
ATOM 3017 C CA . ALA B 1 169 ? 17.109 5.508 2.537 1 98 169 ALA B CA 1
ATOM 3018 C C . ALA B 1 169 ? 15.648 5.363 2.988 1 98 169 ALA B C 1
ATOM 3020 O O . ALA B 1 169 ? 15.07 4.277 2.9 1 98 169 ALA B O 1
ATOM 3021 N N . TRP B 1 170 ? 15.062 6.41 3.459 1 97.56 170 TRP B N 1
ATOM 3022 C CA . TRP B 1 170 ? 13.68 6.43 3.928 1 97.56 170 TRP B CA 1
ATOM 3023 C C . TRP B 1 170 ? 12.703 6.398 2.754 1 97.56 170 TRP B C 1
ATOM 3025 O O . TRP B 1 170 ? 13 6.926 1.681 1 97.56 170 TRP B O 1
ATOM 3035 N N . LEU B 1 171 ? 11.539 5.828 3.002 1 96.5 171 LEU B N 1
ATOM 3036 C CA . LEU B 1 171 ? 10.484 5.75 2 1 96.5 171 LEU B CA 1
ATOM 3037 C C . LEU B 1 171 ? 9.562 6.965 2.078 1 96.5 171 LEU B C 1
ATOM 3039 O O . LEU B 1 171 ? 9.516 7.645 3.107 1 96.5 171 LEU B O 1
ATOM 3043 N N . GLY B 1 172 ? 8.938 7.301 0.998 1 93.62 172 GLY B N 1
ATOM 3044 C CA . GLY B 1 172 ? 7.898 8.32 0.972 1 93.62 172 GLY B CA 1
ATOM 3045 C C . GLY B 1 172 ? 6.578 7.816 0.422 1 93.62 172 GLY B C 1
ATOM 3046 O O . GLY B 1 172 ? 6.559 6.969 -0.471 1 93.62 172 GLY B O 1
ATOM 3047 N N . GLY B 1 173 ? 5.523 8.32 0.867 1 90.62 173 GLY B N 1
ATOM 3048 C CA . GLY B 1 173 ? 4.199 8.055 0.323 1 90.62 173 GLY B CA 1
ATOM 3049 C C . GLY B 1 173 ? 3.596 9.258 -0.384 1 90.62 173 GLY B C 1
ATOM 3050 O O . GLY B 1 173 ? 4.004 10.391 -0.146 1 90.62 173 GLY B O 1
ATOM 3051 N N . GLY B 1 174 ? 2.625 8.961 -1.23 1 91.94 174 GLY B N 1
ATOM 3052 C CA . GLY B 1 174 ? 1.973 10.055 -1.934 1 91.94 174 GLY B CA 1
ATOM 3053 C C . GLY B 1 174 ? 2.945 10.961 -2.658 1 91.94 174 GLY B C 1
ATOM 3054 O O . GLY B 1 174 ? 3.775 10.492 -3.441 1 91.94 174 GLY B O 1
ATOM 3055 N N . LYS B 1 175 ? 2.838 12.227 -2.316 1 92.81 175 LYS B N 1
ATOM 3056 C CA . LYS B 1 175 ? 3.672 13.203 -3.012 1 92.81 175 LYS B CA 1
ATOM 3057 C C . LYS B 1 175 ? 5.129 13.094 -2.572 1 92.81 175 LYS B C 1
ATOM 3059 O O . LYS B 1 175 ? 6.027 13.609 -3.244 1 92.81 175 LYS B O 1
ATOM 3064 N N . TRP B 1 176 ? 5.434 12.414 -1.518 1 93.81 176 TRP B N 1
ATOM 3065 C CA . TRP B 1 176 ? 6.793 12.289 -1.002 1 93.81 176 TRP B CA 1
ATOM 3066 C C . TRP B 1 176 ? 7.535 11.148 -1.689 1 93.81 176 TRP B C 1
ATOM 3068 O O . TRP B 1 176 ? 8.758 11.047 -1.588 1 93.81 176 TRP B O 1
ATOM 3078 N N . LEU B 1 177 ? 6.82 10.25 -2.363 1 96.56 177 LEU B N 1
ATOM 3079 C CA . LEU B 1 177 ? 7.473 9.133 -3.043 1 96.56 177 LEU B CA 1
ATOM 3080 C C . LEU B 1 177 ? 8.523 9.641 -4.023 1 96.56 177 LEU B C 1
ATOM 3082 O O . LEU B 1 177 ? 9.703 9.289 -3.91 1 96.56 177 LEU B O 1
ATOM 3086 N N . PRO B 1 178 ? 8.188 10.562 -4.977 1 97.94 178 PRO B N 1
ATOM 3087 C CA . PRO B 1 178 ? 9.219 11.039 -5.902 1 97.94 178 PRO B CA 1
ATOM 3088 C C . PRO B 1 178 ? 10.344 11.789 -5.191 1 97.94 178 PRO B C 1
ATOM 3090 O O . PRO B 1 178 ? 11.508 11.672 -5.578 1 97.94 178 PRO B O 1
ATOM 3093 N N . ARG B 1 179 ? 10.039 12.492 -4.148 1 95.44 179 ARG B N 1
ATOM 3094 C CA . ARG B 1 179 ? 11.039 13.266 -3.42 1 95.44 179 ARG B CA 1
ATOM 3095 C C . ARG B 1 179 ? 12.078 12.344 -2.775 1 95.44 179 ARG B C 1
ATOM 3097 O O . ARG B 1 179 ? 13.281 12.508 -2.988 1 95.44 179 ARG B O 1
ATOM 3104 N N . ARG B 1 180 ? 11.57 11.352 -2.094 1 96.88 180 ARG B N 1
ATOM 3105 C CA . ARG B 1 180 ? 12.461 10.445 -1.376 1 96.88 180 ARG B CA 1
ATOM 3106 C C . ARG B 1 180 ? 13.234 9.555 -2.346 1 96.88 180 ARG B C 1
ATOM 3108 O O . ARG B 1 180 ? 14.383 9.203 -2.084 1 96.88 180 ARG B O 1
ATOM 3115 N N . LEU B 1 181 ? 12.562 9.188 -3.42 1 98.06 181 LEU B N 1
ATOM 3116 C CA . LEU B 1 181 ? 13.219 8.336 -4.406 1 98.06 181 LEU B CA 1
ATOM 3117 C C . LEU B 1 181 ? 14.391 9.062 -5.055 1 98.06 181 LEU B C 1
ATOM 3119 O O . LEU B 1 181 ? 15.461 8.477 -5.246 1 98.06 181 LEU B O 1
ATOM 3123 N N . ARG B 1 182 ? 14.242 10.336 -5.352 1 97.81 182 ARG B N 1
ATOM 3124 C CA . ARG B 1 182 ? 15.32 11.148 -5.906 1 97.81 182 ARG B CA 1
ATOM 3125 C C . ARG B 1 182 ? 16.453 11.312 -4.902 1 97.81 182 ARG B C 1
ATOM 3127 O O . ARG B 1 182 ? 17.625 11.336 -5.281 1 97.81 182 ARG B O 1
ATOM 3134 N N . GLU B 1 183 ? 16.094 11.43 -3.662 1 96.38 183 GLU B N 1
ATOM 3135 C CA . GLU B 1 183 ? 17.094 11.555 -2.598 1 96.38 183 GLU B CA 1
ATOM 3136 C C . GLU B 1 183 ? 17.859 10.25 -2.412 1 96.38 183 GLU B C 1
ATOM 3138 O O . GLU B 1 183 ? 19.062 10.266 -2.141 1 96.38 183 GLU B O 1
ATOM 3143 N N . ALA B 1 184 ? 17.25 9.133 -2.58 1 97.81 184 ALA B N 1
ATOM 3144 C CA . ALA B 1 184 ? 17.844 7.816 -2.33 1 97.81 184 ALA B CA 1
ATOM 3145 C C . ALA B 1 184 ? 18.906 7.484 -3.373 1 97.81 184 ALA B C 1
ATOM 3147 O O . ALA B 1 184 ? 19.953 6.922 -3.045 1 97.81 184 ALA B O 1
ATOM 3148 N N . ASP B 1 185 ? 18.609 7.781 -4.594 1 98.44 185 ASP B N 1
ATOM 3149 C CA . ASP B 1 185 ? 19.484 7.488 -5.719 1 98.44 185 ASP B CA 1
ATOM 3150 C C . ASP B 1 185 ? 19.328 8.516 -6.836 1 98.44 185 ASP B C 1
ATOM 3152 O O . ASP B 1 185 ? 18.266 8.57 -7.48 1 98.44 185 ASP B O 1
ATOM 3156 N N . GLY B 1 186 ? 20.375 9.289 -7.078 1 98.25 186 GLY B N 1
ATOM 3157 C CA . GLY B 1 186 ? 20.312 10.406 -8.008 1 98.25 186 GLY B CA 1
ATOM 3158 C C . GLY B 1 186 ? 20.234 9.977 -9.461 1 98.25 186 GLY B C 1
ATOM 3159 O O . GLY B 1 186 ? 19.969 10.789 -10.344 1 98.25 186 GLY B O 1
ATOM 3160 N N . GLU B 1 187 ? 20.391 8.734 -9.766 1 98.5 187 GLU B N 1
ATOM 3161 C CA . GLU B 1 187 ? 20.328 8.219 -11.133 1 98.5 187 GLU B CA 1
ATOM 3162 C C . GLU B 1 187 ? 19.109 7.316 -11.328 1 98.5 187 GLU B C 1
ATOM 3164 O O . GLU B 1 187 ? 18.172 7.684 -12.031 1 98.5 187 GLU B O 1
ATOM 3169 N N . LEU B 1 188 ? 19.016 6.254 -10.555 1 98.81 188 LEU B N 1
ATOM 3170 C CA . LEU B 1 188 ? 17.938 5.293 -10.75 1 98.81 188 LEU B CA 1
ATOM 3171 C C . LEU B 1 188 ? 16.609 5.871 -10.297 1 98.81 188 LEU B C 1
ATOM 3173 O O . LEU B 1 188 ? 15.562 5.543 -10.852 1 98.81 188 LEU B O 1
ATOM 3177 N N . GLY B 1 189 ? 16.641 6.73 -9.289 1 98.62 189 GLY B N 1
ATOM 3178 C CA . GLY B 1 189 ? 15.422 7.367 -8.82 1 98.62 189 GLY B CA 1
ATOM 3179 C C . GLY B 1 189 ? 14.695 8.125 -9.906 1 98.62 189 GLY B C 1
ATOM 3180 O O . GLY B 1 189 ? 13.555 7.793 -10.25 1 98.62 189 GLY B O 1
ATOM 3181 N N . PRO B 1 190 ? 15.391 9.07 -10.461 1 98.69 190 PRO B N 1
ATOM 3182 C CA . PRO B 1 190 ? 14.773 9.812 -11.562 1 98.69 190 PRO B CA 1
ATOM 3183 C C . PRO B 1 190 ? 14.422 8.93 -12.75 1 98.69 190 PRO B C 1
ATOM 3185 O O . PRO B 1 190 ? 13.406 9.156 -13.414 1 98.69 190 PRO B O 1
ATOM 3188 N N . GLU B 1 191 ? 15.188 7.949 -13.016 1 98.88 191 GLU B N 1
ATOM 3189 C CA . GLU B 1 191 ? 14.914 7.062 -14.141 1 98.88 191 GLU B CA 1
ATOM 3190 C C . GLU B 1 191 ? 13.641 6.25 -13.906 1 98.88 191 GLU B C 1
ATOM 3192 O O . GLU B 1 191 ? 12.852 6.035 -14.828 1 98.88 191 GLU B O 1
ATOM 3197 N N . LEU B 1 192 ? 13.438 5.762 -12.672 1 98.94 192 LEU B N 1
ATOM 3198 C CA . LEU B 1 192 ? 12.211 5.047 -12.336 1 98.94 192 LEU B CA 1
ATOM 3199 C C . LEU B 1 192 ? 10.992 5.941 -12.523 1 98.94 192 LEU B C 1
ATOM 3201 O O . LEU B 1 192 ? 9.992 5.527 -13.117 1 98.94 192 LEU B O 1
ATOM 3205 N N . LEU B 1 193 ? 11.125 7.16 -12.031 1 98.81 193 LEU B N 1
ATOM 3206 C CA . LEU B 1 193 ? 10.023 8.109 -12.141 1 98.81 193 LEU B CA 1
ATOM 3207 C C . LEU B 1 193 ? 9.719 8.43 -13.602 1 98.81 193 LEU B C 1
ATOM 3209 O O . LEU B 1 193 ? 8.555 8.43 -14.016 1 98.81 193 LEU B O 1
ATOM 3213 N N . ALA B 1 194 ? 10.75 8.641 -14.367 1 98.88 194 ALA B N 1
ATOM 3214 C CA . ALA B 1 194 ? 10.578 8.969 -15.781 1 98.88 194 ALA B CA 1
ATOM 3215 C C . ALA B 1 194 ? 9.977 7.793 -16.547 1 98.88 194 ALA B C 1
ATOM 3217 O O . ALA B 1 194 ? 9.133 7.984 -17.422 1 98.88 194 ALA B O 1
ATOM 3218 N N . GLY B 1 195 ? 10.453 6.609 -16.219 1 98.94 195 GLY B N 1
ATOM 3219 C CA . GLY B 1 195 ? 9.891 5.422 -16.844 1 98.94 195 GLY B CA 1
ATOM 3220 C C . GLY B 1 195 ? 8.422 5.23 -16.547 1 98.94 195 GLY B C 1
ATOM 3221 O O . GLY B 1 195 ? 7.637 4.898 -17.438 1 98.94 195 GLY B O 1
ATOM 3222 N N . HIS B 1 196 ? 8.086 5.418 -15.336 1 98.88 196 HIS B N 1
ATOM 3223 C CA . HIS B 1 196 ? 6.68 5.305 -14.953 1 98.88 196 HIS B CA 1
ATOM 3224 C C . HIS B 1 196 ? 5.832 6.359 -15.656 1 98.88 196 HIS B C 1
ATOM 3226 O O . HIS B 1 196 ? 4.742 6.055 -16.156 1 98.88 196 HIS B O 1
ATOM 3232 N N . ARG B 1 197 ? 6.309 7.582 -15.672 1 98.81 197 ARG B N 1
ATOM 3233 C CA . ARG B 1 197 ? 5.574 8.648 -16.344 1 98.81 197 ARG B CA 1
ATOM 3234 C C . ARG B 1 197 ? 5.375 8.336 -17.812 1 98.81 197 ARG B C 1
ATOM 3236 O O . ARG B 1 197 ? 4.285 8.523 -18.359 1 98.81 197 ARG B O 1
ATOM 3243 N N . LEU B 1 198 ? 6.414 7.895 -18.484 1 98.81 198 LEU B N 1
ATOM 3244 C CA . LEU B 1 198 ? 6.309 7.555 -19.906 1 98.81 198 LEU B CA 1
ATOM 3245 C C . LEU B 1 198 ? 5.234 6.496 -20.125 1 98.81 198 LEU B C 1
ATOM 3247 O O . LEU B 1 198 ? 4.434 6.605 -21.047 1 98.81 198 LEU B O 1
ATOM 3251 N N . LEU B 1 199 ? 5.258 5.473 -19.266 1 98.81 199 LEU B N 1
ATOM 3252 C CA . LEU B 1 199 ? 4.238 4.434 -19.391 1 98.81 199 LEU B CA 1
ATOM 3253 C C . LEU B 1 199 ? 2.844 5.02 -19.188 1 98.81 199 LEU B C 1
ATOM 3255 O O . LEU B 1 199 ? 1.914 4.68 -19.922 1 98.81 199 LEU B O 1
ATOM 3259 N N . CYS B 1 200 ? 2.666 5.875 -18.219 1 98.69 200 CYS B N 1
ATOM 3260 C CA . CYS B 1 200 ? 1.38 6.512 -17.969 1 98.69 200 CYS B CA 1
ATOM 3261 C C . CYS B 1 200 ? 0.899 7.285 -19.188 1 98.69 200 CYS B C 1
ATOM 3263 O O . CYS B 1 200 ? -0.264 7.176 -19.578 1 98.69 200 CYS B O 1
ATOM 3265 N N . GLU B 1 201 ? 1.756 7.949 -19.766 1 98.38 201 GLU B N 1
ATOM 3266 C CA . GLU B 1 201 ? 1.396 8.859 -20.844 1 98.38 201 GLU B CA 1
ATOM 3267 C C . GLU B 1 201 ? 1.16 8.102 -22.156 1 98.38 201 GLU B C 1
ATOM 3269 O O . GLU B 1 201 ? 0.281 8.461 -22.938 1 98.38 201 GLU B O 1
ATOM 3274 N N . THR B 1 202 ? 1.947 6.98 -22.375 1 98.12 202 THR B N 1
ATOM 3275 C CA . THR B 1 202 ? 1.964 6.426 -23.734 1 98.12 202 THR B CA 1
ATOM 3276 C C . THR B 1 202 ? 1.645 4.934 -23.703 1 98.12 202 THR B C 1
ATOM 3278 O O . THR B 1 202 ? 1.348 4.34 -24.75 1 98.12 202 THR B O 1
ATOM 3281 N N . GLY B 1 203 ? 1.819 4.352 -22.578 1 97.62 203 GLY B N 1
ATOM 3282 C CA . GLY B 1 203 ? 1.653 2.91 -22.5 1 97.62 203 GLY B CA 1
ATOM 3283 C C . GLY B 1 203 ? 2.945 2.145 -22.719 1 97.62 203 GLY B C 1
ATOM 3284 O O . GLY B 1 203 ? 2.984 0.923 -22.562 1 97.62 203 GLY B O 1
ATOM 3285 N N . ALA B 1 204 ? 4.012 2.826 -23.062 1 98.12 204 ALA B N 1
ATOM 3286 C CA . ALA B 1 204 ? 5.285 2.158 -23.312 1 98.12 204 ALA B CA 1
ATOM 3287 C C . ALA B 1 204 ? 5.918 1.689 -22 1 98.12 204 ALA B C 1
ATOM 3289 O O . ALA B 1 204 ? 6.379 2.506 -21.203 1 98.12 204 ALA B O 1
ATOM 3290 N N . ALA B 1 205 ? 6.031 0.438 -21.859 1 98.31 205 ALA B N 1
ATOM 3291 C CA . ALA B 1 205 ? 6.457 -0.139 -20.578 1 98.31 205 ALA B CA 1
ATOM 3292 C C . ALA B 1 205 ? 7.965 -0.361 -20.562 1 98.31 205 ALA B C 1
ATOM 3294 O O . ALA B 1 205 ? 8.555 -0.549 -19.484 1 98.31 205 ALA B O 1
ATOM 3295 N N . GLY B 1 206 ? 8.641 -0.35 -21.672 1 98.44 206 GLY B N 1
ATOM 3296 C CA . GLY B 1 206 ? 10.031 -0.743 -21.828 1 98.44 206 GLY B CA 1
ATOM 3297 C C . GLY B 1 206 ? 10.969 -0.043 -20.859 1 98.44 206 GLY B C 1
ATOM 3298 O O . GLY B 1 206 ? 11.688 -0.696 -20.094 1 98.44 206 GLY B O 1
ATOM 3299 N N . PRO B 1 207 ? 10.969 1.268 -20.875 1 98.81 207 PRO B N 1
ATOM 3300 C CA . PRO B 1 207 ? 11.922 2.004 -20.031 1 98.81 207 PRO B CA 1
ATOM 3301 C C . PRO B 1 207 ? 11.734 1.726 -18.547 1 98.81 207 PRO B C 1
ATOM 3303 O O . PRO B 1 207 ? 12.719 1.557 -17.812 1 98.81 207 PRO B O 1
ATOM 3306 N N . LEU B 1 208 ? 10.484 1.675 -18.062 1 98.88 208 LEU B N 1
ATOM 3307 C CA . LEU B 1 208 ? 10.242 1.353 -16.656 1 98.88 208 LEU B CA 1
ATOM 3308 C C . LEU B 1 208 ? 10.758 -0.043 -16.328 1 98.88 208 LEU B C 1
ATOM 3310 O O . LEU B 1 208 ? 11.422 -0.237 -15.297 1 98.88 208 LEU B O 1
ATOM 3314 N N . SER B 1 209 ? 10.469 -0.968 -17.219 1 98.88 209 SER B N 1
ATOM 3315 C CA . SER B 1 209 ? 10.922 -2.34 -17.016 1 98.88 209 SER B CA 1
ATOM 3316 C C . SER B 1 209 ? 12.445 -2.414 -16.969 1 98.88 209 SER B C 1
ATOM 3318 O O . SER B 1 209 ? 13.008 -3.121 -16.125 1 98.88 209 SER B O 1
ATOM 3320 N N . ALA B 1 210 ? 13.062 -1.68 -17.828 1 98.88 210 ALA B N 1
ATOM 3321 C CA . ALA B 1 210 ? 14.523 -1.709 -17.906 1 98.88 210 ALA B CA 1
ATOM 3322 C C . ALA B 1 210 ? 15.156 -1.184 -16.625 1 98.88 210 ALA B C 1
ATOM 3324 O O . ALA B 1 210 ? 16.094 -1.789 -16.094 1 98.88 210 ALA B O 1
ATOM 3325 N N . VAL B 1 211 ? 14.695 -0.087 -16.109 1 98.94 211 VAL B N 1
ATOM 3326 C CA . VAL B 1 211 ? 15.289 0.483 -14.906 1 98.94 211 VAL B CA 1
ATOM 3327 C C . VAL B 1 211 ? 14.953 -0.393 -13.703 1 98.94 211 VAL B C 1
ATOM 3329 O O . VAL B 1 211 ? 15.773 -0.561 -12.797 1 98.94 211 VAL B O 1
ATOM 3332 N N . ALA B 1 212 ? 13.742 -0.913 -13.617 1 98.94 212 ALA B N 1
ATOM 3333 C CA . ALA B 1 212 ? 13.383 -1.827 -12.539 1 98.94 212 ALA B CA 1
ATOM 3334 C C . ALA B 1 212 ? 14.289 -3.057 -12.531 1 98.94 212 ALA B C 1
ATOM 3336 O O . ALA B 1 212 ? 14.656 -3.559 -11.469 1 98.94 212 ALA B O 1
ATOM 3337 N N . ARG B 1 213 ? 14.648 -3.518 -13.719 1 98.81 213 ARG B N 1
ATOM 3338 C CA . ARG B 1 213 ? 15.578 -4.641 -13.812 1 98.81 213 ARG B CA 1
ATOM 3339 C C . ARG B 1 213 ? 16.953 -4.262 -13.289 1 98.81 213 ARG B C 1
ATOM 3341 O O . ARG B 1 213 ? 17.625 -5.07 -12.648 1 98.81 213 ARG B O 1
ATOM 3348 N N . ARG B 1 214 ? 17.375 -3.104 -13.57 1 98.88 214 ARG B N 1
ATOM 3349 C CA . ARG B 1 214 ? 18.656 -2.639 -13.031 1 98.88 214 ARG B CA 1
ATOM 3350 C C . ARG B 1 214 ? 18.625 -2.605 -11.508 1 98.88 214 ARG B C 1
ATOM 3352 O O . ARG B 1 214 ? 19.609 -2.934 -10.852 1 98.88 214 ARG B O 1
ATOM 3359 N N . VAL B 1 215 ? 17.469 -2.197 -10.922 1 98.88 215 VAL B N 1
ATOM 3360 C CA . VAL B 1 215 ? 17.312 -2.217 -9.469 1 98.88 215 VAL B CA 1
ATOM 3361 C C . VAL B 1 215 ? 17.422 -3.654 -8.961 1 98.88 215 VAL B C 1
ATOM 3363 O O . VAL B 1 215 ? 18.078 -3.92 -7.953 1 98.88 215 VAL B O 1
ATOM 3366 N N . LEU B 1 216 ? 16.766 -4.562 -9.68 1 98.81 216 LEU B N 1
ATOM 3367 C CA . LEU B 1 216 ? 16.859 -5.973 -9.32 1 98.81 216 LEU B CA 1
ATOM 3368 C C . LEU B 1 216 ? 18.312 -6.438 -9.352 1 98.81 216 LEU B C 1
ATOM 3370 O O . LEU B 1 216 ? 18.781 -7.086 -8.422 1 98.81 216 LEU B O 1
ATOM 3374 N N . ASP B 1 217 ? 19 -6.035 -10.359 1 98.62 217 ASP B N 1
ATOM 3375 C CA . ASP B 1 217 ? 20.391 -6.441 -10.492 1 98.62 217 ASP B CA 1
ATOM 3376 C C . ASP B 1 217 ? 21.234 -5.902 -9.344 1 98.62 217 ASP B C 1
ATOM 3378 O O . ASP B 1 217 ? 22.141 -6.59 -8.852 1 98.62 217 ASP B O 1
ATOM 3382 N N . LEU B 1 218 ? 20.922 -4.75 -8.914 1 98.06 218 LEU B N 1
ATOM 3383 C CA . LEU B 1 218 ? 21.641 -4.09 -7.824 1 98.06 218 LEU B CA 1
ATOM 3384 C C . LEU B 1 218 ? 21.375 -4.789 -6.496 1 98.06 218 LEU B C 1
ATOM 3386 O O . LEU B 1 218 ? 22.172 -4.699 -5.57 1 98.06 218 LEU B O 1
ATOM 3390 N N . THR B 1 219 ? 20.25 -5.523 -6.406 1 97.88 219 THR B N 1
ATOM 3391 C CA . THR B 1 219 ? 19.797 -6.008 -5.102 1 97.88 219 THR B CA 1
ATOM 3392 C C . THR B 1 219 ? 19.781 -7.531 -5.07 1 97.88 219 THR B C 1
ATOM 3394 O O . THR B 1 219 ? 19.109 -8.133 -4.234 1 97.88 219 THR B O 1
ATOM 3397 N N . GLY B 1 220 ? 20.391 -8.195 -5.961 1 97.31 220 GLY B N 1
ATOM 3398 C CA . GLY B 1 220 ? 20.531 -9.641 -5.902 1 97.31 220 GLY B CA 1
ATOM 3399 C C . GLY B 1 220 ? 19.969 -10.344 -7.133 1 97.31 220 GLY B C 1
ATOM 3400 O O . GLY B 1 220 ? 20.047 -11.57 -7.242 1 97.31 220 GLY B O 1
ATOM 3401 N N . GLY B 1 221 ? 19.406 -9.539 -8.117 1 98.31 221 GLY B N 1
ATOM 3402 C CA . GLY B 1 221 ? 18.938 -10.078 -9.383 1 98.31 221 GLY B CA 1
ATOM 3403 C C . GLY B 1 221 ? 17.516 -10.57 -9.328 1 98.31 221 GLY B C 1
ATOM 3404 O O . GLY B 1 221 ? 16.922 -10.656 -8.25 1 98.31 221 GLY B O 1
ATOM 3405 N N . PRO B 1 222 ? 16.922 -10.844 -10.539 1 98 222 PRO B N 1
ATOM 3406 C CA . PRO B 1 222 ? 15.578 -11.414 -10.578 1 98 222 PRO B CA 1
ATOM 3407 C C . PRO B 1 222 ? 15.484 -12.75 -9.844 1 98 222 PRO B C 1
ATOM 3409 O O . PRO B 1 222 ? 16.484 -13.477 -9.75 1 98 222 PRO B O 1
ATOM 3412 N N . LEU B 1 223 ? 14.32 -12.984 -9.297 1 97.75 223 LEU B N 1
ATOM 3413 C CA . LEU B 1 223 ? 14.086 -14.242 -8.586 1 97.75 223 LEU B CA 1
ATOM 3414 C C . LEU B 1 223 ? 12.719 -14.82 -8.93 1 97.75 223 LEU B C 1
ATOM 3416 O O . LEU B 1 223 ? 11.703 -14.125 -8.844 1 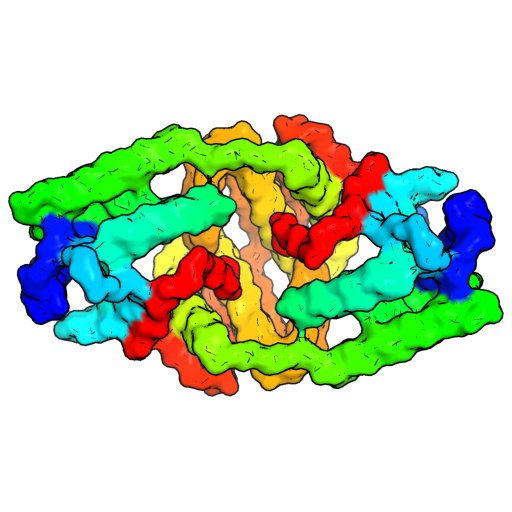97.75 223 LEU B O 1
ATOM 3420 N N . ALA B 1 224 ? 12.609 -16 -9.461 1 96.44 224 ALA B N 1
ATOM 3421 C CA . ALA B 1 224 ? 11.422 -16.812 -9.68 1 96.44 224 ALA B CA 1
ATOM 3422 C C . ALA B 1 224 ? 11.656 -18.266 -9.242 1 96.44 224 ALA B C 1
ATOM 3424 O O . ALA B 1 224 ? 11.414 -18.609 -8.078 1 96.44 224 ALA B O 1
ATOM 3425 N N . GLU B 1 225 ? 12.367 -18.953 -10.133 1 96.56 225 GLU B N 1
ATOM 3426 C CA . GLU B 1 225 ? 12.766 -20.297 -9.758 1 96.56 225 GLU B CA 1
ATOM 3427 C C . GLU B 1 225 ? 13.648 -20.297 -8.516 1 96.56 225 GLU B C 1
ATOM 3429 O O . GLU B 1 225 ? 14.594 -19.5 -8.422 1 96.56 225 GLU B O 1
ATOM 3434 N N . GLY B 1 226 ? 13.328 -21.156 -7.551 1 96.38 226 GLY B N 1
ATOM 3435 C CA . GLY B 1 226 ? 14.133 -21.281 -6.344 1 96.38 226 GLY B CA 1
ATOM 3436 C C . GLY B 1 226 ? 13.555 -20.516 -5.164 1 96.38 226 GLY B C 1
ATOM 3437 O O . GLY B 1 226 ? 14 -20.688 -4.027 1 96.38 226 GLY B O 1
ATOM 3438 N N . TYR B 1 227 ? 12.586 -19.672 -5.465 1 97.38 227 TYR B N 1
ATOM 3439 C CA . TYR B 1 227 ? 11.93 -18.969 -4.367 1 97.38 227 TYR B CA 1
ATOM 3440 C C . TYR B 1 227 ? 11.07 -19.922 -3.541 1 97.38 227 TYR B C 1
ATOM 3442 O O . TYR B 1 227 ? 10.32 -20.719 -4.094 1 97.38 227 TYR B O 1
ATOM 3450 N N . ARG B 1 228 ? 11.164 -19.781 -2.229 1 96.75 228 ARG B N 1
ATOM 3451 C CA . ARG B 1 228 ? 10.336 -20.547 -1.3 1 96.75 228 ARG B CA 1
ATOM 3452 C C . ARG B 1 228 ? 10.062 -19.734 -0.032 1 96.75 228 ARG B C 1
ATOM 3454 O O . ARG B 1 228 ? 10.961 -19.094 0.501 1 96.75 228 ARG B O 1
ATOM 3461 N N . ARG B 1 229 ? 8.828 -19.812 0.435 1 95.81 229 ARG B N 1
ATOM 3462 C CA . ARG B 1 229 ? 8.461 -19.156 1.687 1 95.81 229 ARG B CA 1
ATOM 3463 C C . ARG B 1 229 ? 7.453 -19.984 2.467 1 95.81 229 ARG B C 1
ATOM 3465 O O . ARG B 1 229 ? 6.383 -20.312 1.953 1 95.81 229 ARG B O 1
ATOM 3472 N N . ASP B 1 230 ? 7.871 -20.266 3.621 1 95.81 230 ASP B N 1
ATOM 3473 C CA . ASP B 1 230 ? 6.965 -20.953 4.535 1 95.81 230 ASP B CA 1
ATOM 3474 C C . ASP B 1 230 ? 5.965 -19.984 5.156 1 95.81 230 ASP B C 1
ATOM 3476 O O . ASP B 1 230 ? 6.301 -18.828 5.418 1 95.81 230 ASP B O 1
ATOM 3480 N N . TRP B 1 231 ? 4.766 -20.516 5.328 1 94.81 231 TRP B N 1
ATOM 3481 C CA . TRP B 1 231 ? 3.756 -19.719 6.012 1 94.81 231 TRP B CA 1
ATOM 3482 C C . TRP B 1 231 ? 4.164 -19.438 7.453 1 94.81 231 TRP B C 1
ATOM 3484 O O . TRP B 1 231 ? 4.449 -20.359 8.219 1 94.81 231 TRP B O 1
ATOM 3494 N N . GLY B 1 232 ? 4.211 -18.203 7.762 1 90.94 232 GLY B N 1
ATOM 3495 C CA . GLY B 1 232 ? 4.625 -17.797 9.094 1 90.94 232 GLY B CA 1
ATOM 3496 C C . GLY B 1 232 ? 3.484 -17.281 9.945 1 90.94 232 GLY B C 1
ATOM 3497 O O . GLY B 1 232 ? 3.709 -16.688 11 1 90.94 232 GLY B O 1
ATOM 3498 N N . GLY B 1 233 ? 2.254 -17.406 9.438 1 89.69 233 GLY B N 1
ATOM 3499 C CA . GLY B 1 233 ? 1.11 -17.016 10.25 1 89.69 233 GLY B CA 1
ATOM 3500 C C . GLY B 1 233 ? 0.511 -15.688 9.836 1 89.69 233 GLY B C 1
ATOM 3501 O O . GLY B 1 233 ? -0.521 -15.273 10.367 1 89.69 233 GLY B O 1
ATOM 3502 N N . ALA B 1 234 ? 1.167 -14.992 8.883 1 88.06 234 ALA B N 1
ATOM 3503 C CA . ALA B 1 234 ? 0.642 -13.711 8.414 1 88.06 234 ALA B CA 1
ATOM 3504 C C . ALA B 1 234 ? 1.047 -13.445 6.969 1 88.06 234 ALA B C 1
ATOM 3506 O O . ALA B 1 234 ? 2.086 -13.93 6.512 1 88.06 234 ALA B O 1
ATOM 3507 N N . ILE B 1 235 ? 0.182 -12.75 6.301 1 82.62 235 ILE B N 1
ATOM 3508 C CA . ILE B 1 235 ? 0.513 -12.336 4.945 1 82.62 235 ILE B CA 1
ATOM 3509 C C . ILE B 1 235 ? 1.56 -11.227 4.984 1 82.62 235 ILE B C 1
ATOM 3511 O O . ILE B 1 235 ? 1.432 -10.273 5.758 1 82.62 235 ILE B O 1
ATOM 3515 N N . VAL B 1 236 ? 2.547 -11.445 4.301 1 73.88 236 VAL B N 1
ATOM 3516 C CA . VAL B 1 236 ? 3.555 -10.398 4.16 1 73.88 236 VAL B CA 1
ATOM 3517 C C . VAL B 1 236 ? 3.314 -9.617 2.871 1 73.88 236 VAL B C 1
ATOM 3519 O O . VAL B 1 236 ? 3.4 -10.18 1.775 1 73.88 236 VAL B O 1
ATOM 3522 N N . ARG B 1 237 ? 2.883 -8.367 3.08 1 67.44 237 ARG B N 1
ATOM 3523 C CA . ARG B 1 237 ? 2.604 -7.551 1.905 1 67.44 237 ARG B CA 1
ATOM 3524 C C . ARG B 1 237 ? 3.879 -6.918 1.362 1 67.44 237 ARG B C 1
ATOM 3526 O O . ARG B 1 237 ? 4.676 -6.367 2.123 1 67.44 237 ARG B O 1
ATOM 3533 N N . THR B 1 238 ? 4.258 -7.352 0.248 1 54.94 238 THR B N 1
ATOM 3534 C CA . THR B 1 238 ? 5.434 -6.711 -0.334 1 54.94 238 THR B CA 1
ATOM 3535 C C . THR B 1 238 ? 5.035 -5.477 -1.139 1 54.94 238 THR B C 1
ATOM 3537 O O . THR B 1 238 ? 5.824 -4.543 -1.291 1 54.94 238 THR B O 1
ATOM 3540 N N . VAL B 1 239 ? 3.852 -5.574 -1.9 1 56.12 239 VAL B N 1
ATOM 3541 C CA . VAL B 1 239 ? 3.424 -4.363 -2.59 1 56.12 239 VAL B CA 1
ATOM 3542 C C . VAL B 1 239 ? 1.908 -4.215 -2.482 1 56.12 239 VAL B C 1
ATOM 3544 O O . VAL B 1 239 ? 1.186 -5.211 -2.402 1 56.12 239 VAL B O 1
#

Radius of gyration: 24.0 Å; Cα contacts (8 Å, |Δi|>4): 870; chains: 2; bounding box: 43×73×56 Å

Foldseek 3Di:
DLVQQLVVCCVPPVQWQWKWWFDCVLVVNDDPADAIEIETEHEPPDDFDWDWDDDPRHIYIYGYDYPVRLVVVQVVLLVVQALVSLRRLQRTHISDHPPCPSVVSNVVSVVSQVVARDADDPLLLQVLLAVLLVLLVQLVVDPDLVSNLVSLVVNLVSLLVLLCNLQSFGAHPDPCRLVRLCVSDVPLSVQLVVQSVCCVVPVDNVSNSVSSQVSQVSRPGHDDPPDDDDDPPDDDDSD/DLVQQLVVCCVPPVQWQWKWWFDCVLVVNDDPADAIEIETEHEPPDDFDWDWDDDPNHIYIYGYDYPVRLVVVQVVLLVVQALVSLRRLQRTHISDHPPCPSVVSNVVSVVSQVVARDADDPLLLQVLLAVLLVLLVQLVVDPDLVSNLVSLVVNLVSLLVLLCNLQSFGAHPDPCRLVRLCVSDVPLSVQLVVQSVCCVVPVDNVSNSVSSQVSQVSRPGHDDPPDDDDDPPDDDDSD